Protein 4CCA (pdb70)

Structure (mmCIF, N/CA/C/O backbone):
data_4CCA
#
_entry.id   4CCA
#
_cell.length_a   67.550
_cell.length_b   67.550
_cell.length_c   284.651
_cell.angle_alpha   90.00
_cell.angle_beta   90.00
_cell.angle_gamma   90.00
#
_symmetry.space_group_name_H-M   'P 41 21 2'
#
loop_
_entity.id
_entity.type
_entity.pdbx_description
1 polymer 'SYNTAXIN-BINDING PROTEIN 2'
2 non-polymer 'CHLORIDE ION'
3 water water
#
loop_
_atom_site.group_PDB
_atom_site.id
_atom_site.type_symbol
_atom_site.label_atom_id
_atom_site.label_alt_id
_atom_site.label_comp_id
_atom_site.label_asym_id
_atom_site.label_entity_id
_atom_site.label_seq_id
_atom_site.pdbx_PDB_ins_code
_atom_site.Cartn_x
_atom_site.Cartn_y
_atom_site.Cartn_z
_atom_site.occupancy
_atom_site.B_iso_or_equiv
_atom_site.auth_seq_id
_atom_site.auth_comp_id
_atom_site.auth_asym_id
_atom_site.auth_atom_id
_atom_site.pdbx_PDB_model_num
ATOM 1 N N . GLY A 1 10 ? -1.995 20.693 -4.874 1.00 103.03 5 GLY A N 1
ATOM 2 C CA . GLY A 1 10 ? -2.707 21.932 -5.130 1.00 99.60 5 GLY A CA 1
ATOM 3 C C . GLY A 1 10 ? -4.037 21.697 -5.818 1.00 96.16 5 GLY A C 1
ATOM 4 O O . GLY A 1 10 ? -4.788 20.799 -5.444 1.00 97.31 5 GLY A O 1
ATOM 7 N N . LEU A 1 11 ? -4.331 22.509 -6.828 1.00 92.47 6 LEU A N 1
ATOM 8 C CA . LEU A 1 11 ? -5.578 22.384 -7.575 1.00 88.17 6 LEU A CA 1
ATOM 9 C C . LEU A 1 11 ? -5.640 21.104 -8.401 1.00 88.28 6 LEU A C 1
ATOM 10 O O . LEU A 1 11 ? -6.724 20.591 -8.671 1.00 87.69 6 LEU A O 1
ATOM 26 N N . LYS A 1 12 ? -4.486 20.590 -8.812 1.00 88.83 7 LYS A N 1
ATOM 27 C CA . LYS A 1 12 ? -4.455 19.346 -9.568 1.00 90.40 7 LYS A CA 1
ATOM 28 C C . LYS A 1 12 ? -4.667 18.149 -8.647 1.00 92.40 7 LYS A C 1
ATOM 29 O O . LYS A 1 12 ? -5.237 17.138 -9.053 1.00 92.94 7 LYS A O 1
ATOM 48 N N . ALA A 1 13 ? -4.221 18.269 -7.402 1.00 92.43 8 ALA A N 1
ATOM 49 C CA . ALA A 1 13 ? -4.452 17.224 -6.415 1.00 93.98 8 ALA A CA 1
ATOM 50 C C . ALA A 1 13 ? -5.933 17.152 -6.060 1.00 92.67 8 ALA A C 1
ATOM 51 O O . ALA A 1 13 ? -6.509 16.068 -5.985 1.00 93.08 8 ALA A O 1
ATOM 58 N N . VAL A 1 14 ? -6.544 18.314 -5.848 1.00 90.59 9 VAL A N 1
ATOM 59 C CA . VAL A 1 14 ? -7.951 18.388 -5.468 1.00 89.79 9 VAL A CA 1
ATOM 60 C C . VAL A 1 14 ? -8.836 17.837 -6.573 1.00 91.43 9 VAL A C 1
ATOM 61 O O . VAL A 1 14 ? -9.652 16.945 -6.350 1.00 92.79 9 VAL A O 1
ATOM 74 N N . VAL A 1 15 ? -8.666 18.389 -7.768 1.00 92.30 10 VAL A N 1
ATOM 75 C CA . VAL A 1 15 ? -9.445 17.993 -8.931 1.00 93.08 10 VAL A CA 1
ATOM 76 C C . VAL A 1 15 ? -9.240 16.511 -9.226 1.00 96.23 10 VAL A C 1
ATOM 77 O O . VAL A 1 15 ? -10.183 15.799 -9.573 1.00 95.82 10 VAL A O 1
ATOM 90 N N . GLY A 1 16 ? -8.002 16.051 -9.080 1.00 98.20 11 GLY A N 1
ATOM 91 C CA . GLY A 1 16 ? -7.670 14.659 -9.316 1.00 101.86 11 GLY A CA 1
ATOM 92 C C . GLY A 1 16 ? -8.377 13.737 -8.342 1.00 104.16 11 GLY A C 1
ATOM 93 O O . GLY A 1 16 ? -8.835 12.662 -8.717 1.00 105.79 11 GLY A O 1
ATOM 97 N N . GLU A 1 17 ? -8.470 14.161 -7.086 1.00 105.44 12 GLU A N 1
ATOM 98 C CA . GLU A 1 17 ? -9.119 13.360 -6.057 1.00 106.70 12 GLU A CA 1
ATOM 99 C C . GLU A 1 17 ? -10.623 13.284 -6.298 1.00 103.90 12 GLU A C 1
ATOM 100 O O . GLU A 1 17 ? -11.232 12.228 -6.136 1.00 106.18 12 GLU A O 1
ATOM 104 N N . LYS A 1 18 ? -11.217 14.408 -6.686 1.00 98.23 13 LYS A N 1
ATOM 105 C CA . LYS A 1 18 ? -12.653 14.470 -6.936 1.00 94.71 13 LYS A CA 1
ATOM 106 C C . LYS A 1 18 ? -13.046 13.521 -8.065 1.00 95.66 13 LYS A C 1
ATOM 107 O O . LYS A 1 18 ? -14.168 13.013 -8.099 1.00 95.39 13 LYS A O 1
ATOM 111 N N . ILE A 1 19 ? -12.116 13.286 -8.984 1.00 96.36 14 ILE A N 1
ATOM 112 C CA . ILE A 1 19 ? -12.365 12.409 -10.122 1.00 98.71 14 ILE A CA 1
ATOM 113 C C . ILE A 1 19 ? -12.089 10.950 -9.776 1.00 104.75 14 ILE A C 1
ATOM 114 O O . ILE A 1 19 ? -12.994 10.119 -9.803 1.00 105.94 14 ILE A O 1
ATOM 130 N N . LEU A 1 20 ? -10.836 10.648 -9.453 1.00 109.56 15 LEU A N 1
ATOM 131 C CA . LEU A 1 20 ? -10.415 9.281 -9.158 1.00 115.60 15 LEU A CA 1
ATOM 132 C C . LEU A 1 20 ? -11.297 8.619 -8.104 1.00 119.15 15 LEU A C 1
ATOM 133 O O . LEU A 1 20 ? -11.742 7.484 -8.284 1.00 120.14 15 LEU A O 1
ATOM 149 N N . SER A 1 21 ? -11.547 9.324 -7.005 1.00 122.11 16 SER A N 1
ATOM 150 C CA . SER A 1 21 ? -12.284 8.747 -5.885 1.00 126.52 16 SER A CA 1
ATOM 151 C C . SER A 1 21 ? -13.803 8.883 -6.017 1.00 126.59 16 SER A C 1
ATOM 152 O O . SER A 1 21 ? -14.550 8.071 -5.472 1.00 128.78 16 SER A O 1
ATOM 160 N N . GLY A 1 22 ? -14.256 9.902 -6.740 1.00 123.83 17 GLY A N 1
ATOM 161 C CA . GLY A 1 22 ? -15.675 10.205 -6.821 1.00 121.11 17 GLY A CA 1
ATOM 162 C C . GLY A 1 22 ? -16.354 9.645 -8.055 1.00 119.33 17 GLY A C 1
ATOM 163 O O . GLY A 1 22 ? -17.581 9.574 -8.117 1.00 120.58 17 GLY A O 1
ATOM 167 N N . VAL A 1 23 ? -15.556 9.252 -9.041 1.00 115.76 18 VAL A N 1
ATOM 168 C CA . VAL A 1 23 ? -16.095 8.751 -10.301 1.00 112.59 18 VAL A CA 1
ATOM 169 C C . VAL A 1 23 ? -15.615 7.346 -10.644 1.00 116.08 18 VAL A C 1
ATOM 170 O O . VAL A 1 23 ? -16.415 6.498 -11.031 1.00 116.61 18 VAL A O 1
ATOM 183 N N . ILE A 1 24 ? -14.317 7.095 -10.501 1.00 118.49 19 ILE A N 1
ATOM 184 C CA . ILE A 1 24 ? -13.734 5.848 -10.978 1.00 124.14 19 ILE A CA 1
ATOM 185 C C . ILE A 1 24 ? -13.727 4.799 -9.867 1.00 124.45 19 ILE A C 1
ATOM 186 O O . ILE A 1 24 ? -13.963 3.614 -10.115 1.00 126.18 19 ILE A O 1
ATOM 202 N N . ARG A 1 25 ? -13.454 5.239 -8.643 1.00 123.92 20 ARG A N 1
ATOM 203 C CA . ARG A 1 25 ? -13.343 4.331 -7.512 1.00 125.77 20 ARG A CA 1
ATOM 204 C C . ARG A 1 25 ? -14.726 3.964 -6.986 1.00 122.07 20 ARG A C 1
ATOM 205 O O . ARG A 1 25 ? -14.924 2.881 -6.437 1.00 123.02 20 ARG A O 1
ATOM 226 N N . SER A 1 26 ? -15.683 4.870 -7.165 1.00 117.84 21 SER A N 1
ATOM 227 C CA . SER A 1 26 ? -17.041 4.664 -6.670 1.00 116.76 21 SER A CA 1
ATOM 228 C C . SER A 1 26 ? -17.810 3.620 -7.477 1.00 121.17 21 SER A C 1
ATOM 229 O O . SER A 1 26 ? -18.885 3.185 -7.067 1.00 121.67 21 SER A O 1
ATOM 237 N N . VAL A 1 27 ? -17.261 3.221 -8.620 1.00 126.04 22 VAL A N 1
ATOM 238 C CA . VAL A 1 27 ? -17.926 2.256 -9.492 1.00 132.66 22 VAL A CA 1
ATOM 239 C C . VAL A 1 27 ? -17.109 0.980 -9.692 1.00 136.54 22 VAL A C 1
ATOM 240 O O . VAL A 1 27 ? -17.610 -0.009 -10.231 1.00 138.28 22 VAL A O 1
ATOM 253 N N . LYS A 1 28 ? -15.855 1.001 -9.254 1.00 135.86 23 LYS A N 1
ATOM 254 C CA . LYS A 1 28 ? -14.938 -0.113 -9.462 1.00 139.10 23 LYS A CA 1
ATOM 255 C C . LYS A 1 28 ? -15.490 -1.444 -8.953 1.00 137.30 23 LYS A C 1
ATOM 256 O O . LYS A 1 28 ? -16.072 -1.517 -7.869 1.00 137.97 23 LYS A O 1
ATOM 275 N N . LYS A 1 29 ? -15.302 -2.491 -9.752 1.00 136.00 24 LYS A N 1
ATOM 276 C CA . LYS A 1 29 ? -15.612 -3.855 -9.341 1.00 134.96 24 LYS A CA 1
ATOM 277 C C . LYS A 1 29 ? -14.382 -4.725 -9.574 1.00 136.56 24 LYS A C 1
ATOM 278 O O . LYS A 1 29 ? -14.042 -5.034 -10.714 1.00 135.99 24 LYS A O 1
ATOM 282 N N . ASP A 1 30 ? -13.718 -5.115 -8.489 1.00 138.58 25 ASP A N 1
ATOM 283 C CA . ASP A 1 30 ? -12.453 -5.847 -8.570 1.00 143.71 25 ASP A CA 1
ATOM 284 C C . ASP A 1 30 ? -12.417 -6.892 -9.686 1.00 145.82 25 ASP A C 1
ATOM 285 O O . ASP A 1 30 ? -11.411 -7.024 -10.385 1.00 145.49 25 ASP A O 1
ATOM 294 N N . GLY A 1 31 ? -13.508 -7.633 -9.852 1.00 148.11 26 GLY A N 1
ATOM 295 C CA . GLY A 1 31 ? -13.569 -8.676 -10.861 1.00 151.36 26 GLY A CA 1
ATOM 296 C C . GLY A 1 31 ? -13.770 -8.132 -12.263 1.00 151.45 26 GLY A C 1
ATOM 297 O O . GLY A 1 31 ? -13.243 -8.678 -13.232 1.00 153.38 26 GLY A O 1
ATOM 301 N N . GLU A 1 32 ? -14.538 -7.053 -12.372 1.00 150.16 27 GLU A N 1
ATOM 302 C CA . GLU A 1 32 ? -14.866 -6.464 -13.667 1.00 150.40 27 GLU A CA 1
ATOM 303 C C . GLU A 1 32 ? -13.989 -5.265 -14.013 1.00 148.37 27 GLU A C 1
ATOM 304 O O . GLU A 1 32 ? -13.327 -4.689 -13.152 1.00 145.55 27 GLU A O 1
ATOM 316 N N . TRP A 1 33 ? -13.993 -4.904 -15.291 1.00 150.89 28 TRP A N 1
ATOM 317 C CA . TRP A 1 33 ? -13.303 -3.714 -15.767 1.00 150.96 28 TRP A CA 1
ATOM 318 C C . TRP A 1 33 ? -14.231 -2.945 -16.700 1.00 148.05 28 TRP A C 1
ATOM 319 O O . TRP A 1 33 ? -15.209 -3.500 -17.202 1.00 151.26 28 TRP A O 1
ATOM 340 N N . LYS A 1 34 ? -13.920 -1.674 -16.935 1.00 140.99 29 LYS A N 1
ATOM 341 C CA . LYS A 1 34 ? -14.845 -0.781 -17.628 1.00 135.22 29 LYS A CA 1
ATOM 342 C C . LYS A 1 34 ? -14.205 0.137 -18.667 1.00 133.10 29 LYS A C 1
ATOM 343 O O . LYS A 1 34 ? -13.050 0.539 -18.541 1.00 131.04 29 LYS A O 1
ATOM 362 N N . VAL A 1 35 ? -14.983 0.457 -19.697 1.00 132.98 30 VAL A N 1
ATOM 363 C CA . VAL A 1 35 ? -14.604 1.458 -20.682 1.00 131.93 30 VAL A CA 1
ATOM 364 C C . VAL A 1 35 ? -15.006 2.833 -20.177 1.00 125.97 30 VAL A C 1
ATOM 365 O O . VAL A 1 35 ? -16.091 3.001 -19.629 1.00 125.54 30 VAL A O 1
ATOM 378 N N . LEU A 1 36 ? -14.133 3.816 -20.358 1.00 120.91 31 LEU A N 1
ATOM 379 C CA . LEU A 1 36 ? -14.468 5.189 -20.007 1.00 115.13 31 LEU A CA 1
ATOM 380 C C . LEU A 1 36 ? -14.576 6.040 -21.262 1.00 114.10 31 LEU A C 1
ATOM 381 O O . LEU A 1 36 ? -13.621 6.179 -22.018 1.00 114.40 31 LEU A O 1
ATOM 397 N N . ILE A 1 37 ? -15.761 6.596 -21.479 1.00 113.15 32 ILE A N 1
ATOM 398 C CA . ILE A 1 37 ? -16.055 7.354 -22.680 1.00 111.39 32 ILE A CA 1
ATOM 399 C C . ILE A 1 37 ? -16.265 8.812 -22.285 1.00 110.70 32 ILE A C 1
ATOM 400 O O . ILE A 1 37 ? -16.734 9.096 -21.184 1.00 110.65 32 ILE A O 1
ATOM 416 N N . MET A 1 38 ? -15.909 9.733 -23.176 1.00 110.99 33 MET A N 1
ATOM 417 C CA . MET A 1 38 ? -15.910 11.151 -22.833 1.00 108.48 33 MET A CA 1
ATOM 418 C C . MET A 1 38 ? -16.117 12.087 -24.012 1.00 107.04 33 MET A C 1
ATOM 419 O O . MET A 1 38 ? -15.857 11.731 -25.158 1.00 108.74 33 MET A O 1
ATOM 433 N N . ASP A 1 39 ? -16.565 13.300 -23.710 1.00 102.83 34 ASP A N 1
ATOM 434 C CA . ASP A 1 39 ? -16.592 14.367 -24.696 1.00 99.88 34 ASP A CA 1
ATOM 435 C C . ASP A 1 39 ? -15.387 15.266 -24.446 1.00 97.02 34 ASP A C 1
ATOM 436 O O . ASP A 1 39 ? -14.687 15.114 -23.444 1.00 94.37 34 ASP A O 1
ATOM 445 N N . HIS A 1 40 ? -15.142 16.193 -25.363 1.00 99.33 35 HIS A N 1
ATOM 446 C CA . HIS A 1 40 ? -13.910 16.970 -25.346 1.00 102.59 35 HIS A CA 1
ATOM 447 C C . HIS A 1 40 ? -13.697 17.778 -24.063 1.00 92.15 35 HIS A C 1
ATOM 448 O O . HIS A 1 40 ? -12.630 17.694 -23.458 1.00 89.64 35 HIS A O 1
ATOM 463 N N . PRO A 1 41 ? -14.701 18.563 -23.638 1.00 85.99 36 PRO A N 1
ATOM 464 C CA . PRO A 1 41 ? -14.452 19.332 -22.412 1.00 83.15 36 PRO A CA 1
ATOM 465 C C . PRO A 1 41 ? -14.108 18.440 -21.222 1.00 83.54 36 PRO A C 1
ATOM 466 O O . PRO A 1 41 ? -13.230 18.779 -20.431 1.00 82.23 36 PRO A O 1
ATOM 477 N N . SER A 1 42 ? -14.786 17.304 -21.111 1.00 85.17 37 SER A N 1
ATOM 478 C CA . SER A 1 42 ? -14.618 16.420 -19.965 1.00 85.61 37 SER A CA 1
ATOM 479 C C . SER A 1 42 ? -13.221 15.807 -19.889 1.00 85.93 37 SER A C 1
ATOM 480 O O . SER A 1 42 ? -12.666 15.655 -18.800 1.00 85.31 37 SER A O 1
ATOM 488 N N . MET A 1 43 ? -12.651 15.450 -21.035 1.00 87.15 38 MET A N 1
ATOM 489 C CA . MET A 1 43 ? -11.359 14.772 -21.032 1.00 88.75 38 MET A CA 1
ATOM 490 C C . MET A 1 43 ? -10.186 15.747 -20.994 1.00 85.95 38 MET A C 1
ATOM 491 O O . MET A 1 43 ? -9.049 15.348 -20.752 1.00 83.40 38 MET A O 1
ATOM 505 N N . ARG A 1 44 ? -10.456 17.023 -21.240 1.00 85.59 39 ARG A N 1
ATOM 506 C CA . ARG A 1 44 ? -9.433 18.044 -21.065 1.00 88.78 39 ARG A CA 1
ATOM 507 C C . ARG A 1 44 ? -9.210 18.280 -19.573 1.00 87.27 39 ARG A C 1
ATOM 508 O O . ARG A 1 44 ? -8.096 18.578 -19.142 1.00 87.75 39 ARG A O 1
ATOM 529 N N . ILE A 1 45 ? -10.279 18.141 -18.791 1.00 85.71 40 ILE A N 1
ATOM 530 C CA . ILE A 1 45 ? -10.196 18.322 -17.346 1.00 83.59 40 ILE A CA 1
ATOM 531 C C . ILE A 1 45 ? -9.334 17.244 -16.697 1.00 85.93 40 ILE A C 1
ATOM 532 O O . ILE A 1 45 ? -8.318 17.557 -16.082 1.00 83.94 40 ILE A O 1
ATOM 548 N N . LEU A 1 46 ? -9.721 15.980 -16.838 1.00 89.82 41 LEU A N 1
ATOM 549 C CA . LEU A 1 46 ? -9.000 14.908 -16.157 1.00 94.39 41 LEU A CA 1
ATOM 550 C C . LEU A 1 46 ? -7.578 14.765 -16.689 1.00 94.61 41 LEU A C 1
ATOM 551 O O . LEU A 1 46 ? -6.663 14.436 -15.937 1.00 95.70 41 LEU A O 1
ATOM 567 N N . SER A 1 47 ? -7.392 15.024 -17.980 1.00 97.74 42 SER A N 1
ATOM 568 C CA . SER A 1 47 ? -6.072 14.928 -18.598 1.00 99.78 42 SER A CA 1
ATOM 569 C C . SER A 1 47 ? -5.105 15.935 -17.986 1.00 101.13 42 SER A C 1
ATOM 570 O O . SER A 1 47 ? -3.894 15.718 -17.968 1.00 100.13 42 SER A O 1
ATOM 578 N N . SER A 1 48 ? -5.650 17.037 -17.483 1.00 102.38 43 SER A N 1
ATOM 579 C CA . SER A 1 48 ? -4.840 18.124 -16.947 1.00 106.85 43 SER A CA 1
ATOM 580 C C . SER A 1 48 ? -4.344 17.880 -15.518 1.00 109.88 43 SER A C 1
ATOM 581 O O . SER A 1 48 ? -3.500 18.624 -15.029 1.00 109.36 43 SER A O 1
ATOM 589 N N . CYS A 1 49 ? -4.854 16.847 -14.850 1.00 113.14 44 CYS A N 1
ATOM 590 C CA . CYS A 1 49 ? -4.439 16.566 -13.473 1.00 115.86 44 CYS A CA 1
ATOM 591 C C . CYS A 1 49 ? -3.940 15.136 -13.247 1.00 120.16 44 CYS A C 1
ATOM 592 O O . CYS A 1 49 ? -2.811 14.938 -12.798 1.00 122.41 44 CYS A O 1
ATOM 600 N N . CYS A 1 50 ? -4.770 14.145 -13.562 1.00 120.62 45 CYS A N 1
ATOM 601 C CA . CYS A 1 50 ? -4.443 12.754 -13.253 1.00 120.76 45 CYS A CA 1
ATOM 602 C C . CYS A 1 50 ? -3.833 12.017 -14.447 1.00 116.89 45 CYS A C 1
ATOM 603 O O . CYS A 1 50 ? -4.294 12.158 -15.581 1.00 117.27 45 CYS A O 1
ATOM 611 N N . LYS A 1 51 ? -2.795 11.229 -14.175 1.00 113.70 46 LYS A N 1
ATOM 612 C CA . LYS A 1 51 ? -2.045 10.535 -15.219 1.00 110.52 46 LYS A CA 1
ATOM 613 C C . LYS A 1 51 ? -2.616 9.150 -15.506 1.00 112.54 46 LYS A C 1
ATOM 614 O O . LYS A 1 51 ? -3.333 8.579 -14.687 1.00 110.69 46 LYS A O 1
ATOM 618 N N . MET A 1 52 ? -2.270 8.608 -16.670 1.00 116.92 47 MET A N 1
ATOM 619 C CA . MET A 1 52 ? -2.836 7.347 -17.137 1.00 124.39 47 MET A CA 1
ATOM 620 C C . MET A 1 52 ? -2.591 6.200 -16.164 1.00 131.06 47 MET A C 1
ATOM 621 O O . MET A 1 52 ? -3.424 5.305 -16.032 1.00 131.88 47 MET A O 1
ATOM 635 N N . SER A 1 53 ? -1.447 6.224 -15.489 1.00 136.15 48 SER A N 1
ATOM 636 C CA . SER A 1 53 ? -1.096 5.165 -14.549 1.00 142.32 48 SER A CA 1
ATOM 637 C C . SER A 1 53 ? -2.092 5.090 -13.393 1.00 143.79 48 SER A C 1
ATOM 638 O O . SER A 1 53 ? -2.436 4.003 -12.930 1.00 147.73 48 SER A O 1
ATOM 646 N N . ASP A 1 54 ? -2.552 6.247 -12.928 1.00 141.37 49 ASP A N 1
ATOM 647 C CA . ASP A 1 54 ? -3.539 6.300 -11.854 1.00 138.58 49 ASP A CA 1
ATOM 648 C C . ASP A 1 54 ? -4.924 5.903 -12.355 1.00 135.81 49 ASP A C 1
ATOM 649 O O . ASP A 1 54 ? -5.731 5.359 -11.602 1.00 135.62 49 ASP A O 1
ATOM 658 N N . ILE A 1 55 ? -5.194 6.178 -13.627 1.00 132.61 50 ILE A N 1
ATOM 659 C CA . ILE A 1 55 ? -6.479 5.842 -14.228 1.00 131.62 50 ILE A CA 1
ATOM 660 C C . ILE A 1 55 ? -6.623 4.330 -14.376 1.00 133.76 50 ILE A C 1
ATOM 661 O O . ILE A 1 55 ? -7.702 3.775 -14.165 1.00 135.10 50 ILE A O 1
ATOM 677 N N . LEU A 1 56 ? -5.528 3.669 -14.732 1.00 134.15 51 LEU A N 1
ATOM 678 C CA . LEU A 1 56 ? -5.529 2.223 -14.917 1.00 135.82 51 LEU A CA 1
ATOM 679 C C . LEU A 1 56 ? -5.708 1.517 -13.578 1.00 133.87 51 LEU A C 1
ATOM 680 O O . LEU A 1 56 ? -6.379 0.489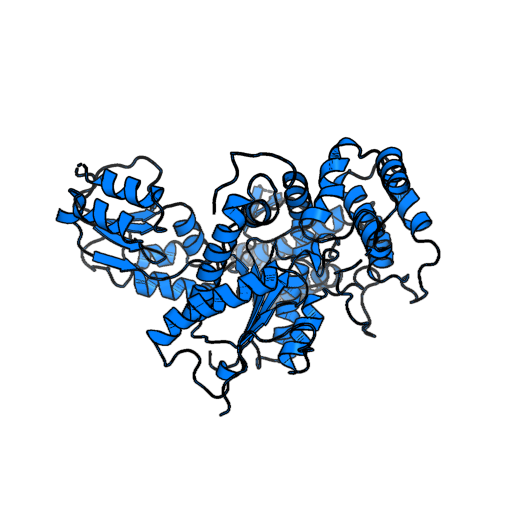 -13.492 1.00 133.57 51 LEU A O 1
ATOM 696 N N . ALA A 1 57 ? -5.116 2.087 -12.533 1.00 132.91 52 ALA A N 1
ATOM 697 C CA . ALA A 1 57 ? -5.125 1.480 -11.206 1.00 135.58 52 ALA A CA 1
ATOM 698 C C . ALA A 1 57 ? -6.520 1.419 -10.585 1.00 137.69 52 ALA A C 1
ATOM 699 O O . ALA A 1 57 ? -6.726 0.728 -9.587 1.00 139.77 52 ALA A O 1
ATOM 706 N N . GLU A 1 58 ? -7.474 2.140 -11.166 1.00 137.69 53 GLU A N 1
ATOM 707 C CA . GLU A 1 58 ? -8.823 2.199 -10.613 1.00 138.29 53 GLU A CA 1
ATOM 708 C C . GLU A 1 58 ? -9.805 1.278 -11.339 1.00 136.09 53 GLU A C 1
ATOM 709 O O . GLU A 1 58 ? -10.990 1.248 -11.011 1.00 135.54 53 GLU A O 1
ATOM 721 N N . GLY A 1 59 ? -9.315 0.535 -12.327 1.00 134.09 54 GLY A N 1
ATOM 722 C CA . GLY A 1 59 ? -10.119 -0.475 -12.992 1.00 133.26 54 GLY A CA 1
ATOM 723 C C . GLY A 1 59 ? -10.681 -0.059 -14.340 1.00 129.97 54 GLY A C 1
ATOM 724 O O . GLY A 1 59 ? -11.848 -0.322 -14.636 1.00 130.42 54 GLY A O 1
ATOM 728 N N . ILE A 1 60 ? -9.857 0.587 -15.160 1.00 126.60 55 ILE A N 1
ATOM 729 C CA . ILE A 1 60 ? -10.261 0.972 -16.510 1.00 124.88 55 ILE A CA 1
ATOM 730 C C . ILE A 1 60 ? -9.370 0.308 -17.552 1.00 124.85 55 ILE A C 1
ATOM 731 O O . ILE A 1 60 ? -8.145 0.390 -17.473 1.00 122.95 55 ILE A O 1
ATOM 747 N N . THR A 1 61 ? -9.992 -0.344 -18.531 1.00 128.76 56 THR A N 1
ATOM 748 C CA . THR A 1 61 ? -9.243 -1.067 -19.557 1.00 133.43 56 THR A CA 1
ATOM 749 C C . THR A 1 61 ? -8.849 -0.173 -20.735 1.00 135.23 56 THR A C 1
ATOM 750 O O . THR A 1 61 ? -7.747 -0.305 -21.268 1.00 136.29 56 THR A O 1
ATOM 761 N N . ILE A 1 62 ? -9.739 0.728 -21.143 1.00 133.34 57 ILE A N 1
ATOM 762 C CA . ILE A 1 62 ? -9.423 1.669 -22.217 1.00 130.02 57 ILE A CA 1
ATOM 763 C C . ILE A 1 62 ? -10.254 2.947 -22.118 1.00 133.09 57 ILE A C 1
ATOM 764 O O . ILE A 1 62 ? -11.395 2.925 -21.658 1.00 136.74 57 ILE A O 1
ATOM 780 N N . VAL A 1 63 ? -9.665 4.060 -22.550 1.00 131.52 58 VAL A N 1
ATOM 781 C CA . VAL A 1 63 ? -10.364 5.340 -22.603 1.00 127.32 58 VAL A CA 1
ATOM 782 C C . VAL A 1 63 ? -10.727 5.685 -24.047 1.00 128.77 58 VAL A C 1
ATOM 783 O O . VAL A 1 63 ? -9.948 5.435 -24.966 1.00 129.57 58 VAL A O 1
ATOM 796 N N . GLU A 1 64 ? -11.904 6.271 -24.242 1.00 129.92 59 GLU A N 1
ATOM 797 C CA . GLU A 1 64 ? -12.410 6.548 -25.582 1.00 132.62 59 GLU A CA 1
ATOM 798 C C . GLU A 1 64 ? -12.960 7.971 -25.671 1.00 127.43 59 GLU A C 1
ATOM 799 O O . GLU A 1 64 ? -12.924 8.728 -24.699 1.00 122.65 59 GLU A O 1
ATOM 811 N N . ASP A 1 65 ? -13.463 8.329 -26.848 1.00 128.49 60 ASP A N 1
ATOM 812 C CA . ASP A 1 65 ? -14.054 9.642 -27.069 1.00 128.95 60 ASP A CA 1
ATOM 813 C C . ASP A 1 65 ? -15.400 9.480 -27.775 1.00 129.40 60 ASP A C 1
ATOM 814 O O . ASP A 1 65 ? -15.457 8.982 -28.897 1.00 131.13 60 ASP A O 1
ATOM 823 N N . ILE A 1 66 ? -16.479 9.890 -27.112 1.00 128.48 61 ILE A N 1
ATOM 824 C CA . ILE A 1 66 ? -17.834 9.678 -27.618 1.00 130.14 61 ILE A CA 1
ATOM 825 C C . ILE A 1 66 ? -18.034 10.176 -29.050 1.00 131.24 61 ILE A C 1
ATOM 826 O O . ILE A 1 66 ? -18.785 9.573 -29.820 1.00 133.27 61 ILE A O 1
ATOM 842 N N . ASN A 1 67 ? -17.364 11.267 -29.410 1.00 130.70 62 ASN A N 1
ATOM 843 C CA . ASN A 1 67 ? -17.579 11.893 -30.716 1.00 133.01 62 ASN A CA 1
ATOM 844 C C . ASN A 1 67 ? -17.112 11.024 -31.883 1.00 135.87 62 ASN A C 1
ATOM 845 O O . ASN A 1 67 ? -17.572 11.192 -33.011 1.00 136.68 62 ASN A O 1
ATOM 856 N N . LYS A 1 68 ? -16.199 10.098 -31.607 1.00 135.42 63 LYS A N 1
ATOM 857 C CA . LYS A 1 68 ? -15.702 9.180 -32.626 1.00 137.68 63 LYS A CA 1
ATOM 858 C C . LYS A 1 68 ? -16.461 7.858 -32.589 1.00 142.34 63 LYS A C 1
ATOM 859 O O . LYS A 1 68 ? -16.924 7.426 -31.535 1.00 143.61 63 LYS A O 1
ATOM 878 N N . ARG A 1 69 ? -16.584 7.224 -33.750 1.00 144.49 64 ARG A N 1
ATOM 879 C CA . ARG A 1 69 ? -17.252 5.933 -33.858 1.00 145.52 64 ARG A CA 1
ATOM 880 C C . ARG A 1 69 ? -16.476 4.877 -33.078 1.00 143.12 64 ARG A C 1
ATOM 881 O O . ARG A 1 69 ? -15.246 4.909 -33.034 1.00 143.31 64 ARG A O 1
ATOM 902 N N . ARG A 1 70 ? -17.195 3.943 -32.463 1.00 139.85 65 ARG A N 1
ATOM 903 C CA . ARG A 1 70 ? -16.573 2.952 -31.590 1.00 136.00 65 ARG A CA 1
ATOM 904 C C . ARG A 1 70 ? -17.145 1.549 -31.795 1.00 140.18 65 ARG A C 1
ATOM 905 O O . ARG A 1 70 ? -18.188 1.374 -32.426 1.00 139.66 65 ARG A O 1
ATOM 926 N N . GLU A 1 71 ? -16.446 0.555 -31.255 1.00 145.94 66 GLU A N 1
ATOM 927 C CA . GLU A 1 71 ? -16.830 -0.844 -31.414 1.00 155.96 66 GLU A CA 1
ATOM 928 C C . GLU A 1 71 ? -17.691 -1.307 -30.238 1.00 162.22 66 GLU A C 1
ATOM 929 O O . GLU A 1 71 ? -17.450 -0.905 -29.101 1.00 159.74 66 GLU A O 1
ATOM 941 N N . PRO A 1 72 ? -18.702 -2.151 -30.506 1.00 171.32 67 PRO A N 1
ATOM 942 C CA . PRO A 1 72 ? -19.512 -2.726 -29.424 1.00 172.43 67 PRO A CA 1
ATOM 943 C C . PRO A 1 72 ? -18.733 -3.653 -28.495 1.00 168.35 67 PRO A C 1
ATOM 944 O O . PRO A 1 72 ? -18.065 -4.564 -28.981 1.00 172.64 67 PRO A O 1
ATOM 955 N N . ILE A 1 73 ? -18.831 -3.438 -27.185 1.00 160.15 68 ILE A N 1
ATOM 956 C CA . ILE A 1 73 ? -18.227 -4.353 -26.219 1.00 153.63 68 ILE A CA 1
ATOM 957 C C . ILE A 1 73 ? -19.178 -4.611 -25.048 1.00 148.15 68 ILE A C 1
ATOM 958 O O . ILE A 1 73 ? -19.034 -4.016 -23.980 1.00 142.65 68 ILE A O 1
ATOM 974 N N . PRO A 1 74 ? -20.163 -5.500 -25.251 1.00 150.44 69 PRO A N 1
ATOM 975 C CA . PRO A 1 74 ? -21.115 -5.863 -24.193 1.00 151.18 69 PRO A CA 1
ATOM 976 C C . PRO A 1 74 ? -20.440 -6.359 -22.914 1.00 150.93 69 PRO A C 1
ATOM 977 O O . PRO A 1 74 ? -20.898 -6.036 -21.818 1.00 150.57 69 PRO A O 1
ATOM 988 N N . SER A 1 75 ? -19.369 -7.134 -23.057 1.00 151.23 70 SER A N 1
ATOM 989 C CA . SER A 1 75 ? -18.672 -7.702 -21.906 1.00 149.87 70 SER A CA 1
ATOM 990 C C . SER A 1 75 ? -18.280 -6.623 -20.902 1.00 147.26 70 SER A C 1
ATOM 991 O O . SER A 1 75 ? -18.374 -6.827 -19.691 1.00 145.50 70 SER A O 1
ATOM 999 N N . LEU A 1 76 ? -17.839 -5.477 -21.410 1.00 147.02 71 LEU A N 1
ATOM 1000 C CA . LEU A 1 76 ? -17.419 -4.374 -20.554 1.00 147.24 71 LEU A CA 1
ATOM 1001 C C . LEU A 1 76 ? -18.569 -3.415 -20.271 1.00 145.08 71 LEU A C 1
ATOM 1002 O O . LEU A 1 76 ? -19.278 -2.990 -21.185 1.00 144.66 71 LEU A O 1
ATOM 1018 N N . GLU A 1 77 ? -18.753 -3.080 -18.999 1.00 142.73 72 GLU A N 1
ATOM 1019 C CA . GLU A 1 77 ? -19.627 -1.981 -18.629 1.00 140.18 72 GLU A CA 1
ATOM 1020 C C . GLU A 1 77 ? -18.962 -0.700 -19.117 1.00 137.72 72 GLU A C 1
ATOM 1021 O O . GLU A 1 77 ? -17.757 -0.682 -19.354 1.00 137.88 72 GLU A O 1
ATOM 1033 N N . ALA A 1 78 ? -19.739 0.365 -19.278 1.00 136.86 73 ALA A N 1
ATOM 1034 C CA . ALA A 1 78 ? -19.204 1.608 -19.834 1.00 134.48 73 ALA A CA 1
ATOM 1035 C C . ALA A 1 78 ? -19.540 2.854 -19.018 1.00 129.50 73 ALA A C 1
ATOM 1036 O O . ALA A 1 78 ? -20.698 3.254 -18.932 1.00 130.21 73 ALA A O 1
ATOM 1043 N N . ILE A 1 79 ? -18.518 3.472 -18.433 1.00 123.38 74 ILE A N 1
ATOM 1044 C CA . ILE A 1 79 ? -18.685 4.761 -17.772 1.00 116.45 74 ILE A CA 1
ATOM 1045 C C . ILE A 1 79 ? -18.745 5.880 -18.812 1.00 113.92 74 ILE A C 1
ATOM 1046 O O . ILE A 1 79 ? -18.090 5.802 -19.849 1.00 115.17 74 ILE A O 1
ATOM 1062 N N . TYR A 1 80 ? -19.544 6.907 -18.536 1.00 111.29 75 TYR A N 1
ATOM 1063 C CA . TYR A 1 80 ? -19.547 8.125 -19.338 1.00 107.39 75 TYR A CA 1
ATOM 1064 C C . TYR A 1 80 ? -19.288 9.314 -18.417 1.00 103.71 75 TYR A C 1
ATOM 1065 O O . TYR A 1 80 ? -19.900 9.421 -17.356 1.00 102.86 75 TYR A O 1
ATOM 1083 N N . LEU A 1 81 ? -18.381 10.201 -18.815 1.00 101.39 76 LEU A N 1
ATOM 1084 C CA . LEU A 1 81 ? -18.171 11.450 -18.087 1.00 98.58 76 LEU A CA 1
ATOM 1085 C C . LEU A 1 81 ? -18.309 12.625 -19.054 1.00 95.43 76 LEU A C 1
ATOM 1086 O O . LEU A 1 81 ? -17.391 12.930 -19.817 1.00 95.50 76 LEU A O 1
ATOM 1102 N N . LEU A 1 82 ? -19.468 13.278 -19.017 1.00 93.98 77 LEU A N 1
ATOM 1103 C CA . LEU A 1 82 ? -19.844 14.240 -20.044 1.00 91.38 77 LEU A CA 1
ATOM 1104 C C . LEU A 1 82 ? -20.282 15.576 -19.470 1.00 90.96 77 LEU A C 1
ATOM 1105 O O . LEU A 1 82 ? -20.766 15.650 -18.347 1.00 89.80 77 LEU A O 1
ATOM 1121 N N . SER A 1 83 ? -20.110 16.635 -20.252 1.00 92.32 78 SER A N 1
ATOM 1122 C CA . SER A 1 83 ? -20.799 17.884 -19.989 1.00 92.93 78 SER A CA 1
ATOM 1123 C C . SER A 1 83 ? -22.229 17.717 -20.479 1.00 92.47 78 SER A C 1
ATOM 1124 O O . SER A 1 83 ? -22.452 17.164 -21.553 1.00 93.87 78 SER A O 1
ATOM 1132 N N . PRO A 1 84 ? -23.206 18.181 -19.687 1.00 91.10 79 PRO A N 1
ATOM 1133 C CA . PRO A 1 84 ? -24.617 17.978 -20.028 1.00 92.32 79 PRO A CA 1
ATOM 1134 C C . PRO A 1 84 ? -25.094 18.903 -21.144 1.00 93.03 79 PRO A C 1
ATOM 1135 O O . PRO A 1 84 ? -25.960 19.748 -20.918 1.00 94.00 79 PRO A O 1
ATOM 1146 N N . THR A 1 85 ? -24.532 18.741 -22.337 1.00 96.08 80 THR A N 1
ATOM 1147 C CA . THR A 1 85 ? -24.934 19.532 -23.490 1.00 96.92 80 THR A CA 1
ATOM 1148 C C . THR A 1 85 ? -25.726 18.646 -24.438 1.00 102.78 80 THR A C 1
ATOM 1149 O O . THR A 1 85 ? -25.522 17.434 -24.479 1.00 102.15 80 THR A O 1
ATOM 1160 N N . GLU A 1 86 ? -26.630 19.251 -25.199 1.00 106.18 81 GLU A N 1
ATOM 1161 C CA . GLU A 1 86 ? -27.506 18.495 -26.086 1.00 115.87 81 GLU A CA 1
ATOM 1162 C C . GLU A 1 86 ? -26.723 17.620 -27.064 1.00 115.00 81 GLU A C 1
ATOM 1163 O O . GLU A 1 86 ? -27.261 16.657 -27.604 1.00 115.96 81 GLU A O 1
ATOM 1175 N N . LYS A 1 87 ? -25.456 17.949 -27.292 1.00 112.07 82 LYS A N 1
ATOM 1176 C CA . LYS A 1 87 ? -24.617 17.139 -28.167 1.00 112.92 82 LYS A CA 1
ATOM 1177 C C . LYS A 1 87 ? -24.202 15.835 -27.498 1.00 111.50 82 LYS A C 1
ATOM 1178 O O . LYS A 1 87 ? -24.339 14.758 -28.078 1.00 113.53 82 LYS A O 1
ATOM 1197 N N . SER A 1 88 ? -23.693 15.939 -26.276 1.00 108.25 83 SER A N 1
ATOM 1198 C CA . SER A 1 88 ? -23.194 14.776 -25.555 1.00 107.00 83 SER A CA 1
ATOM 1199 C C . SER A 1 88 ? -24.320 13.810 -25.208 1.00 105.19 83 SER A C 1
ATOM 1200 O O . SER A 1 88 ? -24.158 12.593 -25.307 1.00 107.10 83 SER A O 1
ATOM 1208 N N . VAL A 1 89 ? -25.460 14.356 -24.799 1.00 103.10 84 VAL A N 1
ATOM 1209 C CA . VAL A 1 89 ? -26.603 13.537 -24.415 1.00 103.12 84 VAL A CA 1
ATOM 1210 C C . VAL A 1 89 ? -27.207 12.850 -25.630 1.00 109.80 84 VAL A C 1
ATOM 1211 O O . VAL A 1 89 ? -27.451 11.648 -25.611 1.00 110.16 84 VAL A O 1
ATOM 1224 N N . GLN A 1 90 ? -27.453 13.618 -26.685 1.00 113.39 85 GLN A N 1
ATOM 1225 C CA . GLN A 1 90 ? -28.028 13.065 -27.903 1.00 122.44 85 GLN A CA 1
ATOM 1226 C C . GLN A 1 90 ? -27.103 12.001 -28.486 1.00 122.38 85 GLN A C 1
ATOM 1227 O O . GLN A 1 90 ? -27.557 11.062 -29.135 1.00 126.55 85 GLN A O 1
ATOM 1241 N N . ALA A 1 91 ? -25.804 12.152 -28.243 1.00 116.60 86 ALA A N 1
ATOM 1242 C CA . ALA A 1 91 ? -24.810 11.190 -28.713 1.00 112.81 86 ALA A CA 1
ATOM 1243 C C . ALA A 1 91 ? -24.791 9.947 -27.829 1.00 111.52 86 ALA A C 1
ATOM 1244 O O . ALA A 1 91 ? -24.519 8.841 -28.297 1.00 112.87 86 ALA A O 1
ATOM 1251 N N . LEU A 1 92 ? -25.074 10.140 -26.546 1.00 110.48 87 LEU A N 1
ATOM 1252 C CA . LEU A 1 92 ? -25.153 9.040 -25.593 1.00 112.93 87 LEU A CA 1
ATOM 1253 C C . LEU A 1 92 ? -26.405 8.194 -25.825 1.00 118.97 87 LEU A C 1
ATOM 1254 O O . LEU A 1 92 ? -26.322 6.974 -25.941 1.00 120.12 87 LEU A O 1
ATOM 1270 N N . ILE A 1 93 ? -27.563 8.841 -25.890 1.00 122.71 88 ILE A N 1
ATOM 1271 C CA . ILE A 1 93 ? -28.804 8.161 -26.241 1.00 130.73 88 ILE A CA 1
ATOM 1272 C C . ILE A 1 93 ? -28.610 7.277 -27.469 1.00 135.15 88 ILE A C 1
ATOM 1273 O O . ILE A 1 93 ? -29.179 6.189 -27.564 1.00 138.23 88 ILE A O 1
ATOM 1289 N N . LYS A 1 94 ? -27.795 7.754 -28.404 1.00 134.12 89 LYS A N 1
ATOM 1290 C CA . LYS A 1 94 ? -27.592 7.081 -29.682 1.00 136.36 89 LYS A CA 1
ATOM 1291 C C . LYS A 1 94 ? -26.873 5.739 -29.538 1.00 137.49 89 LYS A C 1
ATOM 1292 O O . LYS A 1 94 ? -27.097 4.823 -30.330 1.00 141.64 89 LYS A O 1
ATOM 1311 N N . ASP A 1 95 ? -26.010 5.623 -28.533 1.00 135.32 90 ASP A N 1
ATOM 1312 C CA . ASP A 1 95 ? -25.253 4.392 -28.311 1.00 134.30 90 ASP A CA 1
ATOM 1313 C C . ASP A 1 95 ? -26.135 3.164 -28.087 1.00 137.60 90 ASP A C 1
ATOM 1314 O O . ASP A 1 95 ? -25.678 2.035 -28.259 1.00 140.93 90 ASP A O 1
ATOM 1323 N N . PHE A 1 96 ? -27.391 3.375 -27.702 1.00 137.98 91 PHE A N 1
ATOM 1324 C CA . PHE A 1 96 ? -28.281 2.263 -27.385 1.00 140.45 91 PHE A CA 1
ATOM 1325 C C . PHE A 1 96 ? -29.616 2.379 -28.111 1.00 144.75 91 PHE A C 1
ATOM 1326 O O . PHE A 1 96 ? -30.593 1.728 -27.738 1.00 146.30 91 PHE A O 1
ATOM 1343 N N . GLN A 1 97 ? -29.656 3.201 -29.153 1.00 145.24 92 GLN A N 1
ATOM 1344 C CA . GLN A 1 97 ? -30.898 3.464 -29.863 1.00 149.03 92 GLN A CA 1
ATOM 1345 C C . GLN A 1 97 ? -30.616 4.145 -31.196 1.00 147.53 92 GLN A C 1
ATOM 1346 O O . GLN A 1 97 ? -31.304 3.897 -32.186 1.00 149.03 92 GLN A O 1
ATOM 1360 N N . PHE A 1 102 ? -27.081 -2.573 -29.428 1.00 193.55 97 PHE A N 1
ATOM 1361 C CA . PHE A 1 102 ? -26.479 -2.192 -28.157 1.00 191.12 97 PHE A CA 1
ATOM 1362 C C . PHE A 1 102 ? -24.958 -2.200 -28.254 1.00 191.65 97 PHE A C 1
ATOM 1363 O O . PHE A 1 102 ? -24.334 -3.262 -28.286 1.00 193.09 97 PHE A O 1
ATOM 1366 N N . THR A 1 103 ? -24.367 -1.009 -28.300 1.00 190.45 98 THR A N 1
ATOM 1367 C CA . THR A 1 103 ? -22.913 -0.888 -28.373 1.00 190.59 98 THR A CA 1
ATOM 1368 C C . THR A 1 103 ? -22.272 -1.206 -27.020 1.00 177.60 98 THR A C 1
ATOM 1369 O O . THR A 1 103 ? -21.051 -1.303 -26.912 1.00 176.26 98 THR A O 1
ATOM 1380 N N . TYR A 1 104 ? -23.095 -1.362 -25.987 1.00 166.49 99 TYR A N 1
ATOM 1381 C CA . TYR A 1 104 ? -22.609 -1.786 -24.677 1.00 155.79 99 TYR A CA 1
ATOM 1382 C C . TYR A 1 104 ? -23.706 -2.533 -23.929 1.00 149.32 99 TYR A C 1
ATOM 1383 O O . TYR A 1 104 ? -24.859 -2.549 -24.360 1.00 147.26 99 TYR A O 1
ATOM 1401 N N . LYS A 1 105 ? -23.344 -3.151 -22.810 1.00 147.36 100 LYS A N 1
ATOM 1402 C CA . LYS A 1 105 ? -24.292 -3.941 -22.030 1.00 149.57 100 LYS A CA 1
ATOM 1403 C C . LYS A 1 105 ? -25.003 -3.090 -20.981 1.00 147.92 100 LYS A C 1
ATOM 1404 O O . LYS A 1 105 ? -26.174 -3.316 -20.678 1.00 148.95 100 LYS A O 1
ATOM 1408 N N . ALA A 1 106 ? -24.287 -2.115 -20.429 1.00 146.29 101 ALA A N 1
ATOM 1409 C CA . ALA A 1 106 ? -24.848 -1.210 -19.431 1.00 145.86 101 ALA A CA 1
ATOM 1410 C C . ALA A 1 106 ? -23.884 -0.050 -19.224 1.00 147.84 101 ALA A C 1
ATOM 1411 O O . ALA A 1 106 ? -22.752 -0.094 -19.705 1.00 147.24 101 ALA A O 1
ATOM 1418 N N . ALA A 1 107 ? -24.321 0.988 -18.515 1.00 149.47 102 ALA A N 1
ATOM 1419 C CA . ALA A 1 107 ? -23.508 2.196 -18.412 1.00 150.50 102 ALA A CA 1
ATOM 1420 C C . ALA A 1 107 ? -23.773 3.072 -17.190 1.00 144.47 102 ALA A C 1
ATOM 1421 O O . ALA A 1 107 ? -24.904 3.213 -16.727 1.00 146.71 102 ALA A O 1
ATOM 1428 N N . HIS A 1 108 ? -22.691 3.660 -16.689 1.00 137.19 103 HIS A N 1
ATOM 1429 C CA . HIS A 1 108 ? -22.721 4.529 -15.524 1.00 126.94 103 HIS A CA 1
ATOM 1430 C C . HIS A 1 108 ? -22.435 5.967 -15.949 1.00 119.23 103 HIS A C 1
ATOM 1431 O O . HIS A 1 108 ? -21.328 6.280 -16.375 1.00 117.21 103 HIS A O 1
ATOM 1446 N N . ILE A 1 109 ? -23.422 6.847 -15.816 1.00 114.78 104 ILE A N 1
ATOM 1447 C CA . ILE A 1 109 ? -23.294 8.206 -16.331 1.00 110.43 104 ILE A CA 1
ATOM 1448 C C . ILE A 1 109 ? -22.937 9.216 -15.244 1.00 105.72 104 ILE A C 1
ATOM 1449 O O . ILE A 1 109 ? -23.418 9.134 -14.115 1.00 106.59 104 ILE A O 1
ATOM 1465 N N . PHE A 1 110 ? -22.086 10.169 -15.607 1.00 100.65 105 PHE A N 1
ATOM 1466 C CA . PHE A 1 110 ? -21.678 11.235 -14.703 1.00 94.04 105 PHE A CA 1
ATOM 1467 C C . PHE A 1 110 ? -21.641 12.562 -15.451 1.00 89.12 105 PHE A C 1
ATOM 1468 O O . PHE A 1 110 ? -20.793 12.767 -16.313 1.00 87.24 105 PHE A O 1
ATOM 1485 N N . PHE A 1 111 ? -22.564 13.462 -15.132 1.00 88.23 106 PHE A N 1
ATOM 1486 C CA . PHE A 1 111 ? -22.554 14.782 -15.748 1.00 86.67 106 PHE A CA 1
ATOM 1487 C C . PHE A 1 111 ? -21.686 15.745 -14.937 1.00 85.15 106 PHE A C 1
ATOM 1488 O O . PHE A 1 111 ? -21.711 15.725 -13.710 1.00 84.73 106 PHE A O 1
ATOM 1505 N N . THR A 1 112 ? -20.916 16.585 -15.621 1.00 85.86 107 THR A N 1
ATOM 1506 C CA . THR A 1 112 ? -20.013 17.509 -14.940 1.00 85.47 107 THR A CA 1
ATOM 1507 C C . THR A 1 112 ? -20.761 18.723 -14.391 1.00 85.44 107 THR A C 1
ATOM 1508 O O . THR A 1 112 ? -20.167 19.589 -13.750 1.00 82.76 107 THR A O 1
ATOM 1519 N N . ASP A 1 113 ? -22.063 18.783 -14.651 1.00 89.20 108 ASP A N 1
ATOM 1520 C CA . ASP A 1 113 ? -22.904 19.864 -14.160 1.00 92.13 108 ASP A CA 1
ATOM 1521 C C . ASP A 1 113 ? -24.349 19.374 -14.140 1.00 93.09 108 ASP A C 1
ATOM 1522 O O . ASP A 1 113 ? -24.623 18.234 -14.517 1.00 94.44 108 ASP A O 1
ATOM 1531 N N . THR A 1 114 ? -25.273 20.222 -13.699 1.00 91.71 109 THR A N 1
ATOM 1532 C CA . THR A 1 114 ? -26.673 19.827 -13.601 1.00 92.69 109 THR A CA 1
ATOM 1533 C C . THR A 1 114 ? -27.268 19.560 -14.978 1.00 94.89 109 THR A C 1
ATOM 1534 O O . THR A 1 114 ? -27.076 20.340 -15.913 1.00 94.22 109 THR A O 1
ATOM 1545 N N . CYS A 1 115 ? -27.991 18.452 -15.099 1.00 97.41 110 CYS A N 1
ATOM 1546 C CA . CYS A 1 115 ? -28.677 18.130 -16.341 1.00 99.36 110 CYS A CA 1
ATOM 1547 C C . CYS A 1 115 ? -30.052 18.797 -16.362 1.00 99.36 110 CYS A C 1
ATOM 1548 O O . CYS A 1 115 ? -30.877 18.543 -15.485 1.00 100.52 110 CYS A O 1
ATOM 1556 N N . PRO A 1 116 ? -30.303 19.654 -17.362 1.00 99.15 111 PRO A N 1
ATOM 1557 C CA . PRO A 1 116 ? -31.572 20.383 -17.462 1.00 100.42 111 PRO A CA 1
ATOM 1558 C C . PRO A 1 116 ? -32.757 19.471 -17.780 1.00 105.58 111 PRO A C 1
ATOM 1559 O O . PRO A 1 116 ? -32.621 18.525 -18.555 1.00 108.22 111 PRO A O 1
ATOM 1570 N N . GLU A 1 117 ? -33.905 19.770 -17.178 1.00 107.59 112 GLU A N 1
ATOM 1571 C CA . GLU A 1 117 ? -35.121 18.980 -17.353 1.00 111.42 112 GLU A CA 1
ATOM 1572 C C . GLU A 1 117 ? -35.279 18.414 -18.763 1.00 111.05 112 GLU A C 1
ATOM 1573 O O . GLU A 1 117 ? -35.382 17.199 -18.931 1.00 115.57 112 GLU A O 1
ATOM 1577 N N . PRO A 1 118 ? -35.308 19.290 -19.781 1.00 104.19 113 PRO A N 1
ATOM 1578 C CA . PRO A 1 118 ? -35.536 18.814 -21.151 1.00 102.10 113 PRO A CA 1
ATOM 1579 C C . PRO A 1 118 ? -34.637 17.653 -21.566 1.00 99.22 113 PRO A C 1
ATOM 1580 O O . PRO A 1 118 ? -35.125 16.700 -22.171 1.00 100.01 113 PRO A O 1
ATOM 1591 N N . LEU A 1 119 ? -33.350 17.727 -21.244 1.00 94.69 114 LEU A N 1
ATOM 1592 C CA . LEU A 1 119 ? -32.409 16.688 -21.652 1.00 94.62 114 LEU A CA 1
ATOM 1593 C C . LEU A 1 119 ? -32.632 15.388 -20.883 1.00 97.50 114 LEU A C 1
ATOM 1594 O O . LEU A 1 119 ? -32.444 14.298 -21.424 1.00 98.67 114 LEU A O 1
ATOM 1610 N N . PHE A 1 120 ? -33.042 15.503 -19.626 1.00 99.46 115 PHE A N 1
ATOM 1611 C CA . PHE A 1 120 ? -33.317 14.328 -18.808 1.00 104.97 115 PHE A CA 1
ATOM 1612 C C . PHE A 1 120 ? -34.634 13.660 -19.203 1.00 114.61 115 PHE A C 1
ATOM 1613 O O . PHE A 1 120 ? -34.826 12.466 -18.976 1.00 116.31 115 PHE A O 1
ATOM 1630 N N . SER A 1 121 ? -35.541 14.432 -19.794 1.00 120.63 116 SER A N 1
ATOM 1631 C CA . SER A 1 121 ? -36.850 13.916 -20.184 1.00 129.96 116 SER A CA 1
ATOM 1632 C C . SER A 1 121 ? -36.763 13.008 -21.408 1.00 135.30 116 SER A C 1
ATOM 1633 O O . SER A 1 121 ? -37.259 11.881 -21.391 1.00 137.95 116 SER A O 1
ATOM 1641 N N . GLU A 1 122 ? -36.136 13.503 -22.471 1.00 135.17 117 GLU A N 1
ATOM 1642 C CA . GLU A 1 122 ? -35.950 12.715 -23.686 1.00 137.72 117 GLU A CA 1
ATOM 1643 C C . GLU A 1 122 ? -35.110 11.472 -23.411 1.00 133.16 117 GLU A C 1
ATOM 1644 O O . GLU A 1 122 ? -35.186 10.484 -24.142 1.00 137.46 117 GLU A O 1
ATOM 1656 N N . LEU A 1 123 ? -34.306 11.529 -22.354 1.00 125.05 118 LEU A N 1
ATOM 1657 C CA . LEU A 1 123 ? -33.458 10.410 -21.966 1.00 119.12 118 LEU A CA 1
ATOM 1658 C C . LEU A 1 123 ? -34.273 9.302 -21.299 1.00 122.65 118 LEU A C 1
ATOM 1659 O O . LEU A 1 123 ? -33.931 8.125 -21.395 1.00 121.75 118 LEU A O 1
ATOM 1675 N N . GLY A 1 124 ? -35.357 9.683 -20.630 1.00 124.76 119 GLY A N 1
ATOM 1676 C CA . GLY A 1 124 ? -36.255 8.723 -20.014 1.00 131.47 119 GLY A CA 1
ATOM 1677 C C . GLY A 1 124 ? -37.155 8.019 -21.012 1.00 136.51 119 GLY A C 1
ATOM 1678 O O . GLY A 1 124 ? -37.687 6.948 -20.725 1.00 142.66 119 GLY A O 1
ATOM 1682 N N . ARG A 1 125 ? -37.325 8.621 -22.186 1.00 132.55 120 ARG A N 1
ATOM 1683 C CA . ARG A 1 125 ? -38.137 8.028 -23.244 1.00 130.08 120 ARG A CA 1
ATOM 1684 C C . ARG A 1 125 ? -37.281 7.203 -24.201 1.00 127.70 120 ARG A C 1
ATOM 1685 O O . ARG A 1 125 ? -37.762 6.735 -25.232 1.00 128.73 120 ARG A O 1
ATOM 1689 N N . SER A 1 126 ? -36.011 7.027 -23.853 1.00 124.05 121 SER A N 1
ATOM 1690 C CA . SER A 1 126 ? -35.067 6.305 -24.700 1.00 124.55 121 SER A CA 1
ATOM 1691 C C . SER A 1 126 ? -34.955 4.829 -24.323 1.00 126.51 121 SER A C 1
ATOM 1692 O O . SER A 1 126 ? -35.459 4.402 -23.283 1.00 126.59 121 SER A O 1
ATOM 1700 N N . ARG A 1 127 ? -34.287 4.057 -25.176 1.00 128.59 122 ARG A N 1
ATOM 1701 C CA . ARG A 1 127 ? -34.030 2.646 -24.908 1.00 130.70 122 ARG A CA 1
ATOM 1702 C C . ARG A 1 127 ? -32.839 2.494 -23.967 1.00 126.83 122 ARG A C 1
ATOM 1703 O O . ARG A 1 127 ? -32.751 1.527 -23.211 1.00 129.64 122 ARG A O 1
ATOM 1707 N N . LEU A 1 128 ? -31.920 3.453 -24.029 1.00 122.64 123 LEU A N 1
ATOM 1708 C CA . LEU A 1 128 ? -30.801 3.514 -23.098 1.00 116.91 123 LEU A CA 1
ATOM 1709 C C . LEU A 1 128 ? -31.295 3.331 -21.671 1.00 112.86 123 LEU A C 1
ATOM 1710 O O . LEU A 1 128 ? -30.802 2.479 -20.939 1.00 112.25 123 LEU A O 1
ATOM 1726 N N . ALA A 1 129 ? -32.280 4.136 -21.289 1.00 109.38 124 ALA A N 1
ATOM 1727 C CA . ALA A 1 129 ? -32.836 4.107 -19.937 1.00 108.80 124 ALA A CA 1
ATOM 1728 C C . ALA A 1 129 ? -32.923 2.692 -19.368 1.00 115.14 124 ALA A C 1
ATOM 1729 O O . ALA A 1 129 ? -32.643 2.472 -18.189 1.00 112.79 124 ALA A O 1
ATOM 1736 N N . LYS A 1 130 ? -33.314 1.737 -20.205 1.00 124.90 125 LYS A N 1
ATOM 1737 C CA . LYS A 1 130 ? -33.486 0.355 -19.768 1.00 134.70 125 LYS A CA 1
ATOM 1738 C C . LYS A 1 130 ? -32.233 -0.205 -19.099 1.00 138.62 125 LYS A C 1
ATOM 1739 O O . LYS A 1 130 ? -32.321 -0.889 -18.080 1.00 141.10 125 LYS A O 1
ATOM 1743 N N . VAL A 1 131 ? -31.070 0.086 -19.677 1.00 139.47 126 VAL A N 1
ATOM 1744 C CA . VAL A 1 131 ? -29.805 -0.464 -19.187 1.00 139.81 126 VAL A CA 1
ATOM 1745 C C . VAL A 1 131 ? -28.924 0.551 -18.450 1.00 136.14 126 VAL A C 1
ATOM 1746 O O . VAL A 1 131 ? -27.717 0.349 -18.324 1.00 135.97 126 VAL A O 1
ATOM 1759 N N . VAL A 1 132 ? -29.528 1.628 -17.956 1.00 131.79 127 VAL A N 1
ATOM 1760 C CA . VAL A 1 132 ? -28.803 2.606 -17.148 1.00 126.83 127 VAL A CA 1
ATOM 1761 C C . VAL A 1 132 ? -28.626 2.086 -15.724 1.00 125.55 127 VAL A C 1
ATOM 1762 O O . VAL A 1 132 ? -29.606 1.847 -15.018 1.00 126.79 127 VAL A O 1
ATOM 1775 N N . LYS A 1 133 ? -27.374 1.919 -15.307 1.00 124.78 128 LYS A N 1
ATOM 1776 C CA . LYS A 1 133 ? -27.068 1.359 -13.992 1.00 124.45 128 LYS A CA 1
ATOM 1777 C C . LYS A 1 133 ? -26.802 2.437 -12.940 1.00 120.59 128 LYS A C 1
ATOM 1778 O O . LYS A 1 133 ? -27.113 2.253 -11.765 1.00 120.44 128 LYS A O 1
ATOM 1782 N N . THR A 1 134 ? -26.228 3.557 -13.366 1.00 116.74 129 THR A N 1
ATOM 1783 C CA . THR A 1 134 ? -25.883 4.643 -12.452 1.00 113.56 129 THR A CA 1
ATOM 1784 C C . THR A 1 134 ? -26.125 5.979 -13.138 1.00 113.21 129 THR A C 1
ATOM 1785 O O . THR A 1 134 ? -26.130 6.057 -14.365 1.00 113.87 129 THR A O 1
ATOM 1796 N N . LEU A 1 135 ? -26.324 7.028 -12.348 1.00 113.40 130 LEU A N 1
ATOM 1797 C CA . LEU A 1 135 ? -26.610 8.346 -12.900 1.00 113.07 130 LEU A CA 1
ATOM 1798 C C . LEU A 1 135 ? -26.438 9.432 -11.840 1.00 110.96 130 LEU A C 1
ATOM 1799 O O . LEU A 1 135 ? -27.333 9.664 -11.036 1.00 111.20 130 LEU A O 1
ATOM 1815 N N . LYS A 1 136 ? -25.282 10.090 -11.844 1.00 111.01 131 LYS A N 1
ATOM 1816 C CA . LYS A 1 136 ? -24.974 11.126 -10.859 1.00 109.93 131 LYS A CA 1
ATOM 1817 C C . LYS A 1 136 ? -24.504 12.401 -11.555 1.00 107.46 131 LYS A C 1
ATOM 1818 O O . LYS A 1 136 ? -24.483 12.473 -12.784 1.00 106.76 131 LYS A O 1
ATOM 1837 N N . GLU A 1 137 ? -24.137 13.410 -10.768 1.00 105.90 132 GLU A N 1
ATOM 1838 C CA . GLU A 1 137 ? -23.552 14.633 -11.309 1.00 106.59 132 GLU A CA 1
ATOM 1839 C C . GLU A 1 137 ? -22.553 15.229 -10.318 1.00 108.59 132 GLU A C 1
ATOM 1840 O O . GLU A 1 137 ? -22.911 15.566 -9.190 1.00 106.21 132 GLU A O 1
ATOM 1852 N N . ILE A 1 138 ? -21.300 15.360 -10.746 1.00 114.21 133 ILE A N 1
ATOM 1853 C CA . ILE A 1 138 ? -20.204 15.706 -9.842 1.00 120.43 133 ILE A CA 1
ATOM 1854 C C . ILE A 1 138 ? -20.024 17.208 -9.624 1.00 117.71 133 ILE A C 1
ATOM 1855 O O . ILE A 1 138 ? -19.421 17.621 -8.633 1.00 116.80 133 ILE A O 1
ATOM 1871 N N . HIS A 1 139 ? -20.541 18.026 -10.534 1.00 115.39 134 HIS A N 1
ATOM 1872 C CA . HIS A 1 139 ? -20.357 19.470 -10.426 1.00 112.66 134 HIS A CA 1
ATOM 1873 C C . HIS A 1 139 ? -18.875 19.816 -10.412 1.00 109.83 134 HIS A C 1
ATOM 1874 O O . HIS A 1 139 ? -18.313 20.145 -9.369 1.00 109.03 134 HIS A O 1
ATOM 1889 N N . LEU A 1 140 ? -18.246 19.744 -11.579 1.00 110.01 135 LEU A N 1
ATOM 1890 C CA . LEU A 1 140 ? -16.826 20.020 -11.694 1.00 109.39 135 LEU A CA 1
ATOM 1891 C C . LEU A 1 140 ? -16.509 20.549 -13.085 1.00 106.28 135 LEU A C 1
ATOM 1892 O O . LEU A 1 140 ? -16.273 19.777 -14.013 1.00 105.18 135 LEU A O 1
ATOM 1908 N N . ALA A 1 141 ? -16.501 21.870 -13.221 1.00 102.88 136 ALA A N 1
ATOM 1909 C CA . ALA A 1 141 ? -16.346 22.501 -14.526 1.00 101.36 136 ALA A CA 1
ATOM 1910 C C . ALA A 1 141 ? -15.225 23.536 -14.538 1.00 94.76 136 ALA A C 1
ATOM 1911 O O . ALA A 1 141 ? -15.482 24.729 -14.677 1.00 95.96 136 ALA A O 1
ATOM 1918 N N . PHE A 1 142 ? -13.985 23.078 -14.392 1.00 86.83 137 PHE A N 1
ATOM 1919 C CA . PHE A 1 142 ? -12.827 23.950 -14.580 1.00 77.54 137 PHE A CA 1
ATOM 1920 C C . PHE A 1 142 ? -11.530 23.150 -14.688 1.00 75.47 137 PHE A C 1
ATOM 1921 O O . PHE A 1 142 ? -11.365 22.123 -14.033 1.00 74.70 137 PHE A O 1
ATOM 1938 N N . LEU A 1 143 ? -10.622 23.623 -15.536 1.00 74.85 138 LEU A N 1
ATOM 1939 C CA . LEU A 1 143 ? -9.299 23.019 -15.668 1.00 76.42 138 LEU A CA 1
ATOM 1940 C C . LEU A 1 143 ? -8.338 23.533 -14.604 1.00 74.45 138 LEU A C 1
ATOM 1941 O O . LEU A 1 143 ? -8.193 24.740 -14.434 1.00 72.87 138 LEU A O 1
ATOM 1957 N N . PRO A 1 144 ? -7.664 22.621 -13.892 1.00 74.88 139 PRO A N 1
ATOM 1958 C CA . PRO A 1 144 ? -6.559 23.017 -13.016 1.00 75.13 139 PRO A CA 1
ATOM 1959 C C . PRO A 1 144 ? -5.253 23.136 -13.802 1.00 77.55 139 PRO A C 1
ATOM 1960 O O . PRO A 1 144 ? -4.514 22.158 -13.911 1.00 77.40 139 PRO A O 1
ATOM 1971 N N . TYR A 1 145 ? -4.978 24.319 -14.346 1.00 79.97 140 TYR A N 1
ATOM 1972 C CA . TYR A 1 145 ? -3.815 24.526 -15.202 1.00 84.37 140 TYR A CA 1
ATOM 1973 C C . TYR A 1 145 ? -2.502 24.444 -14.416 1.00 85.06 140 TYR A C 1
ATOM 1974 O O . TYR A 1 145 ? -1.554 23.782 -14.844 1.00 87.21 140 TYR A O 1
ATOM 1992 N N . GLU A 1 146 ? -2.452 25.129 -13.276 1.00 83.92 141 GLU A N 1
ATOM 1993 C CA . GLU A 1 146 ? -1.321 25.035 -12.355 1.00 82.48 141 GLU A CA 1
ATOM 1994 C C . GLU A 1 146 ? -1.837 24.772 -10.945 1.00 86.15 141 GLU A C 1
ATOM 1995 O O . GLU A 1 146 ? -3.041 24.632 -10.735 1.00 86.69 141 GLU A O 1
ATOM 2007 N N . ALA A 1 147 ? -0.922 24.712 -9.982 1.00 71.08 142 ALA A N 1
ATOM 2008 C CA . ALA A 1 147 ? -1.282 24.476 -8.594 1.00 75.13 142 ALA A CA 1
ATOM 2009 C C . ALA A 1 147 ? -2.211 25.568 -8.079 1.00 76.17 142 ALA A C 1
ATOM 2010 O O . ALA A 1 147 ? -2.959 25.352 -7.128 1.00 77.96 142 ALA A O 1
ATOM 2017 N N . GLN A 1 148 ? -2.178 26.734 -8.714 1.00 77.35 143 GLN A N 1
ATOM 2018 C CA . GLN A 1 148 ? -2.897 27.892 -8.197 1.00 77.28 143 GLN A CA 1
ATOM 2019 C C . GLN A 1 148 ? -3.539 28.711 -9.308 1.00 72.84 143 GLN A C 1
ATOM 2020 O O . GLN A 1 148 ? -3.949 29.850 -9.081 1.00 73.45 143 GLN A O 1
ATOM 2034 N N . VAL A 1 149 ? -3.622 28.146 -10.508 1.00 68.09 144 VAL A N 1
ATOM 2035 C CA . VAL A 1 149 ? -4.275 28.835 -11.612 1.00 61.78 144 VAL A CA 1
ATOM 2036 C C . VAL A 1 149 ? -5.326 27.921 -12.218 1.00 61.20 144 VAL A C 1
ATOM 2037 O O . VAL A 1 149 ? -5.054 26.755 -12.504 1.00 60.75 144 VAL A O 1
ATOM 2050 N N . PHE A 1 150 ? -6.530 28.449 -12.400 1.00 61.08 145 PHE A N 1
ATOM 2051 C CA . PHE A 1 150 ? -7.605 27.681 -13.010 1.00 62.83 145 PHE A CA 1
ATOM 2052 C C . PHE A 1 150 ? -7.994 28.286 -14.355 1.00 62.73 145 PHE A C 1
ATOM 2053 O O . PHE A 1 150 ? -7.655 29.430 -14.656 1.00 61.40 145 PHE A O 1
ATOM 2070 N N . SER A 1 151 ? -8.689 27.499 -15.167 1.00 64.37 146 SER A N 1
ATOM 2071 C CA . SER A 1 151 ? -9.220 27.969 -16.436 1.00 64.92 146 SER A CA 1
ATOM 2072 C C . SER A 1 151 ? -10.606 27.372 -16.603 1.00 66.84 146 SER A C 1
ATOM 2073 O O . SER A 1 151 ? -10.873 26.278 -16.113 1.00 67.11 146 SER A O 1
ATOM 2081 N N . LEU A 1 152 ? -11.498 28.091 -17.273 1.00 68.50 147 LEU A N 1
ATOM 2082 C CA . LEU A 1 152 ? -12.857 27.600 -17.468 1.00 70.91 147 LEU A CA 1
ATOM 2083 C C . LEU A 1 152 ? -13.014 26.980 -18.852 1.00 73.14 147 LEU A C 1
ATOM 2084 O O . LEU A 1 152 ? -14.099 26.535 -19.220 1.00 73.47 147 LEU A O 1
ATOM 2100 N N . ASP A 1 153 ? -11.929 26.958 -19.620 1.00 76.93 148 ASP A N 1
ATOM 2101 C CA . ASP A 1 153 ? -11.916 26.276 -20.909 1.00 79.48 148 ASP A CA 1
ATOM 2102 C C . ASP A 1 153 ? -12.922 26.873 -21.885 1.00 75.80 148 ASP A C 1
ATOM 2103 O O . ASP A 1 153 ? -13.546 26.151 -22.661 1.00 77.01 148 ASP A O 1
ATOM 2112 N N . ALA A 1 154 ? -13.076 28.191 -21.844 1.00 70.61 149 ALA A N 1
ATOM 2113 C CA . ALA A 1 154 ? -14.029 28.871 -22.710 1.00 66.47 149 ALA A CA 1
ATOM 2114 C C . ALA A 1 154 ? -13.362 30.002 -23.487 1.00 63.28 149 ALA A C 1
ATOM 2115 O O . ALA A 1 154 ? -13.727 31.163 -23.325 1.00 62.07 149 ALA A O 1
ATOM 2122 N N . PRO A 1 155 ? -12.388 29.666 -24.350 1.00 62.63 150 PRO A N 1
ATOM 2123 C CA . PRO A 1 155 ? -11.670 30.693 -25.120 1.00 62.36 150 PRO A CA 1
ATOM 2124 C C . PRO A 1 155 ? -12.599 31.509 -26.018 1.00 62.14 150 PRO A C 1
ATOM 2125 O O . PRO A 1 155 ? -12.256 32.606 -26.453 1.00 61.98 150 PRO A O 1
ATOM 2136 N N . HIS A 1 156 ? -13.778 30.958 -26.271 1.00 62.89 151 HIS A N 1
ATOM 2137 C CA . HIS A 1 156 ? -14.825 31.635 -27.030 1.00 63.78 151 HIS A CA 1
ATOM 2138 C C . HIS A 1 156 ? -15.547 32.704 -26.201 1.00 63.49 151 HIS A C 1
ATOM 2139 O O . HIS A 1 156 ? -16.459 33.368 -26.696 1.00 62.95 151 HIS A O 1
ATOM 2154 N N . SER A 1 157 ? -15.135 32.874 -24.947 1.00 62.70 152 SER A N 1
ATOM 2155 C CA . SER A 1 157 ? -15.851 33.727 -24.006 1.00 62.17 152 SER A CA 1
ATOM 2156 C C . SER A 1 157 ? -15.750 35.209 -24.359 1.00 61.25 152 SER A C 1
ATOM 2157 O O . SER A 1 157 ? -16.754 35.924 -24.343 1.00 58.86 152 SER A O 1
ATOM 2165 N N . THR A 1 158 ? -14.542 35.672 -24.664 1.00 62.22 153 THR A N 1
ATOM 2166 C CA . THR A 1 158 ? -14.337 37.072 -25.017 1.00 63.69 153 THR A CA 1
ATOM 2167 C C . THR A 1 158 ? -15.196 37.442 -26.218 1.00 63.51 153 THR A C 1
ATOM 2168 O O . THR A 1 158 ? -15.848 38.486 -26.237 1.00 62.89 153 THR A O 1
ATOM 2179 N N . TYR A 1 159 ? -15.199 36.568 -27.216 1.00 62.62 154 TYR A N 1
ATOM 2180 C CA . TYR A 1 159 ? -15.943 36.803 -28.442 1.00 62.14 154 TYR A CA 1
ATOM 2181 C C . TYR A 1 159 ? -17.443 36.887 -28.179 1.00 61.42 154 TYR A C 1
ATOM 2182 O O . TYR A 1 159 ? -18.138 37.715 -28.767 1.00 60.06 154 TYR A O 1
ATOM 2200 N N . ASN A 1 160 ? -17.943 36.029 -27.296 1.00 61.92 155 ASN A N 1
ATOM 2201 C CA . ASN A 1 160 ? -19.370 36.013 -26.987 1.00 63.92 155 ASN A CA 1
ATOM 2202 C C . ASN A 1 160 ? -19.809 37.183 -26.114 1.00 62.96 155 ASN A C 1
ATOM 2203 O O . ASN A 1 160 ? -20.969 37.592 -26.154 1.00 63.70 155 ASN A O 1
ATOM 2214 N N . LEU A 1 161 ? -18.886 37.730 -25.332 1.00 61.79 156 LEU A N 1
ATOM 2215 C CA . LEU A 1 161 ? -19.219 38.833 -24.438 1.00 59.40 156 LEU A CA 1
ATOM 2216 C C . LEU A 1 161 ? -19.101 40.202 -25.099 1.00 59.41 156 LEU A C 1
ATOM 2217 O O . LEU A 1 161 ? -19.828 41.128 -24.743 1.00 58.97 156 LEU A O 1
ATOM 2233 N N . TYR A 1 162 ? -18.193 40.333 -26.060 1.00 59.99 157 TYR A N 1
ATOM 2234 C CA . TYR A 1 162 ? -17.831 41.655 -26.559 1.00 60.96 157 TYR A CA 1
ATOM 2235 C C . TYR A 1 162 ? -18.027 41.884 -28.058 1.00 61.07 157 TYR A C 1
ATOM 2236 O O . TYR A 1 162 ? -17.944 43.022 -28.517 1.00 60.13 157 TYR A O 1
ATOM 2254 N N . CYS A 1 163 ? -18.299 40.831 -28.821 1.00 62.59 158 CYS A N 1
ATOM 2255 C CA . CYS A 1 163 ? -18.561 40.996 -30.246 1.00 64.12 158 CYS A CA 1
ATOM 2256 C C . CYS A 1 163 ? -20.041 41.311 -30.452 1.00 65.76 158 CYS A C 1
ATOM 2257 O O . CYS A 1 163 ? -20.897 40.676 -29.835 1.00 66.07 158 CYS A O 1
ATOM 2265 N N . PRO A 1 164 ? -20.353 42.300 -31.310 1.00 66.92 159 PRO A N 1
ATOM 2266 C CA . PRO A 1 164 ? -21.750 42.661 -31.594 1.00 66.83 159 PRO A CA 1
ATOM 2267 C C . PRO A 1 164 ? -22.539 41.568 -32.322 1.00 67.10 159 PRO A C 1
ATOM 2268 O O . PRO A 1 164 ? -23.765 41.533 -32.215 1.00 66.73 159 PRO A O 1
ATOM 2279 N N . PHE A 1 165 ? -21.853 40.689 -33.045 1.00 67.77 160 PHE A N 1
ATOM 2280 C CA . PHE A 1 165 ? -22.524 39.573 -33.707 1.00 69.08 160 PHE A CA 1
ATOM 2281 C C . PHE A 1 165 ? -22.997 38.518 -32.707 1.00 69.40 160 PHE A C 1
ATOM 2282 O O . PHE A 1 165 ? -23.682 37.567 -33.078 1.00 70.00 160 PHE A O 1
ATOM 2299 N N . ARG A 1 166 ? -22.632 38.691 -31.440 1.00 69.51 161 ARG A N 1
ATOM 2300 C CA . ARG A 1 166 ? -23.050 37.776 -30.389 1.00 70.65 161 ARG A CA 1
ATOM 2301 C C . ARG A 1 166 ? -23.661 38.530 -29.219 1.00 68.54 161 ARG A C 1
ATOM 2302 O O . ARG A 1 166 ? -23.560 38.100 -28.071 1.00 68.25 161 ARG A O 1
ATOM 2323 N N . ALA A 1 167 ? -24.313 39.646 -29.518 1.00 67.68 162 ALA A N 1
ATOM 2324 C CA . ALA A 1 167 ? -24.968 40.439 -28.490 1.00 67.24 162 ALA A CA 1
ATOM 2325 C C . ALA A 1 167 ? -26.046 39.630 -27.771 1.00 71.35 162 ALA A C 1
ATOM 2326 O O . ALA A 1 167 ? -26.279 39.818 -26.574 1.00 68.77 162 ALA A O 1
ATOM 2333 N N . GLU A 1 168 ? -26.692 38.722 -28.499 1.00 77.61 163 GLU A N 1
ATOM 2334 C CA . GLU A 1 168 ? -27.805 37.946 -27.955 1.00 86.89 163 GLU A CA 1
ATOM 2335 C C . GLU A 1 168 ? -27.336 36.802 -27.057 1.00 84.78 163 GLU A C 1
ATOM 2336 O O . GLU A 1 168 ? -28.128 36.216 -26.318 1.00 82.53 163 GLU A O 1
ATOM 2348 N N . GLU A 1 169 ? -26.047 36.489 -27.123 1.00 83.53 164 GLU A N 1
ATOM 2349 C CA . GLU A 1 169 ? -25.479 35.404 -26.340 1.00 84.77 164 GLU A CA 1
ATOM 2350 C C . GLU A 1 169 ? -24.654 35.936 -25.168 1.00 79.61 164 GLU A C 1
ATOM 2351 O O . GLU A 1 169 ? -24.140 35.162 -24.361 1.00 80.15 164 GLU A O 1
ATOM 2363 N N . ARG A 1 170 ? -24.542 37.258 -25.069 1.00 75.95 165 ARG A N 1
ATOM 2364 C CA . ARG A 1 170 ? -23.759 37.890 -24.011 1.00 72.23 165 ARG A CA 1
ATOM 2365 C C . ARG A 1 170 ? -24.245 37.478 -22.623 1.00 70.88 165 ARG A C 1
ATOM 2366 O O . ARG A 1 170 ? -23.459 37.026 -21.789 1.00 68.36 165 ARG A O 1
ATOM 2387 N N . THR A 1 171 ? -25.541 37.640 -22.379 1.00 70.19 166 THR A N 1
ATOM 2388 C CA . THR A 1 171 ? -26.111 37.317 -21.078 1.00 72.59 166 THR A CA 1
ATOM 2389 C C . THR A 1 171 ? -25.959 35.837 -20.757 1.00 74.27 166 THR A C 1
ATOM 2390 O O . THR A 1 171 ? -25.639 35.477 -19.628 1.00 73.76 166 THR A O 1
ATOM 2401 N N . ARG A 1 172 ? -26.186 34.979 -21.745 1.00 76.05 167 ARG A N 1
ATOM 2402 C CA . ARG A 1 172 ? -26.035 33.547 -21.534 1.00 78.01 167 ARG A CA 1
ATOM 2403 C C . ARG A 1 172 ? -24.596 33.213 -21.158 1.00 70.18 167 ARG A C 1
ATOM 2404 O O . ARG A 1 172 ? -24.352 32.310 -20.360 1.00 68.79 167 ARG A O 1
ATOM 2425 N N . GLN A 1 173 ? -23.644 33.945 -21.726 1.00 66.19 168 GLN A N 1
ATOM 2426 C CA . GLN A 1 173 ? -22.235 33.686 -21.460 1.00 62.67 168 GLN A CA 1
ATOM 2427 C C . GLN A 1 173 ? -21.846 34.110 -20.053 1.00 61.94 168 GLN A C 1
ATOM 2428 O O . GLN A 1 173 ? -20.931 33.542 -19.460 1.00 61.96 168 GLN A O 1
ATOM 2442 N N . LEU A 1 174 ? -22.534 35.113 -19.520 1.00 63.02 169 LEU A N 1
ATOM 2443 C CA . LEU A 1 174 ? -22.314 35.521 -18.141 1.00 63.71 169 LEU A CA 1
ATOM 2444 C C . LEU A 1 174 ? -22.910 34.496 -17.184 1.00 67.91 169 LEU A C 1
ATOM 2445 O O . LEU A 1 174 ? -22.319 34.193 -16.150 1.00 66.76 169 LEU A O 1
ATOM 2461 N N . GLU A 1 175 ? -24.067 33.947 -17.539 1.00 72.85 170 GLU A N 1
ATOM 2462 C CA . GLU A 1 175 ? -24.721 32.940 -16.710 1.00 78.09 170 GLU A CA 1
ATOM 2463 C C . GLU A 1 175 ? -23.905 31.651 -16.661 1.00 74.47 170 GLU A C 1
ATOM 2464 O O . GLU A 1 175 ? -23.771 31.033 -15.605 1.00 76.48 170 GLU A O 1
ATOM 2476 N N . VAL A 1 176 ? -23.361 31.247 -17.805 1.00 70.97 171 VAL A N 1
ATOM 2477 C CA . VAL A 1 176 ? -22.551 30.038 -17.875 1.00 68.87 171 VAL A CA 1
ATOM 2478 C C . VAL A 1 176 ? -21.325 30.214 -16.993 1.00 64.94 171 VAL A C 1
ATOM 2479 O O . VAL A 1 176 ? -21.084 29.417 -16.093 1.00 63.65 171 VAL A O 1
ATOM 2492 N N . LEU A 1 177 ? -20.563 31.273 -17.245 1.00 64.99 172 LEU A N 1
ATOM 2493 C CA . LEU A 1 177 ? -19.351 31.536 -16.482 1.00 67.74 172 LEU A CA 1
ATOM 2494 C C . LEU A 1 177 ? -19.672 31.653 -15.000 1.00 70.88 172 LEU A C 1
ATOM 2495 O O . LEU A 1 177 ? -18.897 31.213 -14.152 1.00 71.58 172 LEU A O 1
ATOM 2511 N N . ALA A 1 178 ? -20.819 32.250 -14.692 1.00 70.97 173 ALA A N 1
ATOM 2512 C CA . ALA A 1 178 ? -21.211 32.458 -13.308 1.00 72.78 173 ALA A CA 1
ATOM 2513 C C . ALA A 1 178 ? -21.372 31.112 -12.618 1.00 77.67 173 ALA A C 1
ATOM 2514 O O . ALA A 1 178 ? -20.968 30.944 -11.467 1.00 77.34 173 ALA A O 1
ATOM 2521 N N . GLN A 1 179 ? -21.961 30.152 -13.327 1.00 81.59 174 GLN A N 1
ATOM 2522 C CA . GLN A 1 179 ? -22.139 28.817 -12.776 1.00 86.24 174 GLN A CA 1
ATOM 2523 C C . GLN A 1 179 ? -20.784 28.151 -12.590 1.00 83.53 174 GLN A C 1
ATOM 2524 O O . GLN A 1 179 ? -20.501 27.605 -11.528 1.00 85.19 174 GLN A O 1
ATOM 2538 N N . GLN A 1 180 ? -19.939 28.214 -13.613 1.00 79.20 175 GLN A N 1
ATOM 2539 C CA . GLN A 1 180 ? -18.631 27.576 -13.545 1.00 74.55 175 GLN A CA 1
ATOM 2540 C C . GLN A 1 180 ? -17.832 28.097 -12.347 1.00 72.68 175 GLN A C 1
ATOM 2541 O O . GLN A 1 180 ? -17.103 27.345 -11.702 1.00 73.34 175 GLN A O 1
ATOM 2555 N N . ILE A 1 181 ? -17.981 29.383 -12.046 1.00 70.99 176 ILE A N 1
ATOM 2556 C CA . ILE A 1 181 ? -17.243 30.007 -10.952 1.00 70.71 176 ILE A CA 1
ATOM 2557 C C . ILE A 1 181 ? -17.866 29.664 -9.596 1.00 74.04 176 ILE A C 1
ATOM 2558 O O . ILE A 1 181 ? -17.185 29.668 -8.573 1.00 74.01 176 ILE A O 1
ATOM 2574 N N . ALA A 1 182 ? -19.159 29.360 -9.591 1.00 75.11 177 ALA A N 1
ATOM 2575 C CA . ALA A 1 182 ? -19.831 28.917 -8.376 1.00 77.44 177 ALA A CA 1
ATOM 2576 C C . ALA A 1 182 ? -19.464 27.476 -8.024 1.00 82.68 177 ALA A C 1
ATOM 2577 O O . ALA A 1 182 ? -19.409 27.122 -6.845 1.00 84.37 177 ALA A O 1
ATOM 2584 N N . THR A 1 183 ? -19.220 26.643 -9.034 1.00 85.91 178 THR A N 1
ATOM 2585 C CA . THR A 1 183 ? -18.813 25.260 -8.776 1.00 87.56 178 THR A CA 1
ATOM 2586 C C . THR A 1 183 ? -17.335 25.179 -8.409 1.00 87.98 178 THR A C 1
ATOM 2587 O O . THR A 1 183 ? -16.875 24.156 -7.905 1.00 90.96 178 THR A O 1
ATOM 2598 N N . LEU A 1 184 ? -16.587 26.245 -8.672 1.00 84.36 179 LEU A N 1
ATOM 2599 C CA . LEU A 1 184 ? -15.197 26.300 -8.244 1.00 81.53 179 LEU A CA 1
ATOM 2600 C C . LEU A 1 184 ? -15.139 26.496 -6.736 1.00 80.29 179 LEU A C 1
ATOM 2601 O O . LEU A 1 184 ? -14.401 25.805 -6.037 1.00 79.48 179 LEU A O 1
ATOM 2617 N N . CYS A 1 185 ? -15.924 27.444 -6.240 1.00 79.20 180 CYS A N 1
ATOM 2618 C CA . CYS A 1 185 ? -15.988 27.706 -4.812 1.00 80.47 180 CYS A CA 1
ATOM 2619 C C . CYS A 1 185 ? -16.462 26.460 -4.069 1.00 83.45 180 CYS A C 1
ATOM 2620 O O . CYS A 1 185 ? -15.832 26.023 -3.106 1.00 83.44 180 CYS A O 1
ATOM 2628 N N . ALA A 1 186 ? -17.568 25.885 -4.533 1.00 84.98 181 ALA A N 1
ATOM 2629 C CA . ALA A 1 186 ? -18.140 24.699 -3.906 1.00 87.89 181 ALA A CA 1
ATOM 2630 C C . ALA A 1 186 ? -17.125 23.562 -3.837 1.00 87.98 181 ALA A C 1
ATOM 2631 O O . ALA A 1 186 ? -17.091 22.812 -2.861 1.00 91.06 181 ALA A O 1
ATOM 2638 N N . THR A 1 187 ? -16.298 23.435 -4.870 1.00 84.24 182 THR A N 1
ATOM 2639 C CA . THR A 1 187 ? -15.278 22.393 -4.898 1.00 80.47 182 THR A CA 1
ATOM 2640 C C . THR A 1 187 ? -14.233 22.641 -3.810 1.00 78.62 182 THR A C 1
ATOM 2641 O O . THR A 1 187 ? -13.752 21.702 -3.174 1.00 79.05 182 THR A O 1
ATOM 2652 N N . LEU A 1 188 ? -13.894 23.908 -3.594 1.00 76.47 183 LEU A N 1
ATOM 2653 C CA . LEU A 1 188 ? -12.880 24.280 -2.613 1.00 76.85 183 LEU A CA 1
ATOM 2654 C C . LEU A 1 188 ? -13.465 24.469 -1.213 1.00 81.84 183 LEU A C 1
ATOM 2655 O O . LEU A 1 188 ? -12.771 24.916 -0.301 1.00 80.37 183 LEU A O 1
ATOM 2671 N N . GLN A 1 189 ? -14.737 24.123 -1.043 1.00 85.56 184 GLN A N 1
ATOM 2672 C CA . GLN A 1 189 ? -15.403 24.274 0.244 1.00 91.57 184 GLN A CA 1
ATOM 2673 C C . GLN A 1 189 ? -15.351 25.728 0.704 1.00 91.67 184 GLN A C 1
ATOM 2674 O O . GLN A 1 189 ? -14.910 26.021 1.814 1.00 94.75 184 GLN A O 1
ATOM 2678 N N . GLU A 1 190 ? -15.801 26.633 -0.160 1.00 88.76 185 GLU A N 1
ATOM 2679 C CA . GLU A 1 190 ? -15.760 28.065 0.126 1.00 84.19 185 GLU A CA 1
ATOM 2680 C C . GLU A 1 190 ? -17.123 28.720 -0.042 1.00 80.03 185 GLU A C 1
ATOM 2681 O O . GLU A 1 190 ? -17.919 28.315 -0.889 1.00 78.68 185 GLU A O 1
ATOM 2693 N N . TYR A 1 191 ? -17.380 29.736 0.775 1.00 77.53 186 TYR A N 1
ATOM 2694 C CA . TYR A 1 191 ? -18.508 30.631 0.559 1.00 75.47 186 TYR A CA 1
ATOM 2695 C C . TYR A 1 191 ? -17.999 32.050 0.753 1.00 72.99 186 TYR A C 1
ATOM 2696 O O . TYR A 1 191 ? -18.313 32.692 1.755 1.00 72.36 186 TYR A O 1
ATOM 2714 N N . PRO A 1 192 ? -17.203 32.546 -0.207 1.00 71.74 187 PRO A N 1
ATOM 2715 C CA . PRO A 1 192 ? -16.456 33.782 0.018 1.00 70.25 187 PRO A CA 1
ATOM 2716 C C . PRO A 1 192 ? -17.262 35.037 -0.285 1.00 67.32 187 PRO A C 1
ATOM 2717 O O . PRO A 1 192 ? -18.248 34.992 -1.019 1.00 66.85 187 PRO A O 1
ATOM 2728 N N . ALA A 1 193 ? -16.838 36.148 0.305 1.00 64.93 188 ALA A N 1
ATOM 2729 C CA . ALA A 1 193 ? -17.388 37.454 -0.011 1.00 62.81 188 ALA A CA 1
ATOM 2730 C C . ALA A 1 193 ? -17.081 37.778 -1.466 1.00 63.45 188 ALA A C 1
ATOM 2731 O O . ALA A 1 193 ? -15.932 37.709 -1.886 1.00 63.26 188 ALA A O 1
ATOM 2738 N N . ILE A 1 194 ? -18.096 38.158 -2.231 1.00 62.29 189 ILE A N 1
ATOM 2739 C CA . ILE A 1 194 ? -17.897 38.433 -3.647 1.00 62.64 189 ILE A CA 1
ATOM 2740 C C . ILE A 1 194 ? -17.737 39.926 -3.905 1.00 61.25 189 ILE A C 1
ATOM 2741 O O . ILE A 1 194 ? -18.524 40.736 -3.424 1.00 62.31 189 ILE A O 1
ATOM 2757 N N . ARG A 1 195 ? -16.709 40.280 -4.670 1.00 60.08 190 ARG A N 1
ATOM 2758 C CA . ARG A 1 195 ? -16.411 41.672 -4.966 1.00 57.79 190 ARG A CA 1
ATOM 2759 C C . ARG A 1 195 ? -16.123 41.832 -6.459 1.00 56.76 190 ARG A C 1
ATOM 2760 O O . ARG A 1 195 ? -15.887 40.847 -7.167 1.00 54.70 190 ARG A O 1
ATOM 2781 N N . TYR A 1 196 ? -16.143 43.071 -6.938 1.00 55.12 191 TYR A N 1
ATOM 2782 C CA . TYR A 1 196 ? -16.012 43.324 -8.366 1.00 56.68 191 TYR A CA 1
ATOM 2783 C C . TYR A 1 196 ? -15.630 44.778 -8.620 1.00 57.68 191 TYR A C 1
ATOM 2784 O O . TYR A 1 196 ? -15.941 45.646 -7.810 1.00 57.89 191 TYR A O 1
ATOM 2802 N N . ARG A 1 197 ? -14.942 45.049 -9.728 1.00 59.08 192 ARG A N 1
ATOM 2803 C CA . ARG A 1 197 ? -14.557 46.426 -10.041 1.00 61.26 192 ARG A CA 1
ATOM 2804 C C . ARG A 1 197 ? -15.783 47.231 -10.474 1.00 59.35 192 ARG A C 1
ATOM 2805 O O . ARG A 1 197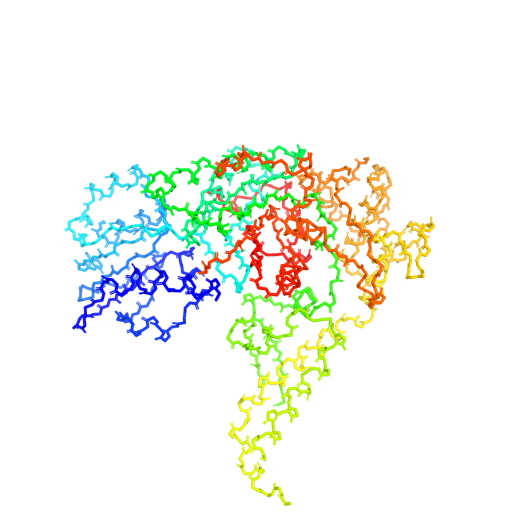 ? -16.490 46.847 -11.400 1.00 59.10 192 ARG A O 1
ATOM 2826 N N . LYS A 1 198 ? -16.003 48.363 -9.810 1.00 59.68 193 LYS A N 1
ATOM 2827 C CA A LYS A 1 198 ? -17.293 49.056 -9.900 0.44 59.82 193 LYS A CA 1
ATOM 2828 C CA B LYS A 1 198 ? -17.108 49.262 -10.096 0.56 59.79 193 LYS A CA 1
ATOM 2829 C C A LYS A 1 198 ? -17.812 49.417 -11.329 0.44 58.45 193 LYS A C 1
ATOM 2830 C C B LYS A 1 198 ? -16.789 49.995 -11.366 0.56 58.47 193 LYS A C 1
ATOM 2831 O O A LYS A 1 198 ? -18.794 48.831 -11.795 0.44 57.03 193 LYS A O 1
ATOM 2832 O O B LYS A 1 198 ? -15.629 50.182 -11.720 0.56 56.60 193 LYS A O 1
ATOM 2855 N N A GLY A 1 199 ? -17.159 50.359 -12.014 0.90 57.83 194 GLY A N 1
ATOM 2856 N N B GLY A 1 199 ? -17.836 50.447 -12.030 0.10 58.28 194 GLY A N 1
ATOM 2857 C CA A GLY A 1 199 ? -17.677 50.982 -13.240 0.90 58.91 194 GLY A CA 1
ATOM 2858 C CA B GLY A 1 199 ? -17.693 51.055 -13.325 0.10 59.54 194 GLY A CA 1
ATOM 2859 C C . GLY A 1 199 ? -18.340 50.132 -14.328 0.56 61.25 194 GLY A C 1
ATOM 2860 O O . GLY A 1 199 ? -19.526 50.287 -14.618 1.00 63.02 194 GLY A O 1
ATOM 2865 N N . PRO A 1 200 ? -17.574 49.192 -14.906 1.00 62.29 195 PRO A N 1
ATOM 2866 C CA . PRO A 1 200 ? -18.113 48.334 -15.973 1.00 62.50 195 PRO A CA 1
ATOM 2867 C C . PRO A 1 200 ? -19.397 47.583 -15.609 1.00 65.24 195 PRO A C 1
ATOM 2868 O O . PRO A 1 200 ? -19.547 47.097 -14.489 1.00 64.24 195 PRO A O 1
ATOM 2879 N N . GLU A 1 201 ? -20.304 47.472 -16.575 1.00 70.56 196 GLU A N 1
ATOM 2880 C CA . GLU A 1 201 ? -21.571 46.773 -16.381 1.00 76.11 196 GLU A CA 1
ATOM 2881 C C . GLU A 1 201 ? -21.359 45.269 -16.212 1.00 72.80 196 GLU A C 1
ATOM 2882 O O . GLU A 1 201 ? -22.076 44.611 -15.458 1.00 72.40 196 GLU A O 1
ATOM 2894 N N . ASP A 1 202 ? -20.371 44.736 -16.923 1.00 69.60 197 ASP A N 1
ATOM 2895 C CA . ASP A 1 202 ? -20.119 43.298 -16.959 1.00 67.31 197 ASP A CA 1
ATOM 2896 C C . ASP A 1 202 ? -19.712 42.715 -15.611 1.00 60.61 197 ASP A C 1
ATOM 2897 O O . ASP A 1 202 ? -20.220 41.676 -15.189 1.00 58.87 197 ASP A O 1
ATOM 2906 N N . THR A 1 203 ? -18.788 43.395 -14.946 1.00 54.85 198 THR A N 1
ATOM 2907 C CA . THR A 1 203 ? -18.206 42.899 -13.711 1.00 51.42 198 THR A CA 1
ATOM 2908 C C . THR A 1 203 ? -19.271 42.808 -12.628 1.00 49.59 198 THR A C 1
ATOM 2909 O O . THR A 1 203 ? -19.324 41.835 -11.876 1.00 47.72 198 THR A O 1
ATOM 2920 N N . ALA A 1 204 ? -20.129 43.820 -12.560 1.00 49.64 199 ALA A N 1
ATOM 2921 C CA . ALA A 1 204 ? -21.215 43.828 -11.588 1.00 52.59 199 ALA A CA 1
ATOM 2922 C C . ALA A 1 204 ? -22.211 42.707 -11.882 1.00 57.66 199 ALA A C 1
ATOM 2923 O O . ALA A 1 204 ? -22.642 41.996 -10.977 1.00 57.66 199 ALA A O 1
ATOM 2930 N N . GLN A 1 205 ? -22.574 42.556 -13.152 1.00 62.55 200 GLN A N 1
ATOM 2931 C CA . GLN A 1 205 ? -23.546 41.545 -13.555 1.00 68.05 200 GLN A CA 1
ATOM 2932 C C . GLN A 1 205 ? -23.033 40.138 -13.274 1.00 65.81 200 GLN A C 1
ATOM 2933 O O . GLN A 1 205 ? -23.800 39.259 -12.877 1.00 65.67 200 GLN A O 1
ATOM 2947 N N . LEU A 1 206 ? -21.738 39.928 -13.479 1.00 62.42 201 LEU A N 1
ATOM 2948 C CA . LEU A 1 206 ? -21.144 38.621 -13.259 1.00 60.10 201 LEU A CA 1
ATOM 2949 C C . LEU A 1 206 ? -21.095 38.325 -11.769 1.00 59.73 201 LEU A C 1
ATOM 2950 O O . LEU A 1 206 ? -21.310 37.195 -11.341 1.00 60.12 201 LEU A O 1
ATOM 2966 N N . ALA A 1 207 ? -20.814 39.354 -10.978 1.00 59.00 202 ALA A N 1
ATOM 2967 C CA . ALA A 1 207 ? -20.689 39.199 -9.538 1.00 59.20 202 ALA A CA 1
ATOM 2968 C C . ALA A 1 207 ? -22.020 38.807 -8.901 1.00 58.40 202 ALA A C 1
ATOM 2969 O O . ALA A 1 207 ? -22.064 37.954 -8.014 1.00 58.49 202 ALA A O 1
ATOM 2976 N N . HIS A 1 208 ? -23.105 39.417 -9.362 1.00 57.35 203 HIS A N 1
ATOM 2977 C CA . HIS A 1 208 ? -24.422 39.105 -8.822 1.00 58.16 203 HIS A CA 1
ATOM 2978 C C . HIS A 1 208 ? -24.897 37.743 -9.302 1.00 59.54 203 HIS A C 1
ATOM 2979 O O . HIS A 1 208 ? -25.597 37.036 -8.579 1.00 58.53 203 HIS A O 1
ATOM 2994 N N . ALA A 1 209 ? -24.509 37.374 -10.518 1.00 61.15 204 ALA A N 1
ATOM 2995 C CA . ALA A 1 209 ? -24.852 36.065 -11.056 1.00 64.95 204 ALA A CA 1
ATOM 2996 C C . ALA A 1 209 ? -24.165 34.972 -10.244 1.00 67.40 204 ALA A C 1
ATOM 2997 O O . ALA A 1 209 ? -24.774 33.952 -9.924 1.00 69.31 204 ALA A O 1
ATOM 3004 N N . VAL A 1 210 ? -22.899 35.194 -9.902 1.00 68.47 205 VAL A N 1
ATOM 3005 C CA . VAL A 1 210 ? -22.133 34.212 -9.147 1.00 68.55 205 VAL A CA 1
ATOM 3006 C C . VAL A 1 210 ? -22.730 34.003 -7.760 1.00 68.16 205 VAL A C 1
ATOM 3007 O O . VAL A 1 210 ? -22.763 32.878 -7.257 1.00 67.27 205 VAL A O 1
ATOM 3020 N N . LEU A 1 211 ? -23.198 35.082 -7.140 1.00 66.23 206 LEU A N 1
ATOM 3021 C CA . LEU A 1 211 ? -23.787 34.980 -5.812 1.00 66.84 206 LEU A CA 1
ATOM 3022 C C . LEU A 1 211 ? -25.059 34.146 -5.852 1.00 68.91 206 LEU A C 1
ATOM 3023 O O . LEU A 1 211 ? -25.289 33.312 -4.979 1.00 70.46 206 LEU A O 1
ATOM 3039 N N . ALA A 1 212 ? -25.885 34.384 -6.867 1.00 68.90 207 ALA A N 1
ATOM 3040 C CA . ALA A 1 212 ? -27.168 33.699 -6.990 1.00 69.68 207 ALA A CA 1
ATOM 3041 C C . ALA A 1 212 ? -26.977 32.201 -7.193 1.00 72.02 207 ALA A C 1
ATOM 3042 O O . ALA A 1 212 ? -27.775 31.393 -6.716 1.00 72.61 207 ALA A O 1
ATOM 3049 N N . LYS A 1 213 ? -25.916 31.835 -7.902 1.00 72.55 208 LYS A N 1
ATOM 3050 C CA . LYS A 1 213 ? -25.647 30.435 -8.202 1.00 74.96 208 LYS A CA 1
ATOM 3051 C C . LYS A 1 213 ? -24.796 29.792 -7.121 1.00 76.50 208 LYS A C 1
ATOM 3052 O O . LYS A 1 213 ? -24.712 28.569 -7.033 1.00 77.77 208 LYS A O 1
ATOM 3071 N N . LEU A 1 214 ? -24.168 30.621 -6.299 1.00 75.58 209 LEU A N 1
ATOM 3072 C CA . LEU A 1 214 ? -23.429 30.133 -5.149 1.00 75.85 209 LEU A CA 1
ATOM 3073 C C . LEU A 1 214 ? -24.375 29.908 -3.978 1.00 78.07 209 LEU A C 1
ATOM 3074 O O . LEU A 1 214 ? -24.175 28.998 -3.175 1.00 78.72 209 LEU A O 1
ATOM 3090 N N . ASN A 1 215 ? -25.410 30.739 -3.890 1.00 77.81 210 ASN A N 1
ATOM 3091 C CA . ASN A 1 215 ? -26.390 30.617 -2.821 1.00 78.33 210 ASN A CA 1
ATOM 3092 C C . ASN A 1 215 ? -27.184 29.328 -2.976 1.00 80.19 210 ASN A C 1
ATOM 3093 O O . ASN A 1 215 ? -27.832 28.869 -2.036 1.00 82.39 210 ASN A O 1
ATOM 3104 N N . ALA A 1 216 ? -27.136 28.750 -4.173 1.00 79.47 211 ALA A N 1
ATOM 3105 C CA . ALA A 1 216 ? -27.767 27.464 -4.423 1.00 80.64 211 ALA A CA 1
ATOM 3106 C C . ALA A 1 216 ? -27.028 26.366 -3.665 1.00 85.29 211 ALA A C 1
ATOM 3107 O O . ALA A 1 216 ? -27.646 25.532 -3.004 1.00 84.55 211 ALA A O 1
ATOM 3114 N N . PHE A 1 217 ? -25.702 26.377 -3.759 1.00 89.17 212 PHE A N 1
ATOM 3115 C CA . PHE A 1 217 ? -24.881 25.364 -3.102 1.00 95.86 212 PHE A CA 1
ATOM 3116 C C . PHE A 1 217 ? -24.841 25.576 -1.594 1.00 96.80 212 PHE A C 1
ATOM 3117 O O . PHE A 1 217 ? -24.691 24.623 -0.832 1.00 100.63 212 PHE A O 1
ATOM 3134 N N . LYS A 1 218 ? -24.973 26.827 -1.168 1.00 96.28 213 LYS A N 1
ATOM 3135 C CA . LYS A 1 218 ? -25.002 27.152 0.252 1.00 93.67 213 LYS A CA 1
ATOM 3136 C C . LYS A 1 218 ? -26.287 26.628 0.883 1.00 94.64 213 LYS A C 1
ATOM 3137 O O . LYS A 1 218 ? -26.282 26.134 2.011 1.00 95.02 213 LYS A O 1
ATOM 3156 N N . ALA A 1 219 ? -27.388 26.739 0.145 1.00 95.49 214 ALA A N 1
ATOM 3157 C CA . ALA A 1 219 ? -28.690 26.304 0.636 1.00 99.31 214 ALA A CA 1
ATOM 3158 C C . ALA A 1 219 ? -28.740 24.788 0.818 1.00 107.97 214 ALA A C 1
ATOM 3159 O O . ALA A 1 219 ? -29.351 24.292 1.765 1.00 107.76 214 ALA A O 1
ATOM 3166 N N . ASP A 1 220 ? -28.096 24.058 -0.088 1.00 117.24 215 ASP A N 1
ATOM 3167 C CA . ASP A 1 220 ? -28.059 22.600 -0.011 1.00 128.54 215 ASP A CA 1
ATOM 3168 C C . ASP A 1 220 ? -27.088 22.125 1.067 1.00 127.07 215 ASP A C 1
ATOM 3169 O O . ASP A 1 220 ? -27.283 21.067 1.665 1.00 129.45 215 ASP A O 1
ATOM 3178 N N . THR A 1 221 ? -26.044 22.911 1.308 1.00 121.18 216 THR A N 1
ATOM 3179 C CA . THR A 1 221 ? -25.062 22.592 2.338 1.00 116.22 216 THR A CA 1
ATOM 3180 C C . THR A 1 221 ? -24.695 23.843 3.135 1.00 109.90 216 THR A C 1
ATOM 3181 O O . THR A 1 221 ? -23.669 24.472 2.873 1.00 108.87 216 THR A O 1
ATOM 3192 N N . PRO A 1 222 ? -25.535 24.203 4.119 1.00 105.41 217 PRO A N 1
ATOM 3193 C CA . PRO A 1 222 ? -25.368 25.419 4.928 1.00 103.20 217 PRO A CA 1
ATOM 3194 C C . PRO A 1 222 ? -24.042 25.486 5.687 1.00 104.63 217 PRO A C 1
ATOM 3195 O O . PRO A 1 222 ? -23.700 26.545 6.214 1.00 102.17 217 PRO A O 1
ATOM 3206 N N . SER A 1 223 ? -23.307 24.380 5.739 1.00 105.76 218 SER A N 1
ATOM 3207 C CA . SER A 1 223 ? -22.030 24.353 6.439 1.00 108.93 218 SER A CA 1
ATOM 3208 C C . SER A 1 223 ? 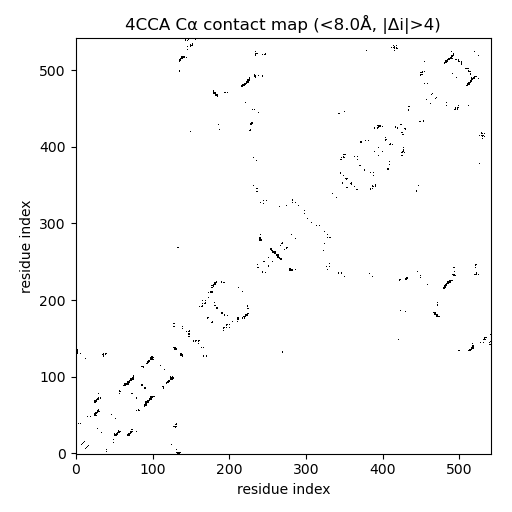-20.870 24.803 5.550 1.00 106.90 218 SER A C 1
ATOM 3209 O O . SER A 1 223 ? -19.707 24.674 5.931 1.00 109.84 218 SER A O 1
ATOM 3217 N N . LEU A 1 224 ? -21.183 25.335 4.372 1.00 102.21 219 LEU A N 1
ATOM 3218 C CA . LEU A 1 224 ? -20.153 25.744 3.424 1.00 96.05 219 LEU A CA 1
ATOM 3219 C C . LEU A 1 224 ? -19.531 27.083 3.811 1.00 96.73 219 LEU A C 1
ATOM 3220 O O . LEU A 1 224 ? -20.234 28.075 4.006 1.00 94.58 219 LEU A O 1
ATOM 3236 N N . GLY A 1 225 ? -18.206 27.095 3.931 1.00 99.91 220 GLY A N 1
ATOM 3237 C CA . GLY A 1 225 ? -17.466 28.309 4.221 1.00 103.19 220 GLY A CA 1
ATOM 3238 C C . GLY A 1 225 ? -17.498 28.739 5.678 1.00 108.01 220 GLY A C 1
ATOM 3239 O O . GLY A 1 225 ? -17.025 29.824 6.014 1.00 108.10 220 GLY A O 1
ATOM 3243 N N . GLU A 1 226 ? -18.050 27.896 6.547 1.00 114.05 221 GLU A N 1
ATOM 3244 C CA . GLU A 1 226 ? -18.083 28.194 7.975 1.00 119.46 221 GLU A CA 1
ATOM 3245 C C . GLU A 1 226 ? -16.693 28.059 8.586 1.00 119.83 221 GLU A C 1
ATOM 3246 O O . GLU A 1 226 ? -15.903 27.207 8.179 1.00 117.56 221 GLU A O 1
ATOM 3258 N N . GLY A 1 227 ? -16.404 28.901 9.572 1.00 123.90 222 GLY A N 1
ATOM 3259 C CA . GLY A 1 227 ? -15.112 28.892 10.230 1.00 129.78 222 GLY A CA 1
ATOM 3260 C C . GLY A 1 227 ? -14.569 30.298 10.387 1.00 133.96 222 GLY A C 1
ATOM 3261 O O . GLY A 1 227 ? -14.874 31.177 9.584 1.00 134.19 222 GLY A O 1
ATOM 3265 N N . PRO A 1 228 ? -13.748 30.518 11.423 1.00 137.08 223 PRO A N 1
ATOM 3266 C CA . PRO A 1 228 ? -13.191 31.848 11.686 1.00 136.82 223 PRO A CA 1
ATOM 3267 C C . PRO A 1 228 ? -12.233 32.305 10.589 1.00 135.01 223 PRO A C 1
ATOM 3268 O O . PRO A 1 228 ? -11.957 33.499 10.474 1.00 133.94 223 PRO A O 1
ATOM 3279 N N . GLU A 1 229 ? -11.740 31.361 9.793 1.00 134.18 224 GLU A N 1
ATOM 3280 C CA . GLU A 1 229 ? -10.766 31.668 8.752 1.00 133.11 224 GLU A CA 1
ATOM 3281 C C . GLU A 1 229 ? -11.379 31.705 7.354 1.00 127.31 224 GLU A C 1
ATOM 3282 O O . GLU A 1 229 ? -11.116 32.624 6.582 1.00 125.68 224 GLU A O 1
ATOM 3294 N N . LYS A 1 230 ? -12.195 30.709 7.029 1.00 122.63 225 LYS A N 1
ATOM 3295 C CA . LYS A 1 230 ? -12.808 30.636 5.705 1.00 117.51 225 LYS A CA 1
ATOM 3296 C C . LYS A 1 230 ? -13.878 31.704 5.502 1.00 112.83 225 LYS A C 1
ATOM 3297 O O . LYS A 1 230 ? -14.230 32.030 4.367 1.00 111.43 225 LYS A O 1
ATOM 3316 N N . THR A 1 231 ? -14.392 32.250 6.599 1.00 108.64 226 THR A N 1
ATOM 3317 C CA . THR A 1 231 ? -15.386 33.316 6.524 1.00 103.63 226 THR A CA 1
ATOM 3318 C C . THR A 1 231 ? -14.775 34.615 5.989 1.00 98.13 226 THR A C 1
ATOM 3319 O O . THR A 1 231 ? -15.497 35.522 5.575 1.00 97.02 226 THR A O 1
ATOM 3330 N N . ARG A 1 232 ? -13.447 34.699 6.000 1.00 96.20 227 ARG A N 1
ATOM 3331 C CA . ARG A 1 232 ? -12.743 35.891 5.528 1.00 93.14 227 ARG A CA 1
ATOM 3332 C C . ARG A 1 232 ? -12.326 35.799 4.059 1.00 87.27 227 ARG A C 1
ATOM 3333 O O . ARG A 1 232 ? -11.695 36.713 3.532 1.00 85.58 227 ARG A O 1
ATOM 3354 N N . SER A 1 233 ? -12.674 34.701 3.399 1.00 83.44 228 SER A N 1
ATOM 3355 C CA . SER A 1 233 ? -12.271 34.490 2.012 1.00 80.34 228 SER A CA 1
ATOM 3356 C C . SER A 1 233 ? -13.037 35.415 1.070 1.00 76.01 228 SER A C 1
ATOM 3357 O O . SER A 1 233 ? -14.230 35.653 1.259 1.00 75.77 228 SER A O 1
ATOM 3365 N N . GLN A 1 234 ? -12.346 35.941 0.061 1.00 73.83 229 GLN A N 1
ATOM 3366 C CA . GLN A 1 234 ? -12.971 36.854 -0.892 1.00 71.30 229 GLN A CA 1
ATOM 3367 C C . GLN A 1 234 ? -12.745 36.406 -2.338 1.00 67.76 229 GLN A C 1
ATOM 3368 O O . GLN A 1 234 ? -11.686 35.882 -2.676 1.00 65.97 229 GLN A O 1
ATOM 3382 N N . LEU A 1 235 ? -13.744 36.618 -3.187 1.00 65.21 230 LEU A N 1
ATOM 3383 C CA . LEU A 1 235 ? -13.603 36.374 -4.612 1.00 65.20 230 LEU A CA 1
ATOM 3384 C C . LEU A 1 235 ? -13.697 37.704 -5.345 1.00 64.03 230 LEU A C 1
ATOM 3385 O O . LEU A 1 235 ? -14.732 38.356 -5.289 1.00 63.23 230 LEU A O 1
ATOM 3401 N N . LEU A 1 236 ? -12.621 38.118 -6.012 1.00 65.08 231 LEU A N 1
ATOM 3402 C CA . LEU A 1 236 ? -12.624 39.372 -6.766 1.00 64.49 231 LEU A CA 1
ATOM 3403 C C . LEU A 1 236 ? -12.862 39.143 -8.259 1.00 63.42 231 LEU A C 1
ATOM 3404 O O . LEU A 1 236 ? -12.322 38.213 -8.852 1.00 63.64 231 LEU A O 1
ATOM 3420 N N . ILE A 1 237 ? -13.666 40.016 -8.856 1.00 61.68 232 ILE A N 1
ATOM 3421 C CA . ILE A 1 237 ? -13.948 39.971 -10.289 1.00 59.95 232 ILE A CA 1
ATOM 3422 C C . ILE A 1 237 ? -13.460 41.243 -10.985 1.00 58.44 232 ILE A C 1
ATOM 3423 O O . ILE A 1 237 ? -13.918 42.339 -10.683 1.00 59.63 232 ILE A O 1
ATOM 3439 N N . MET A 1 238 ? -12.529 41.091 -11.920 1.00 56.72 233 MET A N 1
ATOM 3440 C CA . MET A 1 238 ? -11.956 42.232 -12.628 1.00 53.90 233 MET A CA 1
ATOM 3441 C C . MET A 1 238 ? -12.121 42.064 -14.136 1.00 54.48 233 MET A C 1
ATOM 3442 O O . MET A 1 238 ? -12.083 40.949 -14.645 1.00 54.50 233 MET A O 1
ATOM 3456 N N . ASP A 1 239 ? -12.305 43.166 -14.854 1.00 54.06 234 ASP A N 1
ATOM 3457 C CA . ASP A 1 239 ? -12.399 43.091 -16.312 1.00 56.11 234 ASP A CA 1
ATOM 3458 C C . ASP A 1 239 ? -11.051 43.347 -16.973 1.00 54.35 234 ASP A C 1
ATOM 3459 O O . ASP A 1 239 ? -10.194 44.035 -16.416 1.00 53.71 234 ASP A O 1
ATOM 3468 N N . ARG A 1 240 ? -10.876 42.792 -18.168 1.00 52.78 235 ARG A N 1
ATOM 3469 C CA . ARG A 1 240 ? -9.621 42.915 -18.900 1.00 51.98 235 ARG A CA 1
ATOM 3470 C C . ARG A 1 240 ? -9.216 44.374 -19.099 1.00 53.10 235 ARG A C 1
ATOM 3471 O O . ARG A 1 240 ? -8.034 44.709 -19.016 1.00 53.35 235 ARG A O 1
ATOM 3492 N N . ALA A 1 241 ? -10.197 45.238 -19.356 1.00 53.19 236 ALA A N 1
ATOM 3493 C CA . ALA A 1 241 ? -9.930 46.647 -19.658 1.00 54.28 236 ALA A CA 1
ATOM 3494 C C . ALA A 1 241 ? -9.444 47.450 -18.448 1.00 56.15 236 ALA A C 1
ATOM 3495 O O . ALA A 1 241 ? -9.093 48.623 -18.576 1.00 55.76 236 ALA A O 1
ATOM 3502 N N . ALA A 1 242 ? -9.429 46.831 -17.275 1.00 56.57 237 ALA A N 1
ATOM 3503 C CA . ALA A 1 242 ? -8.931 47.500 -16.083 1.00 58.23 237 ALA A CA 1
ATOM 3504 C C . ALA A 1 242 ? -7.407 47.537 -16.097 1.00 58.92 237 ALA A C 1
ATOM 3505 O O . ALA A 1 242 ? -6.789 48.366 -15.428 1.00 59.49 237 ALA A O 1
ATOM 3512 N N . ASP A 1 243 ? -6.808 46.626 -16.858 1.00 58.12 238 ASP A N 1
ATOM 3513 C CA . ASP A 1 243 ? -5.364 46.602 -17.036 1.00 57.56 238 ASP A CA 1
ATOM 3514 C C . ASP A 1 243 ? -5.033 45.957 -18.375 1.00 57.51 238 ASP A C 1
ATOM 3515 O O . ASP A 1 243 ? -4.648 44.793 -18.432 1.00 57.95 238 ASP A O 1
ATOM 3524 N N . PRO A 1 244 ? -5.199 46.718 -19.465 1.00 58.50 239 PRO A N 1
ATOM 3525 C CA . PRO A 1 244 ? -4.924 46.249 -20.822 1.00 59.25 239 PRO A CA 1
ATOM 3526 C C . PRO A 1 244 ? -3.451 46.407 -21.177 1.00 60.00 239 PRO A C 1
ATOM 3527 O O . PRO A 1 244 ? -3.045 46.085 -22.295 1.00 61.05 239 PRO A O 1
ATOM 3538 N N . VAL A 1 245 ? -2.665 46.905 -20.227 1.00 59.73 240 VAL A N 1
ATOM 3539 C CA . VAL A 1 245 ? -1.230 47.051 -20.412 1.00 58.82 240 VAL A CA 1
ATOM 3540 C C . VAL A 1 245 ? -0.502 45.730 -20.183 1.00 60.87 240 VAL A C 1
ATOM 3541 O O . VAL A 1 245 ? 0.396 45.371 -20.945 1.00 63.12 240 VAL A O 1
ATOM 3554 N N . SER A 1 246 ? -0.892 45.008 -19.134 1.00 60.04 241 SER A N 1
ATOM 3555 C CA . SER A 1 246 ? -0.164 43.811 -18.719 1.00 59.02 241 SER A CA 1
ATOM 3556 C C . SER A 1 246 ? -0.097 42.716 -19.784 1.00 59.97 241 SER A C 1
ATOM 3557 O O . SER A 1 246 ? 0.961 42.128 -19.997 1.00 59.27 241 SER A O 1
ATOM 3565 N N . PRO A 1 247 ? -1.222 42.433 -20.457 1.00 60.65 242 PRO A N 1
ATOM 3566 C CA . PRO A 1 247 ? -1.205 41.359 -21.453 1.00 61.32 242 PRO A CA 1
ATOM 3567 C C . PRO A 1 247 ? -0.338 41.675 -22.673 1.00 61.08 242 PRO A C 1
ATOM 3568 O O . PRO A 1 247 ? 0.003 40.766 -23.424 1.00 61.06 242 PRO A O 1
ATOM 3579 N N . LEU A 1 248 ? 0.018 42.939 -22.863 1.00 60.26 243 LEU A N 1
ATOM 3580 C CA . LEU A 1 248 ? 0.806 43.336 -24.023 1.00 60.39 243 LEU A CA 1
ATOM 3581 C C . LEU A 1 248 ? 2.312 43.276 -23.771 1.00 63.76 243 LEU A C 1
ATOM 3582 O O . LEU A 1 248 ? 3.094 43.095 -24.704 1.00 63.83 243 LEU A O 1
ATOM 3598 N N . LEU A 1 249 ? 2.720 43.418 -22.516 1.00 65.86 244 LEU A N 1
ATOM 3599 C CA . LEU A 1 249 ? 4.135 43.582 -22.201 1.00 69.81 244 LEU A CA 1
ATOM 3600 C C . LEU A 1 249 ? 4.988 42.343 -22.448 1.00 74.45 244 LEU A C 1
ATOM 3601 O O . LEU A 1 249 ? 4.542 41.209 -22.267 1.00 75.36 244 LEU A O 1
ATOM 3617 N N . HIS A 1 250 ? 6.226 42.588 -22.870 1.00 75.27 245 HIS A N 1
ATOM 3618 C CA . HIS A 1 250 ? 7.249 41.554 -22.923 1.00 76.74 245 HIS A CA 1
ATOM 3619 C C . HIS A 1 250 ? 7.795 41.321 -21.520 1.00 77.07 245 HIS A C 1
ATOM 3620 O O . HIS A 1 250 ? 8.538 42.146 -20.989 1.00 77.89 245 HIS A O 1
ATOM 3635 N N . GLU A 1 251 ? 7.422 40.196 -20.922 1.00 75.91 246 GLU A N 1
ATOM 3636 C CA . GLU A 1 251 ? 7.889 39.852 -19.588 1.00 75.96 246 GLU A CA 1
ATOM 3637 C C . GLU A 1 251 ? 9.191 39.076 -19.702 1.00 77.68 246 GLU A C 1
ATOM 3638 O O . GLU A 1 251 ? 9.409 38.367 -20.685 1.00 78.06 246 GLU A O 1
ATOM 3650 N N . LEU A 1 252 ? 10.055 39.212 -18.699 1.00 78.19 247 LEU A N 1
ATOM 3651 C CA . LEU A 1 252 ? 11.357 38.553 -18.720 1.00 80.51 247 LEU A CA 1
ATOM 3652 C C . LEU A 1 252 ? 11.461 37.467 -17.656 1.00 82.52 247 LEU A C 1
ATOM 3653 O O . LEU A 1 252 ? 12.549 36.978 -17.358 1.00 83.65 247 LEU A O 1
ATOM 3669 N N . THR A 1 253 ? 10.324 37.087 -17.086 1.00 82.13 248 THR A N 1
ATOM 3670 C CA . THR A 1 253 ? 10.276 35.942 -16.192 1.00 83.58 248 THR A CA 1
ATOM 3671 C C . THR A 1 253 ? 10.185 34.690 -17.040 1.00 84.75 248 THR A C 1
ATOM 3672 O O . THR A 1 253 ? 9.681 34.728 -18.158 1.00 83.37 248 THR A O 1
ATOM 3683 N N . PHE A 1 254 ? 10.661 33.580 -16.498 1.00 87.70 249 PHE A N 1
ATOM 3684 C CA . PHE A 1 254 ? 10.925 32.396 -17.302 1.00 90.10 249 PHE A CA 1
ATOM 3685 C C . PHE A 1 254 ? 9.708 31.944 -18.107 1.00 85.61 249 PHE A C 1
ATOM 3686 O O . PHE A 1 254 ? 9.821 31.681 -19.302 1.00 87.27 249 PHE A O 1
ATOM 3703 N N . GLN A 1 255 ? 8.547 31.865 -17.470 1.00 82.87 250 GLN A N 1
ATOM 3704 C CA . GLN A 1 255 ? 7.363 31.351 -18.150 1.00 78.49 250 GLN A CA 1
ATOM 3705 C C . GLN A 1 255 ? 6.753 32.366 -19.108 1.00 75.56 250 GLN A C 1
ATOM 3706 O O . GLN A 1 255 ? 6.605 32.094 -20.300 1.00 74.62 250 GLN A O 1
ATOM 3720 N N . ALA A 1 256 ? 6.396 33.532 -18.589 1.00 74.20 251 ALA A N 1
ATOM 3721 C CA . ALA A 1 256 ? 5.793 34.567 -19.412 1.00 72.92 251 ALA A CA 1
ATOM 3722 C C . ALA A 1 256 ? 6.659 34.849 -20.638 1.00 73.40 251 ALA A C 1
ATOM 3723 O O . ALA A 1 256 ? 6.151 35.166 -21.712 1.00 73.74 251 ALA A O 1
ATOM 3730 N N . MET A 1 257 ? 7.970 34.711 -20.472 1.00 73.22 252 MET A N 1
ATOM 3731 C CA . MET A 1 257 ? 8.926 35.024 -21.527 1.00 71.73 252 MET A CA 1
ATOM 3732 C C . MET A 1 257 ? 9.039 33.891 -22.538 1.00 71.38 252 MET A C 1
ATOM 3733 O O . MET A 1 257 ? 9.183 34.130 -23.733 1.00 71.54 252 MET A O 1
ATOM 3747 N N . ALA A 1 258 ? 8.981 32.658 -22.051 1.00 71.27 253 ALA A N 1
ATOM 3748 C CA . ALA A 1 258 ? 9.138 31.489 -22.908 1.00 70.40 253 ALA A CA 1
ATOM 3749 C C . ALA A 1 258 ? 7.961 31.323 -23.862 1.00 69.76 253 ALA A C 1
ATOM 3750 O O . ALA A 1 258 ? 8.149 31.091 -25.053 1.00 71.33 253 ALA A O 1
ATOM 3757 N N . TYR A 1 259 ? 6.749 31.442 -23.334 1.00 72.16 254 TYR A N 1
ATOM 3758 C CA . TYR A 1 259 ? 5.544 31.227 -24.128 1.00 72.45 254 TYR A CA 1
ATOM 3759 C C . TYR A 1 259 ? 5.331 32.354 -25.133 1.00 75.38 254 TYR A C 1
ATOM 3760 O O . TYR A 1 259 ? 4.693 32.161 -26.170 1.00 75.90 254 TYR A O 1
ATOM 3778 N N . ASP A 1 260 ? 5.868 33.528 -24.823 1.00 77.50 255 ASP A N 1
ATOM 3779 C CA . ASP A 1 260 ? 5.691 34.695 -25.676 1.00 78.98 255 ASP A CA 1
ATOM 3780 C C . ASP A 1 260 ? 6.667 34.687 -26.851 1.00 79.87 255 ASP A C 1
ATOM 3781 O O . ASP A 1 260 ? 6.264 34.814 -28.009 1.00 80.57 255 ASP A O 1
ATOM 3790 N N . LEU A 1 261 ? 7.951 34.533 -26.546 1.00 77.28 256 LEU A N 1
ATOM 3791 C CA . LEU A 1 261 ? 8.997 34.579 -27.562 1.00 74.96 256 LEU A CA 1
ATOM 3792 C C . LEU A 1 261 ? 9.069 33.296 -28.385 1.00 75.30 256 LEU A C 1
ATOM 3793 O O . LEU A 1 261 ? 9.242 33.340 -29.603 1.00 75.21 256 LEU A O 1
ATOM 3809 N N . LEU A 1 262 ? 8.942 32.156 -27.715 1.00 75.20 257 LEU A N 1
ATOM 3810 C CA . LEU A 1 262 ? 9.077 30.863 -28.375 1.00 76.11 257 LEU A CA 1
ATOM 3811 C C . LEU A 1 262 ? 7.723 30.298 -28.791 1.00 79.60 257 LEU A C 1
ATOM 3812 O O . LEU A 1 262 ? 6.676 30.757 -28.334 1.00 77.39 257 LEU A O 1
ATOM 3828 N N . ASP A 1 263 ? 7.758 29.296 -29.665 1.00 84.23 258 ASP A N 1
ATOM 3829 C CA . ASP A 1 263 ? 6.545 28.636 -30.132 1.00 89.11 258 ASP A CA 1
ATOM 3830 C C . ASP A 1 263 ? 6.241 27.433 -29.247 1.00 89.85 258 ASP A C 1
ATOM 3831 O O . ASP A 1 263 ? 6.877 26.385 -29.370 1.00 93.15 258 ASP A O 1
ATOM 3835 N N . ILE A 1 264 ? 5.269 27.594 -28.355 1.00 88.20 259 ILE A N 1
ATOM 3836 C CA . ILE A 1 264 ? 4.918 26.550 -27.400 1.00 85.62 259 ILE A CA 1
ATOM 3837 C C . ILE A 1 264 ? 3.419 26.263 -27.444 1.00 85.36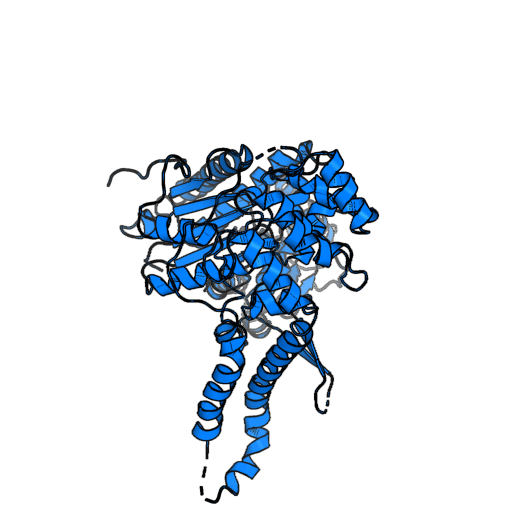 259 ILE A C 1
ATOM 3838 O O . ILE A 1 264 ? 2.608 27.050 -26.956 1.00 83.72 259 ILE A O 1
ATOM 3854 N N . GLU A 1 265 ? 3.066 25.126 -28.036 1.00 88.20 260 GLU A N 1
ATOM 3855 C CA . GLU A 1 265 ? 1.671 24.744 -28.233 1.00 91.08 260 GLU A CA 1
ATOM 3856 C C . GLU A 1 265 ? 1.365 23.468 -27.453 1.00 91.28 260 GLU A C 1
ATOM 3857 O O . GLU A 1 265 ? 2.212 22.582 -27.355 1.00 91.33 260 GLU A O 1
ATOM 3869 N N . GLN A 1 266 ? 0.154 23.374 -26.909 1.00 94.79 261 GLN A N 1
ATOM 3870 C CA . GLN A 1 266 ? -0.195 22.298 -25.981 1.00 100.20 261 GLN A CA 1
ATOM 3871 C C . GLN A 1 266 ? 0.847 22.209 -24.871 1.00 94.31 261 GLN A C 1
ATOM 3872 O O . GLN A 1 266 ? 1.133 21.130 -24.351 1.00 93.61 261 GLN A O 1
ATOM 3886 N N . ASP A 1 267 ? 1.412 23.363 -24.528 1.00 89.27 262 ASP A N 1
ATOM 3887 C CA . ASP A 1 267 ? 2.386 23.486 -23.448 1.00 87.43 262 ASP A CA 1
ATOM 3888 C C . ASP A 1 267 ? 3.662 22.677 -23.677 1.00 88.60 262 ASP A C 1
ATOM 3889 O O . ASP A 1 267 ? 4.389 22.387 -22.730 1.00 88.10 262 ASP A O 1
ATOM 3898 N N . THR A 1 268 ? 3.944 22.332 -24.931 1.00 88.34 263 THR A N 1
ATOM 3899 C CA . THR A 1 268 ? 5.073 21.464 -25.254 1.00 90.98 263 THR A CA 1
ATOM 3900 C C . THR A 1 268 ? 6.202 22.234 -25.932 1.00 91.98 263 THR A C 1
ATOM 3901 O O . THR A 1 268 ? 5.999 22.880 -26.959 1.00 92.39 263 THR A O 1
ATOM 3912 N N . TYR A 1 269 ? 7.391 22.167 -25.341 1.00 93.44 264 TYR A N 1
ATOM 3913 C CA . TYR A 1 269 ? 8.576 22.802 -25.907 1.00 92.72 264 TYR A CA 1
ATOM 3914 C C . TYR A 1 269 ? 9.396 21.802 -26.721 1.00 96.81 264 TYR A C 1
ATOM 3915 O O . TYR A 1 269 ? 9.655 20.689 -26.268 1.00 96.70 264 TYR A O 1
ATOM 3933 N N . ARG A 1 270 ? 9.800 22.206 -27.924 1.00 100.03 265 ARG A N 1
ATOM 3934 C CA . ARG A 1 270 ? 10.535 21.323 -28.827 1.00 106.97 265 ARG A CA 1
ATOM 3935 C C . ARG A 1 270 ? 11.860 21.927 -29.290 1.00 105.55 265 ARG A C 1
ATOM 3936 O O . ARG A 1 270 ? 11.899 23.046 -29.800 1.00 104.00 265 ARG A O 1
ATOM 3957 N N . TYR A 1 271 ? 12.940 21.173 -29.114 1.00 107.15 266 TYR A N 1
ATOM 3958 C CA . TYR A 1 271 ? 14.251 21.582 -29.604 1.00 107.58 266 TYR A CA 1
ATOM 3959 C C . TYR A 1 271 ? 15.097 20.341 -29.885 1.00 111.90 266 TYR A C 1
ATOM 3960 O O . TYR A 1 271 ? 14.636 19.216 -29.687 1.00 112.43 266 TYR A O 1
ATOM 3978 N N . GLU A 1 272 ? 16.327 20.544 -30.351 1.00 117.16 267 GLU A N 1
ATOM 3979 C CA . GLU A 1 272 ? 17.180 19.430 -30.758 1.00 122.83 267 GLU A CA 1
ATOM 3980 C C . GLU A 1 272 ? 18.440 19.315 -29.901 1.00 123.87 267 GLU A C 1
ATOM 3981 O O . GLU A 1 272 ? 18.968 20.314 -29.415 1.00 122.83 267 GLU A O 1
ATOM 3993 N N . THR A 1 273 ? 18.915 18.083 -29.733 1.00 125.17 268 THR A N 1
ATOM 3994 C CA . THR A 1 273 ? 20.082 17.799 -28.904 1.00 127.25 268 THR A CA 1
ATOM 3995 C C . THR A 1 273 ? 21.217 17.194 -29.723 1.00 128.30 268 THR A C 1
ATOM 3996 O O . THR A 1 273 ? 21.059 16.915 -30.912 1.00 129.82 268 THR A O 1
ATOM 4007 N N . THR A 1 274 ? 22.360 16.994 -29.074 1.00 127.64 269 THR A N 1
ATOM 4008 C CA . THR A 1 274 ? 23.507 16.359 -29.708 1.00 126.81 269 THR A CA 1
ATOM 4009 C C . THR A 1 274 ? 23.245 14.874 -29.933 1.00 125.67 269 THR A C 1
ATOM 4010 O O . THR A 1 274 ? 22.869 14.152 -29.009 1.00 124.73 269 THR A O 1
ATOM 4014 N N . ARG A 1 280 ? 17.785 13.465 -29.936 1.00 127.82 275 ARG A N 1
ATOM 4015 C CA . ARG A 1 280 ? 17.993 14.277 -31.129 1.00 128.30 275 ARG A CA 1
ATOM 4016 C C . ARG A 1 280 ? 16.786 15.172 -31.392 1.00 128.42 275 ARG A C 1
ATOM 4017 O O . ARG A 1 280 ? 16.933 16.322 -31.802 1.00 127.71 275 ARG A O 1
ATOM 4020 N N . GLU A 1 281 ? 15.595 14.634 -31.155 1.00 129.72 276 GLU A N 1
ATOM 4021 C CA . GLU A 1 281 ? 14.360 15.390 -31.324 1.00 129.68 276 GLU A CA 1
ATOM 4022 C C . GLU A 1 281 ? 13.567 15.375 -30.024 1.00 122.17 276 GLU A C 1
ATOM 4023 O O . GLU A 1 281 ? 12.655 14.567 -29.846 1.00 120.75 276 GLU A O 1
ATOM 4035 N N . LYS A 1 282 ? 13.922 16.278 -29.116 1.00 116.92 277 LYS A N 1
ATOM 4036 C CA . LYS A 1 282 ? 13.323 16.300 -27.790 1.00 113.11 277 LYS A CA 1
ATOM 4037 C C . LYS A 1 282 ? 11.993 17.043 -27.786 1.00 108.30 277 LYS A C 1
ATOM 4038 O O . LYS A 1 282 ? 11.854 18.093 -28.412 1.00 105.89 277 LYS A O 1
ATOM 4057 N N . ALA A 1 283 ? 11.020 16.482 -27.076 1.00 106.67 278 ALA A N 1
ATOM 4058 C CA . ALA A 1 283 ? 9.705 17.094 -26.939 1.00 105.36 278 ALA A CA 1
ATOM 4059 C C . ALA A 1 283 ? 9.275 17.067 -25.476 1.00 108.05 278 ALA A C 1
ATOM 4060 O O . ALA A 1 283 ? 8.672 16.100 -25.011 1.00 107.82 278 ALA A O 1
ATOM 4067 N N . VAL A 1 284 ? 9.592 18.141 -24.759 1.00 111.87 279 VAL A N 1
ATOM 4068 C CA . VAL A 1 284 ? 9.336 18.225 -23.326 1.00 115.70 279 VAL A CA 1
ATOM 4069 C C . VAL A 1 284 ? 8.004 18.895 -23.014 1.00 113.08 279 VAL A C 1
ATOM 4070 O O . VAL A 1 284 ? 7.601 19.839 -23.690 1.00 114.17 279 VAL A O 1
ATOM 4083 N N . LEU A 1 285 ? 7.337 18.407 -21.972 1.00 110.34 280 LEU A N 1
ATOM 4084 C CA . LEU A 1 285 ? 6.069 18.976 -21.527 1.00 104.79 280 LEU A CA 1
ATOM 4085 C C . LEU A 1 285 ? 6.269 19.808 -20.263 1.00 101.12 280 LEU A C 1
ATOM 4086 O O . LEU A 1 285 ? 6.618 19.280 -19.208 1.00 99.94 280 LEU A O 1
ATOM 4102 N N . LEU A 1 286 ? 6.054 21.115 -20.384 1.00 97.41 281 LEU A N 1
ATOM 4103 C CA . LEU A 1 286 ? 6.260 22.039 -19.275 1.00 96.79 281 LEU A CA 1
ATOM 4104 C C . LEU A 1 286 ? 5.054 22.086 -18.339 1.00 100.87 281 LEU A C 1
ATOM 4105 O O . LEU A 1 286 ? 4.354 23.096 -18.268 1.00 99.89 281 LEU A O 1
ATOM 4121 N N . ASP A 1 287 ? 4.821 20.994 -17.617 1.00 106.17 282 ASP A N 1
ATOM 4122 C CA . ASP A 1 287 ? 3.729 20.931 -16.651 1.00 109.30 282 ASP A CA 1
ATOM 4123 C C . ASP A 1 287 ? 4.302 20.755 -15.243 1.00 106.23 282 ASP A C 1
ATOM 4124 O O . ASP A 1 287 ? 5.475 21.052 -15.013 1.00 106.76 282 ASP A O 1
ATOM 4133 N N . GLU A 1 288 ? 3.492 20.268 -14.306 1.00 103.00 283 GLU A N 1
ATOM 4134 C CA . GLU A 1 288 ? 3.874 20.279 -12.897 1.00 100.70 283 GLU A CA 1
ATOM 4135 C C . GLU A 1 288 ? 4.374 18.934 -12.371 1.00 99.93 283 GLU A C 1
ATOM 4136 O O . GLU A 1 288 ? 4.382 18.696 -11.162 1.00 100.08 283 GLU A O 1
ATOM 4148 N N . ASP A 1 289 ? 4.789 18.057 -13.275 1.00 99.96 284 ASP A N 1
ATOM 4149 C CA . ASP A 1 289 ? 5.530 16.867 -12.890 1.00 100.80 284 ASP A CA 1
ATOM 4150 C C . ASP A 1 289 ? 7.004 17.233 -12.926 1.00 102.25 284 ASP A C 1
ATOM 4151 O O . ASP A 1 289 ? 7.811 16.741 -12.136 1.00 104.68 284 ASP A O 1
ATOM 4160 N N . ASP A 1 290 ? 7.336 18.119 -13.857 1.00 99.96 285 ASP A N 1
ATOM 4161 C CA . ASP A 1 290 ? 8.674 18.661 -13.991 1.00 99.30 285 ASP A CA 1
ATOM 4162 C C . ASP A 1 290 ? 8.928 19.658 -12.865 1.00 99.93 285 ASP A C 1
ATOM 4163 O O . ASP A 1 290 ? 8.641 20.843 -13.004 1.00 97.68 285 ASP A O 1
ATOM 4172 N N . ASP A 1 291 ? 9.467 19.181 -11.749 1.00 103.49 286 ASP A N 1
ATOM 4173 C CA . ASP A 1 291 ? 9.602 20.017 -10.561 1.00 105.42 286 ASP A CA 1
ATOM 4174 C C . ASP A 1 291 ? 10.618 21.144 -10.743 1.00 100.58 286 ASP A C 1
ATOM 4175 O O . ASP A 1 291 ? 10.635 22.099 -9.968 1.00 99.41 286 ASP A O 1
ATOM 4184 N N . LEU A 1 292 ? 11.468 21.033 -11.758 1.00 98.74 287 LEU A N 1
ATOM 4185 C CA . LEU A 1 292 ? 12.423 22.095 -12.051 1.00 96.23 287 LEU A CA 1
ATOM 4186 C C . LEU A 1 292 ? 11.688 23.262 -12.695 1.00 95.05 287 LEU A C 1
ATOM 4187 O O . LEU A 1 292 ? 12.019 24.423 -12.465 1.00 93.58 287 LEU A O 1
ATOM 4203 N N . TRP A 1 293 ? 10.683 22.945 -13.502 1.00 94.30 288 TRP A N 1
ATOM 4204 C CA . TRP A 1 293 ? 9.838 23.962 -14.111 1.00 94.24 288 TRP A CA 1
ATOM 4205 C C . TRP A 1 293 ? 9.045 24.695 -13.038 1.00 91.60 288 TRP A C 1
ATOM 4206 O O . TRP A 1 293 ? 8.877 25.912 -13.098 1.00 91.63 288 TRP A O 1
ATOM 4227 N N . VAL A 1 294 ? 8.569 23.948 -12.049 1.00 89.53 289 VAL A N 1
ATOM 4228 C CA . VAL A 1 294 ? 7.799 24.527 -10.958 1.00 85.61 289 VAL A CA 1
ATOM 4229 C C . VAL A 1 294 ? 8.651 25.524 -10.184 1.00 88.57 289 VAL A C 1
ATOM 4230 O O . VAL A 1 294 ? 8.142 26.504 -9.643 1.00 86.94 289 VAL A O 1
ATOM 4243 N N . GLU A 1 295 ? 9.953 25.265 -10.144 1.00 93.72 290 GLU A N 1
ATOM 4244 C CA . GLU A 1 295 ? 10.893 26.102 -9.408 1.00 99.86 290 GLU A CA 1
ATOM 4245 C C . GLU A 1 295 ? 11.313 27.356 -10.179 1.00 97.53 290 GLU A C 1
ATOM 4246 O O . GLU A 1 295 ? 11.542 28.408 -9.581 1.00 95.59 290 GLU A O 1
ATOM 4258 N N . LEU A 1 296 ? 11.415 27.247 -11.500 1.00 96.10 291 LEU A N 1
ATOM 4259 C CA . LEU A 1 296 ? 11.991 28.319 -12.313 1.00 95.67 291 LEU A CA 1
ATOM 4260 C C . LEU A 1 296 ? 10.958 29.218 -12.998 1.00 92.21 291 LEU A C 1
ATOM 4261 O O . LEU A 1 296 ? 11.253 30.366 -13.324 1.00 91.87 291 LEU A O 1
ATOM 4277 N N . ARG A 1 297 ? 9.754 28.694 -13.206 1.00 90.36 292 ARG A N 1
ATOM 4278 C CA . ARG A 1 297 ? 8.729 29.370 -14.011 1.00 86.87 292 ARG A CA 1
ATOM 4279 C C . ARG A 1 297 ? 8.482 30.846 -13.664 1.00 84.25 292 ARG A C 1
ATOM 4280 O O . ARG A 1 297 ? 8.034 31.606 -14.520 1.00 84.17 292 ARG A O 1
ATOM 4301 N N . HIS A 1 298 ? 8.777 31.255 -12.431 1.00 83.65 293 HIS A N 1
ATOM 4302 C CA . HIS A 1 298 ? 8.465 32.618 -11.982 1.00 79.92 293 HIS A CA 1
ATOM 4303 C C . HIS A 1 298 ? 9.694 33.502 -11.746 1.00 79.47 293 HIS A C 1
ATOM 4304 O O . HIS A 1 298 ? 9.594 34.537 -11.086 1.00 78.03 293 HIS A O 1
ATOM 4319 N N . MET A 1 299 ? 10.842 33.111 -12.288 1.00 80.32 294 MET A N 1
ATOM 4320 C CA . MET A 1 299 ? 12.086 33.833 -12.033 1.00 82.09 294 MET A CA 1
ATOM 4321 C C . MET A 1 299 ? 12.525 34.663 -13.232 1.00 80.04 294 MET A C 1
ATOM 4322 O O . MET A 1 299 ? 12.388 34.223 -14.373 1.00 78.32 294 MET A O 1
ATOM 4336 N N . HIS A 1 300 ? 13.069 35.852 -12.971 1.00 80.62 295 HIS A N 1
ATOM 4337 C CA . HIS A 1 300 ? 13.623 36.690 -14.035 1.00 81.94 295 HIS A CA 1
ATOM 4338 C C . HIS A 1 300 ? 14.570 35.826 -14.845 1.00 84.55 295 HIS A C 1
ATOM 4339 O O . HIS A 1 300 ? 15.153 34.884 -14.313 1.00 85.62 295 HIS A O 1
ATOM 4354 N N . ILE A 1 301 ? 14.728 36.144 -16.125 1.00 84.91 296 ILE A N 1
ATOM 4355 C CA . ILE A 1 301 ? 15.580 35.352 -17.008 1.00 87.55 296 ILE A CA 1
ATOM 4356 C C . ILE A 1 301 ? 17.043 35.375 -16.564 1.00 92.91 296 ILE A C 1
ATOM 4357 O O . ILE A 1 301 ? 17.838 34.536 -16.982 1.00 95.22 296 ILE A O 1
ATOM 4373 N N . ALA A 1 302 ? 17.383 36.313 -15.688 1.00 95.96 297 ALA A N 1
ATOM 4374 C CA . ALA A 1 302 ? 18.774 36.613 -15.384 1.00 99.30 297 ALA A CA 1
ATOM 4375 C C . ALA A 1 302 ? 19.244 35.797 -14.183 1.00 102.79 297 ALA A C 1
ATOM 4376 O O . ALA A 1 302 ? 20.441 35.720 -13.901 1.00 105.22 297 ALA A O 1
ATOM 4383 N N . ASP A 1 303 ? 18.295 35.188 -13.481 1.00 101.71 298 ASP A N 1
ATOM 4384 C CA . ASP A 1 303 ? 18.607 34.375 -12.320 1.00 102.90 298 ASP A CA 1
ATOM 4385 C C . ASP A 1 303 ? 18.392 32.896 -12.626 1.00 99.69 298 ASP A C 1
ATOM 4386 O O . ASP A 1 303 ? 18.576 32.048 -11.754 1.00 100.41 298 ASP A O 1
ATOM 4395 N N . VAL A 1 304 ? 18.008 32.586 -13.861 1.00 98.48 299 VAL A N 1
ATOM 4396 C CA . VAL A 1 304 ? 17.726 31.205 -14.237 1.00 98.79 299 VAL A CA 1
ATOM 4397 C C . VAL A 1 304 ? 19.032 30.437 -14.406 1.00 103.82 299 VAL A C 1
ATOM 4398 O O . VAL A 1 304 ? 19.252 29.423 -13.750 1.00 102.55 299 VAL A O 1
ATOM 4411 N N . SER A 1 305 ? 19.898 30.935 -15.283 1.00 106.84 300 SER A N 1
ATOM 4412 C CA . SER A 1 305 ? 21.169 30.279 -15.569 1.00 114.65 300 SER A CA 1
ATOM 4413 C C . SER A 1 305 ? 21.853 29.781 -14.298 1.00 116.62 300 SER A C 1
ATOM 4414 O O . SER A 1 305 ? 22.156 28.594 -14.174 1.00 119.36 300 SER A O 1
ATOM 4422 N N . LYS A 1 306 ? 22.093 30.690 -13.359 1.00 115.16 301 LYS A N 1
ATOM 4423 C CA . LYS A 1 306 ? 22.792 30.342 -12.128 1.00 113.13 301 LYS A CA 1
ATOM 4424 C C . LYS A 1 306 ? 22.040 29.275 -11.343 1.00 112.16 301 LYS A C 1
ATOM 4425 O O . LYS A 1 306 ? 22.620 28.268 -10.940 1.00 114.28 301 LYS A O 1
ATOM 4444 N N . LYS A 1 307 ? 20.748 29.502 -11.126 1.00 109.44 302 LYS A N 1
ATOM 4445 C CA . LYS A 1 307 ? 19.941 28.621 -10.285 1.00 109.05 302 LYS A CA 1
ATOM 4446 C C . LYS A 1 307 ? 19.905 27.189 -10.813 1.00 114.68 302 LYS A C 1
ATOM 4447 O O . LYS A 1 307 ? 19.817 26.237 -10.038 1.00 115.28 302 LYS A O 1
ATOM 4466 N N . VAL A 1 308 ? 19.972 27.037 -12.131 1.00 119.85 303 VAL A N 1
ATOM 4467 C CA . VAL A 1 308 ? 19.995 25.713 -12.738 1.00 126.29 303 VAL A CA 1
ATOM 4468 C C . VAL A 1 308 ? 21.303 25.018 -12.382 1.00 129.69 303 VAL A C 1
ATOM 4469 O O . VAL A 1 308 ? 21.315 23.837 -12.033 1.00 133.07 303 VAL A O 1
ATOM 4482 N N . THR A 1 309 ? 22.400 25.764 -12.465 1.00 128.11 304 THR A N 1
ATOM 4483 C CA . THR A 1 309 ? 23.721 25.234 -12.149 1.00 127.36 304 THR A CA 1
ATOM 4484 C C . THR A 1 309 ? 23.891 25.028 -10.646 1.00 130.16 304 THR A C 1
ATOM 4485 O O . THR A 1 309 ? 24.677 24.189 -10.213 1.00 132.19 304 THR A O 1
ATOM 4496 N N . GLU A 1 310 ? 23.156 25.799 -9.852 1.00 131.12 305 GLU A N 1
ATOM 4497 C CA . GLU A 1 310 ? 23.222 25.683 -8.401 1.00 133.73 305 GLU A CA 1
ATOM 4498 C C . GLU A 1 310 ? 22.568 24.382 -7.948 1.00 129.86 305 GLU A C 1
ATOM 4499 O O . GLU A 1 310 ? 23.032 23.738 -7.006 1.00 132.57 305 GLU A O 1
ATOM 4511 N N . LEU A 1 311 ? 21.488 23.998 -8.622 1.00 125.03 306 LEU A N 1
ATOM 4512 C CA . LEU A 1 311 ? 20.790 22.758 -8.301 1.00 121.80 306 LEU A CA 1
ATOM 4513 C C . LEU A 1 311 ? 21.513 21.558 -8.899 1.00 122.37 306 LEU A C 1
ATOM 4514 O O . LEU A 1 311 ? 21.382 20.439 -8.405 1.00 121.25 306 LEU A O 1
ATOM 4530 N N . LEU A 1 312 ? 22.261 21.790 -9.973 1.00 123.15 307 LEU A N 1
ATOM 4531 C CA . LEU A 1 312 ? 23.099 20.746 -10.542 1.00 127.82 307 LEU A CA 1
ATOM 4532 C C . LEU A 1 312 ? 24.186 20.379 -9.540 1.00 128.43 307 LEU A C 1
ATOM 4533 O O . LEU A 1 312 ? 24.276 19.234 -9.103 1.00 130.26 307 LEU A O 1
ATOM 4549 N N . ARG A 1 313 ? 24.996 21.367 -9.168 1.00 127.33 308 ARG A N 1
ATOM 4550 C CA . ARG A 1 313 ? 26.110 21.155 -8.250 1.00 128.67 308 ARG A CA 1
ATOM 4551 C C . ARG A 1 313 ? 25.686 20.383 -7.006 1.00 129.61 308 ARG A C 1
ATOM 4552 O O . ARG A 1 313 ? 26.491 19.670 -6.408 1.00 130.21 308 ARG A O 1
ATOM 4573 N N . THR A 1 314 ? 24.423 20.529 -6.618 1.00 131.22 309 THR A N 1
ATOM 4574 C CA . THR A 1 314 ? 23.883 19.768 -5.499 1.00 137.08 309 THR A CA 1
ATOM 4575 C C . THR A 1 314 ? 23.686 18.307 -5.891 1.00 146.86 309 THR A C 1
ATOM 4576 O O . THR A 1 314 ? 24.308 17.415 -5.322 1.00 149.22 309 THR A O 1
ATOM 4587 N N . PHE A 1 315 ? 22.833 18.074 -6.882 1.00 154.36 310 PHE A N 1
ATOM 4588 C CA . PHE A 1 315 ? 22.442 16.721 -7.273 1.00 164.61 310 PHE A CA 1
ATOM 4589 C C . PHE A 1 315 ? 23.608 15.862 -7.766 1.00 176.65 310 PHE A C 1
ATOM 4590 O O . PHE A 1 315 ? 23.808 14.749 -7.281 1.00 178.68 310 PHE A O 1
ATOM 4607 N N . CYS A 1 316 ? 24.372 16.368 -8.728 1.00 184.93 311 CYS A N 1
ATOM 4608 C CA . CYS A 1 316 ? 25.484 15.605 -9.288 1.00 194.21 311 CYS A CA 1
ATOM 4609 C C . CYS A 1 316 ? 26.529 15.248 -8.228 1.00 197.66 311 CYS A C 1
ATOM 4610 O O . CYS A 1 316 ? 26.889 14.080 -8.075 1.00 204.01 311 CYS A O 1
ATOM 4618 N N . GLU A 1 317 ? 27.009 16.248 -7.495 1.00 190.54 312 GLU A N 1
ATOM 4619 C CA . GLU A 1 317 ? 28.063 16.029 -6.509 1.00 182.89 312 GLU A CA 1
ATOM 4620 C C . GLU A 1 317 ? 27.520 15.359 -5.247 1.00 172.00 312 GLU A C 1
ATOM 4621 O O . GLU A 1 317 ? 28.276 14.756 -4.485 1.00 176.39 312 GLU A O 1
ATOM 4633 N N . SER A 1 318 ? 26.212 15.466 -5.028 1.00 155.83 313 SER A N 1
ATOM 4634 C CA . SER A 1 318 ? 25.578 14.840 -3.870 1.00 142.50 313 SER A CA 1
ATOM 4635 C C . SER A 1 318 ? 25.600 13.322 -4.000 1.00 140.97 313 SER A C 1
ATOM 4636 O O . SER A 1 318 ? 25.823 12.609 -3.021 1.00 140.19 313 SER A O 1
ATOM 4644 N N . LYS A 1 319 ? 25.360 12.832 -5.213 1.00 140.68 314 LYS A N 1
ATOM 4645 C CA . LYS A 1 319 ? 25.398 11.401 -5.483 1.00 144.65 314 LYS A CA 1
ATOM 4646 C C . LYS A 1 319 ? 26.847 10.925 -5.492 1.00 144.60 314 LYS A C 1
ATOM 4647 O O . LYS A 1 319 ? 27.154 9.820 -5.042 1.00 148.39 314 LYS A O 1
ATOM 4666 N N . ARG A 1 320 ? 27.732 11.772 -6.009 1.00 139.55 315 ARG A N 1
ATOM 4667 C CA . ARG A 1 320 ? 29.155 11.466 -6.075 1.00 137.38 315 ARG A CA 1
ATOM 4668 C C . ARG A 1 320 ? 29.792 11.510 -4.689 1.00 137.35 315 ARG A C 1
ATOM 4669 O O . ARG A 1 320 ? 29.151 11.194 -3.687 1.00 136.38 315 ARG A O 1
ATOM 4673 N N . ASP A 1 330 ? 40.020 10.590 -6.601 1.00 120.63 325 ASP A N 1
ATOM 4674 C CA . ASP A 1 330 ? 39.729 9.485 -7.505 1.00 120.94 325 ASP A CA 1
ATOM 4675 C C . ASP A 1 330 ? 38.249 9.468 -7.857 1.00 118.37 325 ASP A C 1
ATOM 4676 O O . ASP A 1 330 ? 37.396 9.366 -6.978 1.00 118.36 325 ASP A O 1
ATOM 4684 N N . LEU A 1 331 ? 37.952 9.556 -9.150 1.00 122.26 326 LEU A N 1
ATOM 4685 C CA . LEU A 1 331 ? 36.575 9.662 -9.619 1.00 121.37 326 LEU A CA 1
ATOM 4686 C C . LEU A 1 331 ? 36.301 8.659 -10.737 1.00 119.99 326 LEU A C 1
ATOM 4687 O O . LEU A 1 331 ? 35.478 8.898 -11.620 1.00 117.07 326 LEU A O 1
ATOM 4703 N N . SER A 1 332 ? 36.986 7.523 -10.673 1.00 123.82 327 SER A N 1
ATOM 4704 C CA . SER A 1 332 ? 36.860 6.476 -11.680 1.00 125.81 327 SER A CA 1
ATOM 4705 C C . SER A 1 332 ? 35.474 5.844 -11.680 1.00 126.77 327 SER A C 1
ATOM 4706 O O . SER A 1 332 ? 34.925 5.536 -12.737 1.00 124.32 327 SER A O 1
ATOM 4714 N N . GLN A 1 333 ? 34.913 5.646 -10.494 1.00 128.70 328 GLN A N 1
ATOM 4715 C CA . GLN A 1 333 ? 33.639 4.954 -10.370 1.00 130.26 328 GLN A CA 1
ATOM 4716 C C . GLN A 1 333 ? 32.481 5.849 -10.798 1.00 128.09 328 GLN A C 1
ATOM 4717 O O . GLN A 1 333 ? 31.466 5.366 -11.300 1.00 128.72 328 GLN A O 1
ATOM 4731 N N . ILE A 1 334 ? 32.637 7.155 -10.608 1.00 125.42 329 ILE A N 1
ATOM 4732 C CA . ILE A 1 334 ? 31.588 8.099 -10.968 1.00 118.42 329 ILE A CA 1
ATOM 4733 C C . ILE A 1 334 ? 31.325 8.012 -12.466 1.00 115.50 329 ILE A C 1
ATOM 4734 O O . ILE A 1 334 ? 30.180 8.092 -12.912 1.00 112.45 329 ILE A O 1
ATOM 4750 N N . LEU A 1 335 ? 32.392 7.834 -13.238 1.00 117.51 330 LEU A N 1
ATOM 4751 C CA . LEU A 1 335 ? 32.278 7.697 -14.683 1.00 116.96 330 LEU A CA 1
ATOM 4752 C C . LEU A 1 335 ? 31.377 6.519 -15.043 1.00 119.74 330 LEU A C 1
ATOM 4753 O O . LEU A 1 335 ? 30.542 6.614 -15.942 1.00 117.96 330 LEU A O 1
ATOM 4769 N N . LYS A 1 336 ? 31.554 5.408 -14.335 1.00 124.53 331 LYS A N 1
ATOM 4770 C CA . LYS A 1 336 ? 30.801 4.188 -14.609 1.00 126.66 331 LYS A CA 1
ATOM 4771 C C . LYS A 1 336 ? 29.305 4.359 -14.351 1.00 122.51 331 LYS A C 1
ATOM 4772 O O . LYS A 1 336 ? 28.480 3.740 -15.021 1.00 122.29 331 LYS A O 1
ATOM 4776 N N . LYS A 1 337 ? 28.958 5.202 -13.384 1.00 119.64 332 LYS A N 1
ATOM 4777 C CA . LYS A 1 337 ? 27.561 5.406 -13.017 1.00 116.05 332 LYS A CA 1
ATOM 4778 C C . LYS A 1 337 ? 26.926 6.588 -13.748 1.00 118.93 332 LYS A C 1
ATOM 4779 O O . LYS A 1 337 ? 25.959 7.171 -13.260 1.00 114.03 332 LYS A O 1
ATOM 4783 N N . MET A 1 338 ? 27.459 6.940 -14.915 1.00 130.42 333 MET A N 1
ATOM 4784 C CA . MET A 1 338 ? 26.935 8.076 -15.666 1.00 140.26 333 MET A CA 1
ATOM 4785 C C . MET A 1 338 ? 25.611 7.768 -16.367 1.00 143.56 333 MET A C 1
ATOM 4786 O O . MET A 1 338 ? 24.706 8.600 -16.359 1.00 142.91 333 MET A O 1
ATOM 4800 N N . PRO A 1 339 ? 25.488 6.574 -16.969 1.00 146.63 334 PRO A N 1
ATOM 4801 C CA . PRO A 1 339 ? 24.213 6.220 -17.604 1.00 145.08 334 PRO A CA 1
ATOM 4802 C C . PRO A 1 339 ? 23.032 6.309 -16.639 1.00 142.83 334 PRO A C 1
ATOM 4803 O O . PRO A 1 339 ? 21.913 6.612 -17.055 1.00 141.20 334 PRO A O 1
ATOM 4814 N N . GLN A 1 340 ? 23.288 6.048 -15.361 1.00 142.29 335 GLN A N 1
ATOM 4815 C CA . GLN A 1 340 ? 22.235 6.040 -14.352 1.00 138.88 335 GLN A CA 1
ATOM 4816 C C . GLN A 1 340 ? 21.744 7.451 -14.044 1.00 134.48 335 GLN A C 1
ATOM 4817 O O . GLN A 1 340 ? 20.551 7.669 -13.833 1.00 132.58 335 GLN A O 1
ATOM 4831 N N . TYR A 1 341 ? 22.667 8.407 -14.015 1.00 134.44 336 TYR A N 1
ATOM 4832 C CA . TYR A 1 341 ? 22.316 9.801 -13.770 1.00 132.92 336 TYR A CA 1
ATOM 4833 C C . TYR A 1 341 ? 21.769 10.460 -15.033 1.00 123.27 336 TYR A C 1
ATOM 4834 O O . TYR A 1 341 ? 20.991 11.410 -14.959 1.00 116.17 336 TYR A O 1
ATOM 4852 N N . GLN A 1 342 ? 22.180 9.942 -16.187 1.00 123.14 337 GLN A N 1
ATOM 4853 C CA . GLN A 1 342 ? 21.893 10.569 -17.476 1.00 124.16 337 GLN A CA 1
ATOM 4854 C C . GLN A 1 342 ? 20.437 11.007 -17.637 1.00 126.67 337 GLN A C 1
ATOM 4855 O O . GLN A 1 342 ? 20.157 12.008 -18.295 1.00 124.30 337 GLN A O 1
ATOM 4869 N N . LYS A 1 343 ? 19.513 10.262 -17.038 1.00 133.13 338 LYS A N 1
ATOM 4870 C CA . LYS A 1 343 ? 18.090 10.558 -17.179 1.00 137.49 338 LYS A CA 1
ATOM 4871 C C . LYS A 1 343 ? 17.679 11.712 -16.273 1.00 137.68 338 LYS A C 1
ATOM 4872 O O . LYS A 1 343 ? 17.086 12.688 -16.732 1.00 135.43 338 LYS A O 1
ATOM 4891 N N . GLU A 1 344 ? 18.003 11.606 -14.990 1.00 141.52 339 GLU A N 1
ATOM 4892 C CA . GLU A 1 344 ? 17.735 12.687 -14.053 1.00 142.74 339 GLU A CA 1
ATOM 4893 C C . GLU A 1 344 ? 18.613 13.894 -14.369 1.00 143.50 339 GLU A C 1
ATOM 4894 O O . GLU A 1 344 ? 18.363 14.997 -13.887 1.00 143.04 339 GLU A O 1
ATOM 4898 N N . LEU A 1 345 ? 19.641 13.676 -15.185 1.00 144.26 340 LEU A N 1
ATOM 4899 C CA . LEU A 1 345 ? 20.593 14.722 -15.536 1.00 143.05 340 LEU A CA 1
ATOM 4900 C C . LEU A 1 345 ? 20.200 15.442 -16.826 1.00 132.40 340 LEU A C 1
ATOM 4901 O O . LEU A 1 345 ? 20.593 16.587 -17.048 1.00 130.77 340 LEU A O 1
ATOM 4917 N N . ASN A 1 346 ? 19.434 14.771 -17.681 1.00 124.03 341 ASN A N 1
ATOM 4918 C CA . ASN A 1 346 ? 18.929 15.399 -18.899 1.00 115.72 341 ASN A CA 1
ATOM 4919 C C . ASN A 1 346 ? 17.897 16.470 -18.578 1.00 115.05 341 ASN A C 1
ATOM 4920 O O . ASN A 1 346 ? 17.797 17.478 -19.275 1.00 111.98 341 ASN A O 1
ATOM 4931 N N . LYS A 1 347 ? 17.131 16.241 -17.516 1.00 119.62 342 LYS A N 1
ATOM 4932 C CA . LYS A 1 347 ? 16.101 17.180 -17.092 1.00 123.41 342 LYS A CA 1
ATOM 4933 C C . LYS A 1 347 ? 16.715 18.519 -16.698 1.00 119.40 342 LYS A C 1
ATOM 4934 O O . LYS A 1 347 ? 16.049 19.549 -16.732 1.00 117.26 342 LYS A O 1
ATOM 4953 N N . TYR A 1 348 ? 17.986 18.499 -16.313 1.00 119.83 343 TYR A N 1
ATOM 4954 C CA . TYR A 1 348 ? 18.708 19.731 -16.018 1.00 117.75 343 TYR A CA 1
ATOM 4955 C C . TYR A 1 348 ? 19.102 20.451 -17.301 1.00 113.98 343 TYR A C 1
ATOM 4956 O O . TYR A 1 348 ? 18.941 21.664 -17.415 1.00 111.90 343 TYR A O 1
ATOM 4974 N N . SER A 1 349 ? 19.614 19.696 -18.266 1.00 112.78 344 SER A N 1
ATOM 4975 C CA . SER A 1 349 ? 20.017 20.265 -19.545 1.00 111.29 344 SER A CA 1
ATOM 4976 C C . SER A 1 349 ? 18.806 20.830 -20.280 1.00 107.49 344 SER A C 1
ATOM 4977 O O . SER A 1 349 ? 18.929 21.759 -21.082 1.00 105.61 344 SER A O 1
ATOM 4985 N N . THR A 1 350 ? 17.637 20.265 -19.997 1.00 106.73 345 THR A N 1
ATOM 4986 C CA . THR A 1 350 ? 16.403 20.682 -20.647 1.00 105.62 345 THR A CA 1
ATOM 4987 C C . THR A 1 350 ? 16.138 22.167 -20.458 1.00 106.03 345 THR A C 1
ATOM 4988 O O . THR A 1 350 ? 15.899 22.890 -21.426 1.00 103.53 345 THR A O 1
ATOM 4999 N N . HIS A 1 351 ? 16.181 22.620 -19.210 1.00 108.09 346 HIS A N 1
ATOM 5000 C CA . HIS A 1 351 ? 15.844 24.004 -18.904 1.00 110.51 346 HIS A CA 1
ATOM 5001 C C . HIS A 1 351 ? 17.050 24.911 -19.056 1.00 112.31 346 HIS A C 1
ATOM 5002 O O . HIS A 1 351 ? 16.905 26.118 -19.239 1.00 112.89 346 HIS A O 1
ATOM 5017 N N . LEU A 1 352 ? 18.242 24.330 -18.968 1.00 113.73 347 LEU A N 1
ATOM 5018 C CA . LEU A 1 352 ? 19.457 25.085 -19.214 1.00 112.57 347 LEU A CA 1
ATOM 5019 C C . LEU A 1 352 ? 19.423 25.575 -20.654 1.00 109.36 347 LEU A C 1
ATOM 5020 O O . LEU A 1 352 ? 19.878 26.677 -20.958 1.00 107.09 347 LEU A O 1
ATOM 5036 N N . HIS A 1 353 ? 18.866 24.746 -21.533 1.00 109.62 348 HIS A N 1
ATOM 5037 C CA . HIS A 1 353 ? 18.775 25.063 -22.953 1.00 111.12 348 HIS A CA 1
ATOM 5038 C C . HIS A 1 353 ? 17.618 26.012 -23.243 1.00 108.36 348 HIS A C 1
ATOM 5039 O O . HIS A 1 353 ? 17.763 26.956 -24.016 1.00 107.46 348 HIS A O 1
ATOM 5054 N N . LEU A 1 354 ? 16.469 25.755 -22.627 1.00 105.83 349 LEU A N 1
ATOM 5055 C CA . LEU A 1 354 ? 15.293 26.595 -22.824 1.00 102.64 349 LEU A CA 1
ATOM 5056 C C . LEU A 1 354 ? 15.585 28.037 -22.424 1.00 100.84 349 LEU A C 1
ATOM 5057 O O . LEU A 1 354 ? 15.061 28.975 -23.022 1.00 100.35 349 LEU A O 1
ATOM 5073 N N . ALA A 1 355 ? 16.423 28.208 -21.408 1.00 102.34 350 ALA A N 1
ATOM 5074 C CA . ALA A 1 355 ? 16.824 29.536 -20.958 1.00 102.16 350 ALA A CA 1
ATOM 5075 C C . ALA A 1 355 ? 17.707 30.202 -22.004 1.00 107.01 350 ALA A C 1
ATOM 5076 O O . ALA A 1 355 ? 17.536 31.381 -22.311 1.00 104.68 350 ALA A O 1
ATOM 5083 N N . ASP A 1 356 ? 18.651 29.446 -22.554 1.00 111.08 351 ASP A N 1
ATOM 5084 C CA . ASP A 1 356 ? 19.511 29.974 -23.601 1.00 116.38 351 ASP A CA 1
ATOM 5085 C C . ASP A 1 356 ? 18.661 30.407 -24.788 1.00 112.10 351 ASP A C 1
ATOM 5086 O O . ASP A 1 356 ? 18.925 31.430 -25.413 1.00 113.49 351 ASP A O 1
ATOM 5095 N N . ASP A 1 357 ? 17.629 29.625 -25.084 1.00 107.80 352 ASP A N 1
ATOM 5096 C CA . ASP A 1 357 ? 16.756 29.904 -26.212 1.00 100.30 352 ASP A CA 1
ATOM 5097 C C . ASP A 1 357 ? 15.985 31.201 -25.977 1.00 94.74 352 ASP A C 1
ATOM 5098 O O . ASP A 1 357 ? 15.813 32.005 -26.892 1.00 92.92 352 ASP A O 1
ATOM 5107 N N . CYS A 1 358 ? 15.523 31.403 -24.746 1.00 91.92 353 CYS A N 1
ATOM 5108 C CA . CYS A 1 358 ? 14.852 32.644 -24.385 1.00 88.74 353 CYS A CA 1
ATOM 5109 C C . CYS A 1 358 ? 15.794 33.817 -24.630 1.00 88.81 353 CYS A C 1
ATOM 5110 O O . CYS A 1 358 ? 15.379 34.868 -25.117 1.00 87.28 353 CYS A O 1
ATOM 5118 N N . MET A 1 359 ? 17.068 33.624 -24.300 1.00 91.76 354 MET A N 1
ATOM 5119 C CA . MET A 1 359 ? 18.073 34.663 -24.489 1.00 94.32 354 MET A CA 1
ATOM 5120 C C . MET A 1 359 ? 18.425 34.888 -25.968 1.00 97.36 354 MET A C 1
ATOM 5121 O O . MET A 1 359 ? 18.790 35.998 -26.355 1.00 97.62 354 MET A O 1
ATOM 5135 N N . LYS A 1 360 ? 18.325 33.844 -26.790 1.00 99.44 355 LYS A N 1
ATOM 5136 C CA . LYS A 1 360 ? 18.553 33.990 -28.227 1.00 101.56 355 LYS A CA 1
ATOM 5137 C C . LYS A 1 360 ? 17.540 34.957 -28.822 1.00 98.91 355 LYS A C 1
ATOM 5138 O O . LYS A 1 360 ? 17.896 35.867 -29.571 1.00 99.06 355 LYS A O 1
ATOM 5157 N N . HIS A 1 361 ? 16.273 34.751 -28.478 1.00 96.35 356 HIS A N 1
ATOM 5158 C CA . HIS A 1 361 ? 15.183 35.532 -29.044 1.00 94.07 356 HIS A CA 1
ATOM 5159 C C . HIS A 1 361 ? 15.151 36.932 -28.444 1.00 91.20 356 HIS A C 1
ATOM 5160 O O . HIS A 1 361 ? 14.624 37.868 -29.047 1.00 90.11 356 HIS A O 1
ATOM 5175 N N . PHE A 1 362 ? 15.718 37.068 -27.252 1.00 90.78 357 PHE A N 1
ATOM 5176 C CA . PHE A 1 362 ? 15.743 38.345 -26.555 1.00 89.43 357 PHE A CA 1
ATOM 5177 C C . PHE A 1 362 ? 16.781 39.304 -27.126 1.00 89.25 357 PHE A C 1
ATOM 5178 O O . PHE A 1 362 ? 16.588 40.518 -27.110 1.00 87.07 357 PHE A O 1
ATOM 5195 N N . LYS A 1 363 ? 17.892 38.759 -27.609 1.00 90.03 358 LYS A N 1
ATOM 5196 C CA . LYS A 1 363 ? 18.947 39.581 -28.187 1.00 92.62 358 LYS A CA 1
ATOM 5197 C C . LYS A 1 363 ? 18.473 40.209 -29.493 1.00 91.99 358 LYS A C 1
ATOM 5198 O O . LYS A 1 363 ? 17.819 39.553 -30.304 1.00 91.57 358 LYS A O 1
ATOM 5202 N N . GLY A 1 364 ? 18.801 41.483 -29.685 1.00 91.47 359 GLY A N 1
ATOM 5203 C CA . GLY A 1 364 ? 18.461 42.185 -30.908 1.00 91.14 359 GLY A CA 1
ATOM 5204 C C . GLY A 1 364 ? 17.288 43.133 -30.757 1.00 89.74 359 GLY A C 1
ATOM 5205 O O . GLY A 1 364 ? 17.337 44.084 -29.977 1.00 88.70 359 GLY A O 1
ATOM 5209 N N . SER A 1 365 ? 16.231 42.873 -31.517 1.00 88.40 360 SER A N 1
ATOM 5210 C CA . SER A 1 365 ? 15.062 43.741 -31.528 1.00 87.98 360 SER A CA 1
ATOM 5211 C C . SER A 1 365 ? 14.385 43.774 -30.164 1.00 87.63 360 SER A C 1
ATOM 5212 O O . SER A 1 365 ? 14.128 44.842 -29.613 1.00 87.58 360 SER A O 1
ATOM 5220 N N . VAL A 1 366 ? 14.115 42.593 -29.620 1.00 86.80 361 VAL A N 1
ATOM 5221 C CA . VAL A 1 366 ? 13.319 42.464 -28.407 1.00 85.07 361 VAL A CA 1
ATOM 5222 C C . VAL A 1 366 ? 13.855 43.317 -27.260 1.00 90.12 361 VAL A C 1
ATOM 5223 O O . VAL A 1 366 ? 13.121 44.125 -26.697 1.00 87.04 361 VAL A O 1
ATOM 5236 N N . GLU A 1 367 ? 15.124 43.145 -26.908 1.00 97.06 362 GLU A N 1
ATOM 5237 C CA . GLU A 1 367 ? 15.709 43.947 -25.838 1.00 104.73 362 GLU A CA 1
ATOM 5238 C C . GLU A 1 367 ? 15.508 45.437 -26.113 1.00 100.07 362 GLU A C 1
ATOM 5239 O O . GLU A 1 367 ? 15.387 46.239 -25.186 1.00 99.54 362 GLU A O 1
ATOM 5251 N N . LYS A 1 368 ? 15.467 45.800 -27.391 1.00 96.21 363 LYS A N 1
ATOM 5252 C CA . LYS A 1 368 ? 15.194 47.177 -27.790 1.00 90.96 363 LYS A CA 1
ATOM 5253 C C . LYS A 1 368 ? 13.729 47.551 -27.568 1.00 85.68 363 LYS A C 1
ATOM 5254 O O . LYS A 1 368 ? 13.424 48.680 -27.189 1.00 85.42 363 LYS A O 1
ATOM 5258 N N . LEU A 1 369 ? 12.823 46.608 -27.812 1.00 80.89 364 LEU A N 1
ATOM 5259 C CA . LEU A 1 369 ? 11.400 46.843 -27.585 1.00 75.44 364 LEU A CA 1
ATOM 5260 C C . LEU A 1 369 ? 11.126 47.037 -26.094 1.00 72.75 364 LEU A C 1
ATOM 5261 O O . LEU A 1 369 ? 10.581 48.061 -25.686 1.00 70.95 364 LEU A O 1
ATOM 5277 N N . CYS A 1 370 ? 11.517 46.055 -25.287 1.00 72.43 365 CYS A N 1
ATOM 5278 C CA . CYS A 1 370 ? 11.336 46.124 -23.843 1.00 72.11 365 CYS A CA 1
ATOM 5279 C C . CYS A 1 370 ? 11.632 47.522 -23.312 1.00 74.23 365 CYS A C 1
ATOM 5280 O O . CYS A 1 370 ? 10.815 48.104 -22.607 1.00 73.90 365 CYS A O 1
ATOM 5288 N N . SER A 1 371 ? 12.795 48.064 -23.655 1.00 77.40 366 SER A N 1
ATOM 5289 C CA . SER A 1 371 ? 13.162 49.407 -23.216 1.00 78.83 366 SER A CA 1
ATOM 5290 C C . SER A 1 371 ? 12.043 50.408 -23.504 1.00 78.89 366 SER A C 1
ATOM 5291 O O . SER A 1 371 ? 11.612 51.144 -22.615 1.00 79.29 366 SER A O 1
ATOM 5299 N N . VAL A 1 372 ? 11.575 50.425 -24.749 1.00 78.29 367 VAL A N 1
ATOM 5300 C CA . VAL A 1 372 ? 10.541 51.365 -25.174 1.00 76.88 367 VAL A CA 1
ATOM 5301 C C . VAL A 1 372 ? 9.222 51.120 -24.446 1.00 75.68 367 VAL A C 1
ATOM 5302 O O . VAL A 1 372 ? 8.506 52.061 -24.113 1.00 75.35 367 VAL A O 1
ATOM 5315 N N . GLU A 1 373 ? 8.908 49.854 -24.197 1.00 75.31 368 GLU A N 1
ATOM 5316 C CA . GLU A 1 373 ? 7.656 49.488 -23.551 1.00 74.34 368 GLU A CA 1
ATOM 5317 C C . GLU A 1 373 ? 7.624 49.923 -22.088 1.00 73.64 368 GLU A C 1
ATOM 5318 O O . GLU A 1 373 ? 6.648 50.512 -21.628 1.00 70.92 368 GLU A O 1
ATOM 5330 N N . GLN A 1 374 ? 8.699 49.631 -21.365 1.00 74.36 369 GLN A N 1
ATOM 5331 C CA . GLN A 1 374 ? 8.772 49.927 -19.944 1.00 76.25 369 GLN A CA 1
ATOM 5332 C C . GLN A 1 374 ? 8.714 51.430 -19.723 1.00 77.46 369 GLN A C 1
ATOM 5333 O O . GLN A 1 374 ? 8.153 51.900 -18.737 1.00 76.11 369 GLN A O 1
ATOM 5347 N N . ASP A 1 375 ? 9.294 52.185 -20.647 1.00 80.01 370 ASP A N 1
ATOM 5348 C CA . ASP A 1 375 ? 9.253 53.635 -20.560 1.00 82.37 370 ASP A CA 1
ATOM 5349 C C . ASP A 1 375 ? 7.831 54.138 -20.762 1.00 78.23 370 ASP A C 1
ATOM 5350 O O . ASP A 1 375 ? 7.422 55.126 -20.151 1.00 76.88 370 ASP A O 1
ATOM 5359 N N . LEU A 1 376 ? 7.078 53.459 -21.620 1.00 76.43 371 LEU A N 1
ATOM 5360 C CA . LEU A 1 376 ? 5.707 53.863 -21.906 1.00 74.60 371 LEU A CA 1
ATOM 5361 C C . LEU A 1 376 ? 4.723 53.389 -20.843 1.00 72.21 371 LEU A C 1
ATOM 5362 O O . LEU A 1 376 ? 3.689 54.013 -20.620 1.00 71.78 371 LEU A O 1
ATOM 5378 N N . ALA A 1 377 ? 5.042 52.276 -20.197 1.00 72.16 372 ALA A N 1
ATOM 5379 C CA . ALA A 1 377 ? 4.151 51.696 -19.204 1.00 71.57 372 ALA A CA 1
ATOM 5380 C C . ALA A 1 377 ? 4.285 52.434 -17.878 1.00 75.10 372 ALA A C 1
ATOM 5381 O O . ALA A 1 377 ? 3.294 52.893 -17.306 1.00 73.57 372 ALA A O 1
ATOM 5388 N N . MET A 1 378 ? 5.519 52.549 -17.401 1.00 79.30 373 MET A N 1
ATOM 5389 C CA . MET A 1 378 ? 5.801 53.236 -16.149 1.00 84.07 373 MET A CA 1
ATOM 5390 C C . MET A 1 378 ? 5.557 54.735 -16.296 1.00 86.86 373 MET A C 1
ATOM 5391 O O . MET A 1 378 ? 5.106 55.391 -15.358 1.00 88.52 373 MET A O 1
ATOM 5405 N N . GLY A 1 379 ? 5.855 55.269 -17.477 1.00 87.79 374 GLY A N 1
ATOM 5406 C CA . GLY A 1 379 ? 5.699 56.688 -17.737 1.00 87.42 374 GLY A CA 1
ATOM 5407 C C . GLY A 1 379 ? 6.957 57.463 -17.389 1.00 89.17 374 GLY A C 1
ATOM 5408 O O . GLY A 1 379 ? 6.936 58.689 -17.293 1.00 87.90 374 GLY A O 1
ATOM 5412 N N . SER A 1 380 ? 8.058 56.739 -17.210 1.00 92.11 375 SER A N 1
ATOM 5413 C CA . SER A 1 380 ? 9.327 57.331 -16.807 1.00 96.02 375 SER A CA 1
ATOM 5414 C C . SER A 1 380 ? 10.467 56.418 -17.237 1.00 99.44 375 SER A C 1
ATOM 5415 O O . SER A 1 380 ? 10.343 55.195 -17.180 1.00 98.99 375 SER A O 1
ATOM 5423 N N . ASP A 1 381 ? 11.573 57.012 -17.676 1.00 103.95 376 ASP A N 1
ATOM 5424 C CA . ASP A 1 381 ? 12.757 56.239 -18.041 1.00 107.77 376 ASP A CA 1
ATOM 5425 C C . ASP A 1 381 ? 13.355 55.582 -16.796 1.00 107.69 376 ASP A C 1
ATOM 5426 O O . ASP A 1 381 ? 12.838 55.755 -15.692 1.00 108.23 376 ASP A O 1
ATOM 5435 N N . ALA A 1 382 ? 14.435 54.827 -16.973 1.00 108.48 377 ALA A N 1
ATOM 5436 C CA . ALA A 1 382 ? 15.031 54.072 -15.874 1.00 109.25 377 ALA A CA 1
ATOM 5437 C C . ALA A 1 382 ? 15.473 54.948 -14.698 1.00 114.55 377 ALA A C 1
ATOM 5438 O O . ALA A 1 382 ? 15.326 54.557 -13.539 1.00 112.77 377 ALA A O 1
ATOM 5445 N N . GLU A 1 383 ? 16.007 56.130 -14.994 1.00 121.50 378 GLU A N 1
ATOM 5446 C CA . GLU A 1 383 ? 16.535 57.007 -13.950 1.00 131.10 378 GLU A CA 1
ATOM 5447 C C . GLU A 1 383 ? 15.441 57.439 -12.980 1.00 129.29 378 GLU A C 1
ATOM 5448 O O . GLU A 1 383 ? 15.721 57.822 -11.845 1.00 130.89 378 GLU A O 1
ATOM 5460 N N . GLY A 1 384 ? 14.195 57.374 -13.436 1.00 123.84 379 GLY A N 1
ATOM 5461 C CA . GLY A 1 384 ? 13.066 57.834 -12.653 1.00 119.29 379 GLY A CA 1
ATOM 5462 C C . GLY A 1 384 ? 12.511 59.111 -13.250 1.00 114.77 379 GLY A C 1
ATOM 5463 O O . GLY A 1 384 ? 11.412 59.545 -12.902 1.00 113.14 379 GLY A O 1
ATOM 5467 N N . GLU A 1 385 ? 13.274 59.713 -14.160 1.00 111.84 380 GLU A N 1
ATOM 5468 C CA . GLU A 1 385 ? 12.859 60.943 -14.820 1.00 109.47 380 GLU A CA 1
ATOM 5469 C C . GLU A 1 385 ? 11.672 60.685 -15.741 1.00 106.62 380 GLU A C 1
ATOM 5470 O O . GLU A 1 385 ? 11.703 59.781 -16.576 1.00 105.08 380 GLU A O 1
ATOM 5474 N N . LYS A 1 386 ? 10.627 61.488 -15.581 1.00 104.44 381 LYS A N 1
ATOM 5475 C CA . LYS A 1 386 ? 9.422 61.361 -16.387 1.00 102.71 381 LYS A CA 1
ATOM 5476 C C . LYS A 1 386 ? 9.756 61.448 -17.873 1.00 102.09 381 LYS A C 1
ATOM 5477 O O . LYS A 1 386 ? 10.648 62.197 -18.271 1.00 103.55 381 LYS A O 1
ATOM 5496 N N . ILE A 1 387 ? 9.042 60.677 -18.689 1.00 100.38 382 ILE A N 1
ATOM 5497 C CA . ILE A 1 387 ? 9.240 60.702 -20.134 1.00 99.54 382 ILE A CA 1
ATOM 5498 C C . ILE A 1 387 ? 8.733 62.020 -20.702 1.00 103.87 382 ILE A C 1
ATOM 5499 O O . ILE A 1 387 ? 7.598 62.428 -20.451 1.00 101.59 382 ILE A O 1
ATOM 5515 N N . LYS A 1 388 ? 9.588 62.680 -21.474 1.00 108.74 383 LYS A N 1
ATOM 5516 C CA . LYS A 1 388 ? 9.283 64.000 -22.003 1.00 113.67 383 LYS A CA 1
ATOM 5517 C C . LYS A 1 388 ? 8.465 63.908 -23.282 1.00 110.95 383 LYS A C 1
ATOM 5518 O O . LYS A 1 388 ? 7.412 64.531 -23.405 1.00 113.19 383 LYS A O 1
ATOM 5537 N N . ASP A 1 389 ? 8.960 63.125 -24.233 1.00 107.84 384 ASP A N 1
ATOM 5538 C CA . ASP A 1 389 ? 8.334 63.012 -25.539 1.00 100.98 384 ASP A CA 1
ATOM 5539 C C . ASP A 1 389 ? 8.064 61.542 -25.851 1.00 96.70 384 ASP A C 1
ATOM 5540 O O . ASP A 1 389 ? 8.957 60.811 -26.281 1.00 95.80 384 ASP A O 1
ATOM 5549 N N . SER A 1 390 ? 6.825 61.115 -25.623 1.00 93.39 385 SER A N 1
ATOM 5550 C CA . SER A 1 390 ? 6.445 59.717 -25.798 1.00 92.05 385 SER A CA 1
ATOM 5551 C C . SER A 1 390 ? 6.341 59.332 -27.273 1.00 90.72 385 SER A C 1
ATOM 5552 O O . SER A 1 390 ? 6.560 58.175 -27.632 1.00 90.82 385 SER A O 1
ATOM 5560 N N . MET A 1 391 ? 6.015 60.301 -28.123 1.00 89.84 386 MET A N 1
ATOM 5561 C CA . MET A 1 391 ? 5.951 60.068 -29.563 1.00 88.52 386 MET A CA 1
ATOM 5562 C C . MET A 1 391 ? 7.335 59.736 -30.104 1.00 87.82 386 MET A C 1
ATOM 5563 O O . MET A 1 391 ? 7.526 58.749 -30.811 1.00 87.40 386 MET A O 1
ATOM 5577 N N . LYS A 1 392 ? 8.302 60.577 -29.763 1.00 87.37 387 LYS A N 1
ATOM 5578 C CA . LYS A 1 392 ? 9.676 60.399 -30.209 1.00 87.95 387 LYS A CA 1
ATOM 5579 C C . LYS A 1 392 ? 10.199 59.010 -29.865 1.00 89.77 387 LYS A C 1
ATOM 5580 O O . LYS A 1 392 ? 11.135 58.511 -30.487 1.00 90.47 387 LYS A O 1
ATOM 5599 N N . LEU A 1 393 ? 9.593 58.396 -28.858 1.00 90.56 388 LEU A N 1
ATOM 5600 C CA . LEU A 1 393 ? 10.078 57.139 -28.308 1.00 93.00 388 LEU A CA 1
ATOM 5601 C C . LEU A 1 393 ? 9.724 55.938 -29.186 1.00 89.04 388 LEU A C 1
ATOM 5602 O O . LEU A 1 393 ? 10.498 54.984 -29.290 1.00 89.49 388 LEU A O 1
ATOM 5618 N N . ILE A 1 394 ? 8.550 55.989 -29.809 1.00 85.64 389 ILE A N 1
ATOM 5619 C CA . ILE A 1 394 ? 8.068 54.882 -30.638 1.00 81.77 389 ILE A CA 1
ATOM 5620 C C . ILE A 1 394 ? 8.390 55.037 -32.117 1.00 81.29 389 ILE A C 1
ATOM 5621 O O . ILE A 1 394 ? 8.588 54.046 -32.817 1.00 81.51 389 ILE A O 1
ATOM 5637 N N . VAL A 1 395 ? 8.439 56.275 -32.593 1.00 79.35 390 VAL A N 1
ATOM 5638 C CA . VAL A 1 395 ? 8.578 56.532 -34.021 1.00 78.61 390 VAL A CA 1
ATOM 5639 C C . VAL A 1 395 ? 9.694 55.703 -34.669 1.00 82.38 390 VAL A C 1
ATOM 5640 O O . VAL A 1 395 ? 9.530 55.204 -35.781 1.00 82.65 390 VAL A O 1
ATOM 5653 N N . PRO A 1 396 ? 10.835 55.544 -33.981 1.00 85.08 391 PRO A N 1
ATOM 5654 C CA . PRO A 1 396 ? 11.865 54.688 -34.578 1.00 87.49 391 PRO A CA 1
ATOM 5655 C C . PRO A 1 396 ? 11.382 53.256 -34.787 1.00 88.21 391 PRO A C 1
ATOM 5656 O O . PRO A 1 396 ? 11.614 52.682 -35.847 1.00 87.82 391 PRO A O 1
ATOM 5667 N N . VAL A 1 397 ? 10.711 52.694 -33.786 1.00 89.51 392 VAL A N 1
ATOM 5668 C CA . VAL A 1 397 ? 10.283 51.299 -33.837 1.00 91.80 392 VAL A CA 1
ATOM 5669 C C . VAL A 1 397 ? 9.250 51.062 -34.932 1.00 90.86 392 VAL A C 1
ATOM 5670 O O . VAL A 1 397 ? 9.286 50.043 -35.622 1.00 90.91 392 VAL A O 1
ATOM 5683 N N . LEU A 1 398 ? 8.330 52.006 -35.089 1.00 90.18 393 LEU A N 1
ATOM 5684 C CA . LEU A 1 398 ? 7.214 51.837 -36.010 1.00 88.91 393 LEU A CA 1
ATOM 5685 C C . LEU A 1 398 ? 7.634 51.934 -37.474 1.00 88.36 393 LEU A C 1
ATOM 5686 O O . LEU A 1 398 ? 7.125 51.200 -38.320 1.00 89.64 393 LEU A O 1
ATOM 5702 N N . LEU A 1 399 ? 8.570 52.826 -37.773 1.00 86.26 394 LEU A N 1
ATOM 5703 C CA . LEU A 1 399 ? 9.015 53.005 -39.150 1.00 83.85 394 LEU A CA 1
ATOM 5704 C C . LEU A 1 399 ? 10.136 52.030 -39.510 1.00 84.45 394 LEU A C 1
ATOM 5705 O O . LEU A 1 399 ? 10.722 52.118 -40.587 1.00 86.23 394 LEU A O 1
ATOM 5721 N N . ASP A 1 400 ? 10.422 51.095 -38.608 1.00 85.24 395 ASP A N 1
ATOM 5722 C CA . ASP A 1 400 ? 11.440 50.079 -38.840 1.00 86.26 395 ASP A CA 1
ATOM 5723 C C . ASP A 1 400 ? 10.819 48.882 -39.557 1.00 83.36 395 ASP A C 1
ATOM 5724 O O . ASP A 1 400 ? 9.859 48.286 -39.070 1.00 81.96 395 ASP A O 1
ATOM 5733 N N . ALA A 1 401 ? 11.368 48.530 -40.715 1.00 82.61 396 ALA A N 1
ATOM 5734 C CA . ALA A 1 401 ? 10.807 47.458 -41.537 1.00 81.92 396 ALA A CA 1
ATOM 5735 C C . ALA A 1 401 ? 11.156 46.072 -40.995 1.00 81.80 396 ALA A C 1
ATOM 5736 O O . ALA A 1 401 ? 10.517 45.080 -41.347 1.00 79.48 396 ALA A O 1
ATOM 5743 N N . ALA A 1 402 ? 12.174 46.010 -40.142 1.00 82.57 397 ALA A N 1
ATOM 5744 C CA . ALA A 1 402 ? 12.641 44.742 -39.589 1.00 86.88 397 ALA A CA 1
ATOM 5745 C C . ALA A 1 402 ? 11.884 44.310 -38.331 1.00 89.61 397 ALA A C 1
ATOM 5746 O O . ALA A 1 402 ? 12.192 43.267 -37.754 1.00 91.61 397 ALA A O 1
ATOM 5753 N N . VAL A 1 403 ? 10.903 45.099 -37.899 1.00 89.64 398 VAL A N 1
ATOM 5754 C CA . VAL A 1 403 ? 10.127 44.749 -36.708 1.00 87.69 398 VAL A CA 1
ATOM 5755 C C . VAL A 1 403 ? 8.743 44.232 -37.106 1.00 83.32 398 VAL A C 1
ATOM 5756 O O . VAL A 1 403 ? 7.952 44.966 -37.695 1.00 84.05 398 VAL A O 1
ATOM 5769 N N . PRO A 1 404 ? 8.443 42.960 -36.790 1.00 79.33 399 PRO A N 1
ATOM 5770 C CA . PRO A 1 404 ? 7.177 42.377 -37.255 1.00 74.98 399 PRO A CA 1
ATOM 5771 C C . PRO A 1 404 ? 5.953 43.153 -36.774 1.00 70.92 399 PRO A C 1
ATOM 5772 O O . PRO A 1 404 ? 6.048 43.943 -35.836 1.00 69.92 399 PRO A O 1
ATOM 5783 N N . ALA A 1 405 ? 4.816 42.922 -37.421 1.00 68.49 400 ALA A N 1
ATOM 5784 C CA . ALA A 1 405 ? 3.610 43.705 -37.173 1.00 66.64 400 ALA A CA 1
ATOM 5785 C C . ALA A 1 405 ? 3.138 43.647 -35.719 1.00 65.44 400 ALA A C 1
ATOM 5786 O O . ALA A 1 405 ? 2.864 44.682 -35.113 1.00 64.64 400 ALA A O 1
ATOM 5793 N N . TYR A 1 406 ? 3.031 42.445 -35.162 1.00 63.83 401 TYR A N 1
ATOM 5794 C CA . TYR A 1 406 ? 2.497 42.289 -33.810 1.00 63.75 401 TYR A CA 1
ATOM 5795 C C . TYR A 1 406 ? 3.346 43.020 -32.767 1.00 65.66 401 TYR A C 1
ATOM 5796 O O . TYR A 1 406 ? 2.822 43.509 -31.768 1.00 62.75 401 TYR A O 1
ATOM 5814 N N . ASP A 1 407 ? 4.651 43.101 -33.009 1.00 70.46 402 ASP A N 1
ATOM 5815 C CA . ASP A 1 407 ? 5.551 43.841 -32.127 1.00 75.59 402 ASP A CA 1
ATOM 5816 C C . ASP A 1 407 ? 5.344 45.348 -32.252 1.00 77.09 402 ASP A C 1
ATOM 5817 O O . ASP A 1 407 ? 5.355 46.065 -31.251 1.00 76.17 402 ASP A O 1
ATOM 5826 N N . LYS A 1 408 ? 5.161 45.829 -33.478 1.00 77.74 403 LYS A N 1
ATOM 5827 C CA . LYS A 1 408 ? 4.880 47.243 -33.703 1.00 78.43 403 LYS A CA 1
ATOM 5828 C C . LYS A 1 408 ? 3.560 47.619 -33.047 1.00 75.50 403 LYS A C 1
ATOM 5829 O O . LYS A 1 408 ? 3.406 48.722 -32.524 1.00 77.09 403 LYS A O 1
ATOM 5848 N N . ILE A 1 409 ? 2.614 46.687 -33.077 1.00 71.95 404 ILE A N 1
ATOM 5849 C CA . ILE A 1 409 ? 1.271 46.928 -32.572 1.00 66.26 404 ILE A CA 1
ATOM 5850 C C . ILE A 1 409 ? 1.223 46.988 -31.047 1.00 62.15 404 ILE A C 1
ATOM 5851 O O . ILE A 1 409 ? 0.450 47.754 -30.472 1.00 58.01 404 ILE A O 1
ATOM 5867 N N . ARG A 1 410 ? 2.042 46.174 -30.393 1.00 61.16 405 ARG A N 1
ATOM 5868 C CA . ARG A 1 410 ? 2.093 46.192 -28.940 1.00 62.83 405 ARG A CA 1
ATOM 5869 C C . ARG A 1 410 ? 2.632 47.534 -28.461 1.00 65.20 405 ARG A C 1
ATOM 5870 O O . ARG A 1 410 ? 2.117 48.107 -27.507 1.00 64.04 405 ARG A O 1
ATOM 5891 N N . VAL A 1 411 ? 3.649 48.043 -29.147 1.00 67.12 406 VAL A N 1
ATOM 5892 C CA . VAL A 1 411 ? 4.216 49.343 -28.811 1.00 69.75 406 VAL A CA 1
ATOM 5893 C C . VAL A 1 411 ? 3.231 50.466 -29.110 1.00 71.37 406 VAL A C 1
ATOM 5894 O O . VAL A 1 411 ? 3.133 51.431 -28.350 1.00 73.00 406 VAL A O 1
ATOM 5907 N N . LEU A 1 412 ? 2.495 50.334 -30.207 1.00 70.76 407 LEU A N 1
ATOM 5908 C CA . LEU A 1 412 ? 1.537 51.356 -30.603 1.00 69.23 407 LEU A CA 1
ATOM 5909 C C . LEU A 1 412 ? 0.347 51.393 -29.649 1.00 68.63 407 LEU A C 1
ATOM 5910 O O . LEU A 1 412 ? -0.210 52.456 -29.383 1.00 69.50 407 LEU A O 1
ATOM 5926 N N . LEU A 1 413 ? -0.043 50.231 -29.136 1.00 66.76 408 LEU A N 1
ATOM 5927 C CA . LEU A 1 413 ? -1.170 50.151 -28.215 1.00 63.74 408 LEU A CA 1
ATOM 5928 C C . LEU A 1 413 ? -0.771 50.673 -26.845 1.00 63.00 408 LEU A C 1
ATOM 5929 O O . LEU A 1 413 ? -1.565 51.319 -26.164 1.00 63.61 408 LEU A O 1
ATOM 5945 N N . LEU A 1 414 ? 0.459 50.389 -26.441 1.00 62.21 409 LEU A N 1
ATOM 5946 C CA . LEU A 1 414 ? 0.963 50.895 -25.177 1.00 60.99 409 LEU A CA 1
ATOM 5947 C C . LEU A 1 414 ? 1.034 52.415 -25.231 1.00 62.30 409 LEU A C 1
ATOM 5948 O O . LEU A 1 414 ? 0.761 53.087 -24.241 1.00 60.85 409 LEU A O 1
ATOM 5964 N N . TYR A 1 415 ? 1.372 52.959 -26.394 1.00 64.22 410 TYR A N 1
ATOM 5965 C CA . TYR A 1 415 ? 1.443 54.407 -26.553 1.00 68.80 410 TYR A CA 1
ATOM 5966 C C . TYR A 1 415 ? 0.064 55.040 -26.474 1.00 69.74 410 TYR A C 1
ATOM 5967 O O . TYR A 1 415 ? -0.109 56.098 -25.869 1.00 70.31 410 TYR A O 1
ATOM 5985 N N . ILE A 1 416 ? -0.916 54.389 -27.087 1.00 70.40 411 ILE A N 1
ATOM 5986 C CA . ILE A 1 416 ? -2.276 54.900 -27.079 1.00 70.09 411 ILE A CA 1
ATOM 5987 C C . ILE A 1 416 ? -2.880 54.831 -25.676 1.00 70.82 411 ILE A C 1
ATOM 5988 O O . ILE A 1 416 ? -3.704 55.667 -25.310 1.00 70.90 411 ILE A O 1
ATOM 6004 N N . LEU A 1 417 ? -2.463 53.843 -24.890 1.00 71.24 412 LEU A N 1
ATOM 6005 C CA . LEU A 1 417 ? -2.965 53.689 -23.527 1.00 71.46 412 LEU A CA 1
ATOM 6006 C C . LEU A 1 417 ? -2.315 54.677 -22.568 1.00 74.68 412 LEU A C 1
ATOM 6007 O O . LEU A 1 417 ? -2.963 55.182 -21.655 1.00 72.70 412 LEU A O 1
ATOM 6023 N N . LEU A 1 418 ? -1.036 54.957 -22.783 1.00 80.13 413 LEU A N 1
ATOM 6024 C CA . LEU A 1 418 ? -0.337 55.939 -21.973 1.00 86.10 413 LEU A CA 1
ATOM 6025 C C . LEU A 1 418 ? -0.936 57.318 -22.205 1.00 85.57 413 LEU A C 1
ATOM 6026 O O . LEU A 1 418 ? -1.149 58.082 -21.263 1.00 85.31 413 LEU A O 1
ATOM 6042 N N . ARG A 1 419 ? -1.209 57.632 -23.468 1.00 85.51 414 ARG A N 1
ATOM 6043 C CA . ARG A 1 419 ? -1.749 58.936 -23.827 1.00 86.42 414 ARG A CA 1
ATOM 6044 C C . ARG A 1 419 ? -3.222 59.044 -23.455 1.00 82.53 414 ARG A C 1
ATOM 6045 O O . ARG A 1 419 ? -3.784 60.137 -23.426 1.00 80.61 414 ARG A O 1
ATOM 6066 N N . ASN A 1 420 ? -3.843 57.901 -23.185 1.00 83.74 415 ASN A N 1
ATOM 6067 C CA . ASN A 1 420 ? -5.223 57.867 -22.736 1.00 86.28 415 ASN A CA 1
ATOM 6068 C C . ASN A 1 420 ? -6.138 58.279 -23.877 1.00 87.36 415 ASN A C 1
ATOM 6069 O O . ASN A 1 420 ? -6.992 59.152 -23.728 1.00 85.74 415 ASN A O 1
ATOM 6080 N N . GLY A 1 421 ? -5.950 57.637 -25.023 1.00 89.35 416 GLY A N 1
ATOM 6081 C CA . GLY A 1 421 ? -6.674 57.986 -26.227 1.00 92.57 416 GLY A CA 1
ATOM 6082 C C . GLY A 1 421 ? -5.812 58.800 -27.171 1.00 94.53 416 GLY A C 1
ATOM 6083 O O . GLY A 1 421 ? -4.902 59.511 -26.746 1.00 97.25 416 GLY A O 1
ATOM 6087 N N . VAL A 1 422 ? -6.100 58.686 -28.462 1.00 93.09 417 VAL A N 1
ATOM 6088 C CA . VAL A 1 422 ? -5.372 59.418 -29.490 1.00 90.87 417 VAL A CA 1
ATOM 6089 C C . VAL A 1 422 ? -6.341 59.854 -30.586 1.00 92.44 417 VAL A C 1
ATOM 6090 O O . VAL A 1 422 ? -7.315 59.162 -30.871 1.00 89.94 417 VAL A O 1
ATOM 6103 N N . SER A 1 423 ? -6.082 61.012 -31.186 1.00 98.03 418 SER A N 1
ATOM 6104 C CA . SER A 1 423 ? -6.971 61.560 -32.208 1.00 104.23 418 SER A CA 1
ATOM 6105 C C . SER A 1 423 ? -7.131 60.605 -33.388 1.00 104.37 418 SER A C 1
ATOM 6106 O O . SER A 1 423 ? -6.211 59.867 -33.730 1.00 105.33 418 SER A O 1
ATOM 6114 N N . GLU A 1 424 ? -8.305 60.625 -34.010 1.00 103.54 419 GLU A N 1
ATOM 6115 C CA . GLU A 1 424 ? -8.570 59.757 -35.149 1.00 102.43 419 GLU A CA 1
ATOM 6116 C C . GLU A 1 424 ? -7.512 59.919 -36.237 1.00 103.48 419 GLU A C 1
ATOM 6117 O O . GLU A 1 424 ? -7.002 58.932 -36.769 1.00 101.56 419 GLU A O 1
ATOM 6129 N N . GLU A 1 425 ? -7.182 61.162 -36.567 1.00 108.38 420 GLU A N 1
ATOM 6130 C CA . GLU A 1 425 ? -6.213 61.425 -37.623 1.00 115.44 420 GLU A CA 1
ATOM 6131 C C . GLU A 1 425 ? -4.815 60.971 -37.218 1.00 111.58 420 GLU A C 1
ATOM 6132 O O . GLU A 1 425 ? -4.054 60.474 -38.047 1.00 108.58 420 GLU A O 1
ATOM 6144 N N . ASN A 1 426 ? -4.478 61.143 -35.946 1.00 110.81 421 ASN A N 1
ATOM 6145 C CA . ASN A 1 426 ? -3.181 60.707 -35.443 1.00 113.56 421 ASN A CA 1
ATOM 6146 C C . ASN A 1 426 ? -3.068 59.185 -35.449 1.00 109.15 421 ASN A C 1
ATOM 6147 O O . ASN A 1 426 ? -1.978 58.636 -35.607 1.00 111.02 421 ASN A O 1
ATOM 6158 N N . LEU A 1 427 ? -4.200 58.508 -35.285 1.00 102.23 422 LEU A N 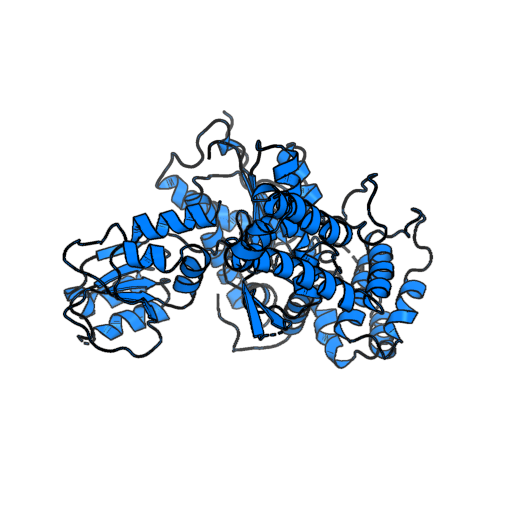1
ATOM 6159 C CA . LEU A 1 427 ? -4.232 57.052 -35.309 1.00 93.37 422 LEU A CA 1
ATOM 6160 C C . LEU A 1 427 ? -4.037 56.542 -36.730 1.00 89.01 422 LEU A C 1
ATOM 6161 O O . LEU A 1 427 ? -3.398 55.514 -36.946 1.00 89.71 422 LEU A O 1
ATOM 6177 N N . ALA A 1 428 ? -4.591 57.268 -37.695 1.00 86.16 423 ALA A N 1
ATOM 6178 C CA . ALA A 1 428 ? -4.456 56.901 -39.099 1.00 83.57 423 ALA A CA 1
ATOM 6179 C C . ALA A 1 428 ? -3.019 57.103 -39.568 1.00 84.02 423 ALA A C 1
ATOM 6180 O O . ALA A 1 428 ? -2.464 56.263 -40.275 1.00 81.90 423 ALA A O 1
ATOM 6187 N N . LYS A 1 429 ? -2.418 58.219 -39.166 1.00 87.26 424 LYS A N 1
ATOM 6188 C CA . LYS A 1 429 ? -1.052 58.535 -39.564 1.00 92.92 424 LYS A CA 1
ATOM 6189 C C . LYS A 1 429 ? -0.068 57.537 -38.973 1.00 91.15 424 LYS A C 1
ATOM 6190 O O . LYS A 1 429 ? 0.949 57.227 -39.588 1.00 91.99 424 LYS A O 1
ATOM 6209 N N . LEU A 1 430 ? -0.366 57.040 -37.777 1.00 89.02 425 LEU A N 1
ATOM 6210 C CA . LEU A 1 430 ? 0.508 56.071 -37.129 1.00 87.33 425 LEU A CA 1
ATOM 6211 C C . LEU A 1 430 ? 0.365 54.697 -37.771 1.00 87.91 425 LEU A C 1
ATOM 6212 O O . LEU A 1 430 ? 1.357 54.008 -38.002 1.00 88.82 425 LEU A O 1
ATOM 6228 N N . ILE A 1 431 ? -0.869 54.308 -38.071 1.00 87.34 426 ILE A N 1
ATOM 6229 C CA . ILE A 1 431 ? -1.132 53.026 -38.713 1.00 87.11 426 ILE A CA 1
ATOM 6230 C C . ILE A 1 431 ? -0.528 52.982 -40.115 1.00 90.61 426 ILE A C 1
ATOM 6231 O O . ILE A 1 431 ? -0.048 51.939 -40.563 1.00 90.20 426 ILE A O 1
ATOM 6247 N N . GLN A 1 432 ? -0.546 54.121 -40.799 1.00 94.01 427 GLN A N 1
ATOM 6248 C CA . GLN A 1 432 ? -0.029 54.210 -42.159 1.00 99.22 427 GLN A CA 1
ATOM 6249 C C . GLN A 1 432 ? 1.492 54.221 -42.145 1.00 100.09 427 GLN A C 1
ATOM 6250 O O . GLN A 1 432 ? 2.137 53.410 -42.808 1.00 99.43 427 GLN A O 1
ATOM 6264 N N . HIS A 1 433 ? 2.058 55.139 -41.371 1.00 101.22 428 HIS A N 1
ATOM 6265 C CA . HIS A 1 433 ? 3.502 55.318 -41.319 1.00 104.00 428 HIS A CA 1
ATOM 6266 C C . HIS A 1 433 ? 4.176 54.114 -40.671 1.00 97.15 428 HIS A C 1
ATOM 6267 O O . HIS A 1 433 ? 5.377 53.900 -40.839 1.00 98.19 428 HIS A O 1
ATOM 6282 N N . ALA A 1 434 ? 3.398 53.332 -39.930 1.00 90.06 429 ALA A N 1
ATOM 6283 C CA . ALA A 1 434 ? 3.923 52.158 -39.247 1.00 82.52 429 ALA A CA 1
ATOM 6284 C C . ALA A 1 434 ? 3.898 50.927 -40.151 1.00 79.89 429 ALA A C 1
ATOM 6285 O O . ALA A 1 434 ? 4.567 49.933 -39.873 1.00 78.80 429 ALA A O 1
ATOM 6292 N N . ASN A 1 435 ? 3.114 51.001 -41.223 1.00 79.97 430 ASN A N 1
ATOM 6293 C CA . ASN A 1 435 ? 3.026 49.926 -42.203 1.00 80.69 430 ASN A CA 1
ATOM 6294 C C . ASN A 1 435 ? 2.339 48.695 -41.617 1.00 81.25 430 ASN A C 1
ATOM 6295 O O . ASN A 1 435 ? 2.844 47.577 -41.725 1.00 81.05 430 ASN A O 1
ATOM 6306 N N . VAL A 1 436 ? 1.188 48.913 -40.990 1.00 83.34 431 VAL A N 1
ATOM 6307 C CA . VAL A 1 436 ? 0.397 47.828 -40.417 1.00 85.79 431 VAL A CA 1
ATOM 6308 C C . VAL A 1 436 ? -1.085 48.073 -40.689 1.00 90.04 431 VAL A C 1
ATOM 6309 O O . VAL A 1 436 ? -1.928 47.920 -39.803 1.00 90.65 431 VAL A O 1
ATOM 6322 N N . GLN A 1 437 ? -1.392 48.443 -41.928 1.00 93.73 432 GLN A N 1
ATOM 6323 C CA . GLN A 1 437 ? -2.742 48.847 -42.309 1.00 95.86 432 GLN A CA 1
ATOM 6324 C C . GLN A 1 437 ? -3.746 47.696 -42.244 1.00 88.82 432 GLN A C 1
ATOM 6325 O O . GLN A 1 437 ? -4.925 47.912 -41.963 1.00 87.06 432 GLN A O 1
ATOM 6339 N N . ALA A 1 438 ? -3.281 46.477 -42.495 1.00 83.78 433 ALA A N 1
ATOM 6340 C CA . ALA A 1 438 ? -4.168 45.318 -42.541 1.00 78.99 433 ALA A CA 1
ATOM 6341 C C . ALA A 1 438 ? -4.671 44.914 -41.155 1.00 77.63 433 ALA A C 1
ATOM 6342 O O . ALA A 1 438 ? -5.614 44.130 -41.033 1.00 75.73 433 ALA A O 1
ATOM 6349 N N . HIS A 1 439 ? -4.038 45.449 -40.115 1.00 78.69 434 HIS A N 1
ATOM 6350 C CA . HIS A 1 439 ? -4.395 45.116 -38.744 1.00 80.44 434 HIS A CA 1
ATOM 6351 C C . HIS A 1 439 ? -5.133 46.266 -38.066 1.00 79.05 434 HIS A C 1
ATOM 6352 O O . HIS A 1 439 ? -5.506 46.174 -36.897 1.00 78.20 434 HIS A O 1
ATOM 6367 N N . SER A 1 440 ? -5.338 47.349 -38.810 1.00 79.10 435 SER A N 1
ATOM 6368 C CA . SER A 1 440 ? -6.151 48.468 -38.354 1.00 79.18 435 SER A CA 1
ATOM 6369 C C . SER A 1 440 ? -7.347 47.972 -37.550 1.00 80.12 435 SER A C 1
ATOM 6370 O O . SER A 1 440 ? -7.745 48.586 -36.559 1.00 77.44 435 SER A O 1
ATOM 6378 N N . SER A 1 441 ? -7.914 46.855 -37.991 1.00 84.19 436 SER A N 1
ATOM 6379 C CA . SER A 1 441 ? -9.095 46.287 -37.361 1.00 88.59 436 SER A CA 1
ATOM 6380 C C . SER A 1 441 ? -8.866 45.994 -35.883 1.00 87.00 436 SER A C 1
ATOM 6381 O O . SER A 1 441 ? -9.581 46.512 -35.024 1.00 87.78 436 SER A O 1
ATOM 6389 N N . LEU A 1 442 ? -7.867 45.171 -35.584 1.00 83.59 437 LEU A N 1
ATOM 6390 C CA . LEU A 1 442 ? -7.662 44.722 -34.213 1.00 78.71 437 LEU A CA 1
ATOM 6391 C C . LEU A 1 442 ? -7.323 45.883 -33.291 1.00 75.81 437 LEU A C 1
ATOM 6392 O O . LEU A 1 442 ? -7.707 45.879 -32.123 1.00 73.94 437 LEU A O 1
ATOM 6408 N N . ILE A 1 443 ? -6.615 46.879 -33.811 1.00 75.18 438 ILE A N 1
ATOM 6409 C CA . ILE A 1 443 ? -6.204 48.006 -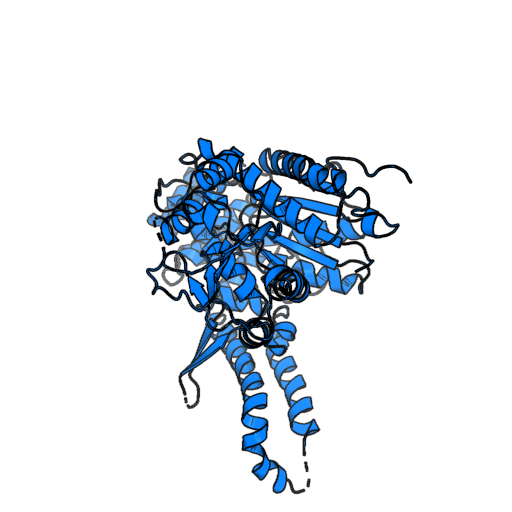32.985 1.00 74.38 438 ILE A CA 1
ATOM 6410 C C . ILE A 1 443 ? -7.424 48.715 -32.405 1.00 72.98 438 ILE A C 1
ATOM 6411 O O . ILE A 1 443 ? -7.480 48.998 -31.210 1.00 72.37 438 ILE A O 1
ATOM 6427 N N . ARG A 1 444 ? -8.402 48.991 -33.258 1.00 74.12 439 ARG A N 1
ATOM 6428 C CA . ARG A 1 444 ? -9.603 49.710 -32.848 1.00 74.58 439 ARG A CA 1
ATOM 6429 C C . ARG A 1 444 ? -10.535 48.821 -32.037 1.00 70.42 439 ARG A C 1
ATOM 6430 O O . ARG A 1 444 ? -11.360 49.315 -31.270 1.00 69.53 439 ARG A O 1
ATOM 6451 N N . ASN A 1 445 ? -10.395 47.510 -32.200 1.00 68.13 440 ASN A N 1
ATOM 6452 C CA . ASN A 1 445 ? -11.230 46.556 -31.480 1.00 66.53 440 ASN A CA 1
ATOM 6453 C C . ASN A 1 445 ? -10.991 46.534 -29.972 1.00 65.00 440 ASN A C 1
ATOM 6454 O O . ASN A 1 445 ? -11.726 45.873 -29.238 1.00 62.47 440 ASN A O 1
ATOM 6465 N N . LEU A 1 446 ? -9.976 47.247 -29.501 1.00 66.02 441 LEU A N 1
ATOM 6466 C CA . LEU A 1 446 ? -9.726 47.310 -28.071 1.00 68.22 441 LEU A CA 1
ATOM 6467 C C . LEU A 1 446 ? -10.836 48.081 -27.355 1.00 69.89 441 LEU A C 1
ATOM 6468 O O . LEU A 1 446 ? -11.010 47.950 -26.144 1.00 68.63 441 LEU A O 1
ATOM 6484 N N . GLU A 1 447 ? -11.595 48.873 -28.106 1.00 72.39 442 GLU A N 1
ATOM 6485 C CA . GLU A 1 447 ? -12.720 49.606 -27.535 1.00 75.29 442 GLU A CA 1
ATOM 6486 C C . GLU A 1 447 ? -13.917 48.702 -27.257 1.00 73.37 442 GLU A C 1
ATOM 6487 O O . GLU A 1 447 ? -14.874 49.114 -26.604 1.00 72.78 442 GLU A O 1
ATOM 6499 N N . GLN A 1 448 ? -13.857 47.470 -27.746 1.00 73.80 443 GLN A N 1
ATOM 6500 C CA . GLN A 1 448 ? -14.920 46.503 -27.530 1.00 72.96 443 GLN A CA 1
ATOM 6501 C C . GLN A 1 448 ? -14.846 45.924 -26.119 1.00 71.37 443 GLN A C 1
ATOM 6502 O O . GLN A 1 448 ? -15.858 45.498 -25.564 1.00 70.00 443 GLN A O 1
ATOM 6516 N N . LEU A 1 449 ? -13.643 45.902 -25.548 1.00 71.34 444 LEU A N 1
ATOM 6517 C CA . LEU A 1 449 ? -13.443 45.421 -24.183 1.00 72.06 444 LEU A CA 1
ATOM 6518 C C . LEU A 1 449 ? -13.692 46.513 -23.156 1.00 70.45 444 LEU A C 1
ATOM 6519 O O . LEU A 1 449 ? -13.816 46.232 -21.965 1.00 71.32 444 LEU A O 1
ATOM 6535 N N . GLY A 1 450 ? -13.746 47.758 -23.615 1.00 68.52 445 GLY A N 1
ATOM 6536 C CA . GLY A 1 450 ? -13.942 48.888 -22.728 1.00 66.34 445 GLY A CA 1
ATOM 6537 C C . GLY A 1 450 ? -12.721 49.786 -22.687 1.00 65.33 445 GLY A C 1
ATOM 6538 O O . GLY A 1 450 ? -12.751 50.860 -22.087 1.00 63.32 445 GLY A O 1
ATOM 6542 N N . GLY A 1 451 ? -11.638 49.346 -23.319 1.00 66.01 446 GLY A N 1
ATOM 6543 C CA . GLY A 1 451 ? -10.426 50.139 -23.365 1.00 68.57 446 GLY A CA 1
ATOM 6544 C C . GLY A 1 451 ? -10.655 51.419 -24.145 1.00 70.30 446 GLY A C 1
ATOM 6545 O O . GLY A 1 451 ? -11.712 51.609 -24.744 1.00 70.88 446 GLY A O 1
ATOM 6549 N N . THR A 1 452 ? -9.665 52.303 -24.134 1.00 71.24 447 THR A N 1
ATOM 6550 C CA . THR A 1 452 ? -9.791 53.594 -24.797 1.00 71.17 447 THR A CA 1
ATOM 6551 C C . THR A 1 452 ? -8.763 53.720 -25.909 1.00 71.75 447 THR A C 1
ATOM 6552 O O . THR A 1 452 ? -7.559 53.723 -25.655 1.00 72.83 447 THR A O 1
ATOM 6563 N N . VAL A 1 453 ? -9.246 53.826 -27.143 1.00 71.94 448 VAL A N 1
ATOM 6564 C CA . VAL A 1 453 ? -8.363 53.954 -28.296 1.00 73.33 448 VAL A CA 1
ATOM 6565 C C . VAL A 1 453 ? -8.445 55.358 -28.881 1.00 81.11 448 VAL A C 1
ATOM 6566 O O . VAL A 1 453 ? -7.437 56.059 -28.971 1.00 79.00 448 VAL A O 1
ATOM 6579 N N . THR A 1 454 ? -9.648 55.764 -29.278 1.00 91.25 449 THR A N 1
ATOM 6580 C CA . THR A 1 454 ? -9.858 57.087 -29.854 1.00 104.09 449 THR A CA 1
ATOM 6581 C C . THR A 1 454 ? -10.465 58.039 -28.823 1.00 115.28 449 THR A C 1
ATOM 6582 O O . THR A 1 454 ? -11.557 57.794 -28.309 1.00 116.03 449 THR A O 1
ATOM 6593 N N . ASN A 1 455 ? -9.747 59.119 -28.528 1.00 127.23 450 ASN A N 1
ATOM 6594 C CA . ASN A 1 455 ? -10.185 60.107 -27.544 1.00 136.46 450 ASN A CA 1
ATOM 6595 C C . ASN A 1 455 ? -10.416 59.489 -26.168 1.00 137.74 450 ASN A C 1
ATOM 6596 O O . ASN A 1 455 ? -10.069 60.081 -25.144 1.00 138.81 450 ASN A O 1
ATOM 6607 N N . SER A 1 462 ? -9.203 55.383 -20.048 1.00 119.60 457 SER A N 1
ATOM 6608 C CA . SER A 1 462 ? -9.866 56.270 -19.099 1.00 117.62 457 SER A CA 1
ATOM 6609 C C . SER A 1 462 ? -10.529 55.476 -17.976 1.00 109.86 457 SER A C 1
ATOM 6610 O O . SER A 1 462 ? -10.716 55.986 -16.871 1.00 112.01 457 SER A O 1
ATOM 6617 N N . SER A 1 463 ? -10.876 54.225 -18.263 1.00 98.28 458 SER A N 1
ATOM 6618 C CA . SER A 1 463 ? -11.393 53.321 -17.244 1.00 86.48 458 SER A CA 1
ATOM 6619 C C . SER A 1 463 ? -10.293 52.337 -16.845 1.00 79.57 458 SER A C 1
ATOM 6620 O O . SER A 1 463 ? -10.567 51.221 -16.406 1.00 79.24 458 SER A O 1
ATOM 6628 N N . ARG A 1 464 ? -9.044 52.767 -17.000 1.00 74.75 459 ARG A N 1
ATOM 6629 C CA . ARG A 1 464 ? -7.895 51.923 -16.716 1.00 70.73 459 ARG A CA 1
ATOM 6630 C C . ARG A 1 464 ? -7.310 52.237 -15.344 1.00 69.15 459 ARG A C 1
ATOM 6631 O O . ARG A 1 464 ? -7.133 53.402 -14.985 1.00 68.81 459 ARG A O 1
ATOM 6652 N N . LEU A 1 465 ? -7.014 51.190 -14.582 1.00 68.67 460 LEU A N 1
ATOM 6653 C CA . LEU A 1 465 ? -6.338 51.335 -13.298 1.00 69.95 460 LEU A CA 1
ATOM 6654 C C . LEU A 1 465 ? -4.825 51.375 -13.498 1.00 72.46 460 LEU A C 1
ATOM 6655 O O . LEU A 1 465 ? -4.280 50.665 -14.343 1.00 72.37 460 LEU A O 1
ATOM 6671 N N . GLU A 1 466 ? -4.155 52.208 -12.709 1.00 75.18 461 GLU A N 1
ATOM 6672 C CA . GLU A 1 466 ? -2.713 52.380 -12.808 1.00 79.11 461 GLU A CA 1
ATOM 6673 C C . GLU A 1 466 ? -2.041 51.861 -11.538 1.00 79.01 461 GLU A C 1
ATOM 6674 O O . GLU A 1 466 ? -2.389 52.290 -10.439 1.00 77.50 461 GLU A O 1
ATOM 6686 N N . PRO A 1 467 ? -1.079 50.932 -11.679 1.00 78.96 462 PRO A N 1
ATOM 6687 C CA . PRO A 1 467 ? -0.405 50.400 -10.487 1.00 79.76 462 PRO A CA 1
ATOM 6688 C C . PRO A 1 467 ? 0.269 51.492 -9.655 1.00 80.36 462 PRO A C 1
ATOM 6689 O O . PRO A 1 467 ? 0.887 52.398 -10.215 1.00 81.47 462 PRO A O 1
ATOM 6700 N N . ARG A 1 468 ? 0.147 51.403 -8.334 1.00 81.58 463 ARG A N 1
ATOM 6701 C CA . ARG A 1 468 ? 0.834 52.329 -7.441 1.00 82.24 463 ARG A CA 1
ATOM 6702 C C . ARG A 1 468 ? 2.341 52.217 -7.620 1.00 84.12 463 ARG A C 1
ATOM 6703 O O . ARG A 1 468 ? 2.849 51.180 -8.049 1.00 83.02 463 ARG A O 1
ATOM 6724 N N . GLU A 1 469 ? 3.054 53.286 -7.279 1.00 87.87 464 GLU A N 1
ATOM 6725 C CA . GLU A 1 469 ? 4.508 53.290 -7.367 1.00 93.08 464 GLU A CA 1
ATOM 6726 C C . GLU A 1 469 ? 5.107 52.367 -6.314 1.00 90.86 464 GLU A C 1
ATOM 6727 O O . GLU A 1 469 ? 4.566 52.222 -5.217 1.00 89.18 464 GLU A O 1
ATOM 6739 N N . ARG A 1 470 ? 6.226 51.739 -6.660 1.00 93.00 465 ARG A N 1
ATOM 6740 C CA . ARG A 1 470 ? 6.955 50.887 -5.728 1.00 96.91 465 ARG A CA 1
ATOM 6741 C C . ARG A 1 470 ? 8.425 51.271 -5.727 1.00 108.45 465 ARG A C 1
ATOM 6742 O O . ARG A 1 470 ? 9.100 51.176 -6.752 1.00 107.16 465 ARG A O 1
ATOM 6763 N N . MET A 1 471 ? 8.918 51.701 -4.573 1.00 119.70 466 MET A N 1
ATOM 6764 C CA . MET A 1 471 ? 10.320 52.062 -4.436 1.00 132.41 466 MET A CA 1
ATOM 6765 C C . MET A 1 471 ? 11.136 50.818 -4.101 1.00 134.20 466 MET A C 1
ATOM 6766 O O . MET A 1 471 ? 11.639 50.670 -2.988 1.00 138.02 466 MET A O 1
ATOM 6780 N N . GLU A 1 472 ? 11.256 49.925 -5.079 1.00 130.31 467 GLU A N 1
ATOM 6781 C CA . GLU A 1 472 ? 11.967 48.668 -4.899 1.00 126.31 467 GLU A CA 1
ATOM 6782 C C . GLU A 1 472 ? 12.870 48.426 -6.107 1.00 120.56 467 GLU A C 1
ATOM 6783 O O . GLU A 1 472 ? 12.417 48.532 -7.246 1.00 117.43 467 GLU A O 1
ATOM 6795 N N . PRO A 1 473 ? 14.156 48.116 -5.869 1.00 120.13 468 PRO A N 1
ATOM 6796 C CA . PRO A 1 473 ? 15.070 47.844 -6.987 1.00 120.11 468 PRO A CA 1
ATOM 6797 C C . PRO A 1 473 ? 14.621 46.684 -7.873 1.00 119.59 468 PRO A C 1
ATOM 6798 O O . PRO A 1 473 ? 14.104 45.682 -7.377 1.00 119.71 468 PRO A O 1
ATOM 6809 N N . THR A 1 474 ? 14.824 46.833 -9.178 1.00 118.67 469 THR A N 1
ATOM 6810 C CA . THR A 1 474 ? 14.521 45.782 -10.143 1.00 117.24 469 THR A CA 1
ATOM 6811 C C . THR A 1 474 ? 15.487 45.888 -11.314 1.00 113.14 469 THR A C 1
ATOM 6812 O O . THR A 1 474 ? 16.274 46.832 -11.392 1.00 116.84 469 THR A O 1
ATOM 6823 N N . TYR A 1 475 ? 15.429 44.923 -12.226 1.00 106.77 470 TYR A N 1
ATOM 6824 C CA . TYR A 1 475 ? 16.176 45.029 -13.470 1.00 99.75 470 TYR A CA 1
ATOM 6825 C C . TYR A 1 475 ? 15.556 46.136 -14.307 1.00 96.93 470 TYR A C 1
ATOM 6826 O O . TYR A 1 475 ? 14.346 46.342 -14.277 1.00 92.33 470 TYR A O 1
ATOM 6844 N N . GLN A 1 476 ? 16.395 46.859 -15.038 1.00 100.68 471 GLN A N 1
ATOM 6845 C CA . GLN A 1 476 ? 15.942 48.008 -15.814 1.00 105.22 471 GLN A CA 1
ATOM 6846 C C . GLN A 1 476 ? 14.831 47.670 -16.817 1.00 104.68 471 GLN A C 1
ATOM 6847 O O . GLN A 1 476 ? 14.074 48.552 -17.219 1.00 104.57 471 GLN A O 1
ATOM 6861 N N . LEU A 1 477 ? 14.730 46.405 -17.220 1.00 101.93 472 LEU A N 1
ATOM 6862 C CA . LEU A 1 477 ? 13.765 46.015 -18.249 1.00 97.16 472 LEU A CA 1
ATOM 6863 C C . LEU A 1 477 ? 12.540 45.284 -17.687 1.00 92.37 472 LEU A C 1
ATOM 6864 O O . LEU A 1 477 ? 11.774 44.680 -18.439 1.00 93.58 472 LEU A O 1
ATOM 6880 N N . SER A 1 478 ? 12.352 45.341 -16.373 1.00 88.61 473 SER A N 1
ATOM 6881 C CA . SER A 1 478 ? 11.189 44.726 -15.737 1.00 81.97 473 SER A CA 1
ATOM 6882 C C . SER A 1 478 ? 10.733 45.566 -14.548 1.00 80.42 473 SER A C 1
ATOM 6883 O O . SER A 1 478 ? 10.716 45.097 -13.411 1.00 79.44 473 SER A O 1
ATOM 6891 N N . ARG A 1 479 ? 10.361 46.810 -14.823 1.00 79.03 474 ARG A N 1
ATOM 6892 C CA . ARG A 1 479 ? 9.954 47.736 -13.778 1.00 79.69 474 ARG A CA 1
ATOM 6893 C C . ARG A 1 479 ? 8.440 47.706 -13.570 1.00 76.26 474 ARG A C 1
ATOM 6894 O O . ARG A 1 479 ? 7.938 48.198 -12.557 1.00 77.35 474 ARG A O 1
ATOM 6915 N N . TRP A 1 480 ? 7.716 47.124 -14.524 1.00 70.84 475 TRP A N 1
ATOM 6916 C CA . TRP A 1 480 ? 6.259 47.100 -14.459 1.00 64.89 475 TRP A CA 1
ATOM 6917 C C . TRP A 1 480 ? 5.712 45.982 -13.580 1.00 64.26 475 TRP A C 1
ATOM 6918 O O . TRP A 1 480 ? 6.144 44.831 -13.661 1.00 63.19 475 TRP A O 1
ATOM 6939 N N . THR A 1 481 ? 4.738 46.343 -12.750 1.00 63.29 476 THR A N 1
ATOM 6940 C CA . THR A 1 481 ? 4.028 45.381 -11.921 1.00 65.86 476 THR A CA 1
ATOM 6941 C C . THR A 1 481 ? 2.558 45.353 -12.341 1.00 66.42 476 THR A C 1
ATOM 6942 O O . THR A 1 481 ? 1.940 46.406 -12.505 1.00 65.39 476 THR A O 1
ATOM 6953 N N . PRO A 1 482 ? 1.988 44.150 -12.512 1.00 66.65 477 PRO A N 1
ATOM 6954 C CA . PRO A 1 482 ? 0.575 44.063 -12.887 1.00 66.05 477 PRO A CA 1
ATOM 6955 C C . PRO A 1 482 ? -0.331 44.763 -11.883 1.00 65.57 477 PRO A C 1
ATOM 6956 O O . PRO A 1 482 ? -0.070 44.716 -10.683 1.00 67.02 477 PRO A O 1
ATOM 6967 N N . VAL A 1 483 ? -1.385 45.405 -12.374 1.00 63.76 478 VAL A N 1
ATOM 6968 C CA . VAL A 1 483 ? -2.343 46.074 -11.506 1.00 60.42 478 VAL A CA 1
ATOM 6969 C C . VAL A 1 483 ? -2.859 45.105 -10.458 1.00 60.91 478 VAL A C 1
ATOM 6970 O O . VAL A 1 483 ? -2.975 45.445 -9.280 1.00 61.85 478 VAL A O 1
ATOM 6983 N N . ILE A 1 484 ? -3.158 43.889 -10.893 1.00 60.31 479 ILE A N 1
ATOM 6984 C CA . ILE A 1 484 ? -3.846 42.931 -10.045 1.00 60.55 479 ILE A CA 1
ATOM 6985 C C . ILE A 1 484 ? -3.039 42.579 -8.794 1.00 63.49 479 ILE A C 1
ATOM 6986 O O . ILE A 1 484 ? -3.599 42.106 -7.808 1.00 63.19 479 ILE A O 1
ATOM 7002 N N . LYS A 1 485 ? -1.728 42.801 -8.826 1.00 65.36 480 LYS A N 1
ATOM 7003 C CA . LYS A 1 485 ? -0.904 42.506 -7.660 1.00 68.97 480 LYS A CA 1
ATOM 7004 C C . LYS A 1 485 ? -1.212 43.488 -6.528 1.00 71.77 480 LYS A C 1
ATOM 7005 O O . LYS A 1 485 ? -1.272 43.098 -5.365 1.00 71.55 480 LYS A O 1
ATOM 7024 N N . ASP A 1 486 ? -1.404 44.758 -6.876 1.00 73.74 481 ASP A N 1
ATOM 7025 C CA . ASP A 1 486 ? -1.803 45.765 -5.898 1.00 76.48 481 ASP A CA 1
ATOM 7026 C C . ASP A 1 486 ? -3.120 45.343 -5.265 1.00 72.48 481 ASP A C 1
ATOM 7027 O O . ASP A 1 486 ? -3.291 45.411 -4.049 1.00 73.71 481 ASP A O 1
ATOM 7036 N N . VAL A 1 487 ? -4.047 44.903 -6.110 1.00 67.78 482 VAL A N 1
ATOM 7037 C CA . VAL A 1 487 ? -5.376 44.509 -5.670 1.00 62.02 482 VAL A CA 1
ATOM 7038 C C . VAL A 1 487 ? -5.302 43.323 -4.715 1.00 63.67 482 VAL A C 1
ATOM 7039 O O . VAL A 1 487 ? -6.049 43.258 -3.740 1.00 63.80 482 VAL A O 1
ATOM 7052 N N . MET A 1 488 ? -4.406 42.384 -5.007 1.00 65.65 483 MET A N 1
ATOM 7053 C CA . MET A 1 488 ? -4.265 41.179 -4.197 1.00 68.17 483 MET A CA 1
ATOM 7054 C C . MET A 1 488 ? -3.693 41.505 -2.821 1.00 72.12 483 MET A C 1
ATOM 7055 O O . MET A 1 488 ? -4.189 41.024 -1.805 1.00 71.92 483 MET A O 1
ATOM 7069 N N . GLU A 1 489 ? -2.643 42.319 -2.801 1.00 74.24 484 GLU A N 1
ATOM 7070 C CA . GLU A 1 489 ? -1.994 42.713 -1.559 1.00 77.98 484 GLU A CA 1
ATOM 7071 C C . GLU A 1 489 ? -2.975 43.447 -0.657 1.00 78.48 484 GLU A C 1
ATOM 7072 O O . GLU A 1 489 ? -2.974 43.267 0.560 1.00 79.75 484 GLU A O 1
ATOM 7084 N N . ASP A 1 490 ? -3.811 44.276 -1.267 1.00 78.17 485 ASP A N 1
ATOM 7085 C CA . ASP A 1 490 ? -4.803 45.040 -0.532 1.00 77.65 485 ASP A CA 1
ATOM 7086 C C . ASP A 1 490 ? -5.894 44.136 0.027 1.00 77.48 485 ASP A C 1
ATOM 7087 O O . ASP A 1 490 ? -6.322 44.303 1.165 1.00 78.20 485 ASP A O 1
ATOM 7096 N N . ALA A 1 491 ? -6.338 43.171 -0.767 1.00 76.33 486 ALA A N 1
ATOM 7097 C CA . ALA A 1 491 ? -7.369 42.244 -0.319 1.00 76.88 486 ALA A CA 1
ATOM 7098 C C . ALA A 1 491 ? -6.861 41.438 0.874 1.00 77.73 486 ALA A C 1
ATOM 7099 O O . ALA A 1 491 ? -7.606 41.149 1.812 1.00 78.38 486 ALA A O 1
ATOM 7106 N N . VAL A 1 492 ? -5.579 41.093 0.834 1.00 76.78 487 VAL A N 1
ATOM 7107 C CA . VAL A 1 492 ? -4.958 40.288 1.875 1.00 76.72 487 VAL A CA 1
ATOM 7108 C C . VAL A 1 492 ? -4.823 41.060 3.183 1.00 77.69 487 VAL A C 1
ATOM 7109 O O . VAL A 1 492 ? -4.989 40.500 4.265 1.00 77.55 487 VAL A O 1
ATOM 7122 N N . GLU A 1 493 ? -4.517 42.348 3.073 1.00 79.44 488 GLU A N 1
ATOM 7123 C CA . GLU A 1 493 ? -4.297 43.195 4.237 1.00 83.83 488 GLU A CA 1
ATOM 7124 C C . GLU A 1 493 ? -5.565 43.954 4.626 1.00 81.34 488 GLU A C 1
ATOM 7125 O O . GLU A 1 493 ? -5.536 44.820 5.498 1.00 79.52 488 GLU A O 1
ATOM 7137 N N . ASP A 1 494 ? -6.676 43.625 3.973 1.00 81.32 489 ASP A N 1
ATOM 7138 C CA . ASP A 1 494 ? -7.978 44.181 4.326 1.00 83.89 489 ASP A CA 1
ATOM 7139 C C . ASP A 1 494 ? -8.043 45.692 4.092 1.00 80.77 489 ASP A C 1
ATOM 7140 O O . ASP A 1 494 ? -8.746 46.404 4.803 1.00 80.37 489 ASP A O 1
ATOM 7149 N N . ARG A 1 495 ? -7.318 46.175 3.088 1.00 81.26 490 ARG A N 1
ATOM 7150 C CA . ARG A 1 495 ? -7.289 47.602 2.779 1.00 81.72 490 ARG A CA 1
ATOM 7151 C C . ARG A 1 495 ? -7.693 47.905 1.333 1.00 72.51 490 ARG A C 1
ATOM 7152 O O . ARG A 1 495 ? -7.288 48.927 0.780 1.00 70.23 490 ARG A O 1
ATOM 7173 N N . LEU A 1 496 ? -8.490 47.030 0.723 1.00 68.31 491 LEU A N 1
ATOM 7174 C CA . LEU A 1 496 ? -8.943 47.252 -0.653 1.00 64.51 491 LEU A CA 1
ATOM 7175 C C . LEU A 1 496 ? -10.166 48.161 -0.684 1.00 63.86 491 LEU A C 1
ATOM 7176 O O . LEU A 1 496 ? -11.208 47.843 -0.116 1.00 63.88 491 LEU A O 1
ATOM 7192 N N . ASP A 1 497 ? -10.025 49.294 -1.359 1.00 64.88 492 ASP A N 1
ATOM 7193 C CA . ASP A 1 497 ? -11.055 50.325 -1.386 1.00 66.26 492 ASP A CA 1
ATOM 7194 C C . ASP A 1 497 ? -12.416 49.773 -1.811 1.00 63.49 492 ASP A C 1
ATOM 7195 O O . ASP A 1 497 ? -12.551 49.198 -2.890 1.00 61.97 492 ASP A O 1
ATOM 7204 N N . ARG A 1 498 ? -13.425 49.958 -0.962 1.00 63.04 493 ARG A N 1
ATOM 7205 C CA . ARG A 1 498 ? -14.779 49.495 -1.266 1.00 63.17 493 ARG A CA 1
ATOM 7206 C C . ARG A 1 498 ? -15.471 50.358 -2.312 1.00 62.20 493 ARG A C 1
ATOM 7207 O O . ARG A 1 498 ? -16.408 49.905 -2.968 1.00 60.75 493 ARG A O 1
ATOM 7228 N N . ASN A 1 499 ? -15.036 51.605 -2.454 1.00 61.81 494 ASN A N 1
ATOM 7229 C CA . ASN A 1 499 ? -15.574 52.464 -3.501 1.00 62.12 494 ASN A CA 1
ATOM 7230 C C . ASN A 1 499 ? -15.316 51.859 -4.879 1.00 62.89 494 ASN A C 1
ATOM 7231 O O . ASN A 1 499 ? -16.187 51.883 -5.746 1.00 62.07 494 ASN A O 1
ATOM 7242 N N . LEU A 1 500 ? -14.121 51.303 -5.067 1.00 65.66 495 LEU A N 1
ATOM 7243 C CA . LEU A 1 500 ? -13.751 50.685 -6.335 1.00 67.64 495 LEU A CA 1
ATOM 7244 C C . LEU A 1 500 ? -14.090 49.199 -6.360 1.00 64.35 495 LEU A C 1
ATOM 7245 O O . LEU A 1 500 ? -14.374 48.645 -7.417 1.00 64.06 495 LEU A O 1
ATOM 7261 N N . TRP A 1 501 ? -14.061 48.556 -5.198 1.00 61.71 496 TRP A N 1
ATOM 7262 C CA . TRP A 1 501 ? -14.283 47.115 -5.123 1.00 58.57 496 TRP A CA 1
ATOM 7263 C C . TRP A 1 501 ? -15.397 46.768 -4.141 1.00 55.43 496 TRP A C 1
ATOM 7264 O O . TRP A 1 501 ? -15.153 46.125 -3.121 1.00 55.05 496 TRP A O 1
ATOM 7285 N N . PRO A 1 502 ? -16.632 47.190 -4.448 1.00 52.85 497 PRO A N 1
ATOM 7286 C CA . PRO A 1 502 ? -17.761 46.921 -3.551 1.00 52.82 497 PRO A CA 1
ATOM 7287 C C . PRO A 1 502 ? -18.024 45.434 -3.347 1.00 55.30 497 PRO A C 1
ATOM 7288 O O . PRO A 1 502 ? -17.617 44.620 -4.171 1.00 55.81 497 PRO A O 1
ATOM 7299 N N . PHE A 1 503 ? -18.693 45.094 -2.250 1.00 57.42 498 PHE A N 1
ATOM 7300 C CA . PHE A 1 503 ? -19.126 43.729 -1.996 1.00 59.01 498 PHE A CA 1
ATOM 7301 C C . PHE A 1 503 ? -20.504 43.554 -2.600 1.00 60.72 498 PHE A C 1
ATOM 7302 O O . PHE A 1 503 ? -21.227 44.527 -2.763 1.00 60.56 498 PHE A O 1
ATOM 7319 N N . VAL A 1 504 ? -20.879 42.323 -2.927 1.00 61.63 499 VAL A N 1
ATOM 7320 C CA . VAL A 1 504 ? -22.245 42.063 -3.359 1.00 63.04 499 VAL A CA 1
ATOM 7321 C C . VAL A 1 504 ? -23.098 41.884 -2.111 1.00 62.21 499 VAL A C 1
ATOM 7322 O O . VAL A 1 504 ? -24.241 42.340 -2.051 1.00 61.83 499 VAL A O 1
ATOM 7335 N N . SER A 1 505 ? -22.525 41.213 -1.119 1.00 63.12 500 SER A N 1
ATOM 7336 C CA . SER A 1 505 ? -23.140 41.078 0.190 1.00 64.11 500 SER A CA 1
ATOM 7337 C C . SER A 1 505 ? -22.081 41.310 1.252 1.00 62.65 500 SER A C 1
ATOM 7338 O O . SER A 1 505 ? -20.987 40.748 1.181 1.00 61.49 500 SER A O 1
ATOM 7346 N N . ASP A 1 506 ? -22.402 42.148 2.231 1.00 61.27 501 ASP A N 1
ATOM 7347 C CA . ASP A 1 506 ? -21.522 42.363 3.368 1.00 61.72 501 ASP A CA 1
ATOM 7348 C C . ASP A 1 506 ? -21.513 41.095 4.216 1.00 63.31 501 ASP A C 1
ATOM 7349 O O . ASP A 1 506 ? -22.572 40.539 4.512 1.00 63.33 501 ASP A O 1
ATOM 7358 N N . PRO A 1 507 ? -20.318 40.612 4.585 1.00 65.32 502 PRO A N 1
ATOM 7359 C CA . PRO A 1 507 ? -20.230 39.451 5.475 1.00 68.44 502 PRO A CA 1
ATOM 7360 C C . PRO A 1 507 ? -21.073 39.621 6.732 1.00 72.31 502 PRO A C 1
ATOM 7361 O O . PRO A 1 507 ? -20.996 40.660 7.389 1.00 73.45 502 PRO A O 1
ATOM 7372 N N . ALA A 1 508 ? -21.872 38.607 7.050 1.00 75.31 503 ALA A N 1
ATOM 7373 C CA . ALA A 1 508 ? -22.703 38.636 8.246 1.00 78.22 503 ALA A CA 1
ATOM 7374 C C . ALA A 1 508 ? -21.847 38.918 9.479 1.00 79.60 503 ALA A C 1
ATOM 7375 O O . ALA A 1 508 ? -20.736 38.402 9.590 1.00 79.51 503 ALA A O 1
ATOM 7382 N N . PRO A 1 509 ? -22.352 39.756 10.397 1.00 81.33 504 PRO A N 1
ATOM 7383 C CA . PRO A 1 509 ? -21.703 40.000 11.691 1.00 86.85 504 PRO A CA 1
ATOM 7384 C C . PRO A 1 509 ? -21.602 38.739 12.540 1.00 96.61 504 PRO A C 1
ATOM 7385 O O . PRO A 1 509 ? -22.591 38.023 12.699 1.00 95.35 504 PRO A O 1
ATOM 7396 N N . THR A 1 510 ? -20.415 38.478 13.079 1.00 108.34 505 THR A N 1
ATOM 7397 C CA . THR A 1 510 ? -20.203 37.315 13.932 1.00 121.64 505 THR A CA 1
ATOM 7398 C C . THR A 1 510 ? -20.896 37.489 15.280 1.00 124.98 505 THR A C 1
ATOM 7399 O O . THR A 1 510 ? -21.381 38.572 15.606 1.00 126.10 505 THR A O 1
ATOM 7410 N N . ARG A 1 534 ? -7.753 22.463 3.405 1.00 140.38 529 ARG A N 1
ATOM 7411 C CA . ARG A 1 534 ? -7.146 23.686 3.917 1.00 138.88 529 ARG A CA 1
ATOM 7412 C C . ARG A 1 534 ? -8.064 24.382 4.917 1.00 143.81 529 ARG A C 1
ATOM 7413 O O . ARG A 1 534 ? -9.287 24.337 4.788 1.00 144.08 529 ARG A O 1
ATOM 7433 N N . ALA A 1 535 ? -7.461 25.025 5.913 1.00 144.94 530 ALA A N 1
ATOM 7434 C CA . ALA A 1 535 ? -8.211 25.774 6.917 1.00 145.60 530 ALA A CA 1
ATOM 7435 C C . ALA A 1 535 ? -8.099 27.284 6.710 1.00 140.21 530 ALA A C 1
ATOM 7436 O O . ALA A 1 535 ? -9.017 28.030 7.050 1.00 140.99 530 ALA A O 1
ATOM 7443 N N . GLY A 1 536 ? -6.977 27.732 6.155 1.00 132.45 531 GLY A N 1
ATOM 7444 C CA . GLY A 1 536 ? -6.743 29.151 5.950 1.00 121.91 531 GLY A CA 1
ATOM 7445 C C . GLY A 1 536 ? -7.658 29.777 4.913 1.00 108.79 531 GLY A C 1
ATOM 7446 O O . GLY A 1 536 ? -8.305 29.070 4.141 1.00 110.27 531 GLY A O 1
ATOM 7450 N N . PRO A 1 537 ? -7.714 31.118 4.891 1.00 95.05 532 PRO A N 1
ATOM 7451 C CA . PRO A 1 537 ? -8.521 31.875 3.929 1.00 86.30 532 PRO A CA 1
ATOM 7452 C C . PRO A 1 537 ? -7.967 31.808 2.506 1.00 81.86 532 PRO A C 1
ATOM 7453 O O . PRO A 1 537 ? -6.763 31.641 2.316 1.00 79.92 532 PRO A O 1
ATOM 7464 N N . ARG A 1 538 ? -8.850 31.941 1.521 1.00 79.02 533 ARG A N 1
ATOM 7465 C CA . ARG A 1 538 ? -8.445 31.998 0.122 1.00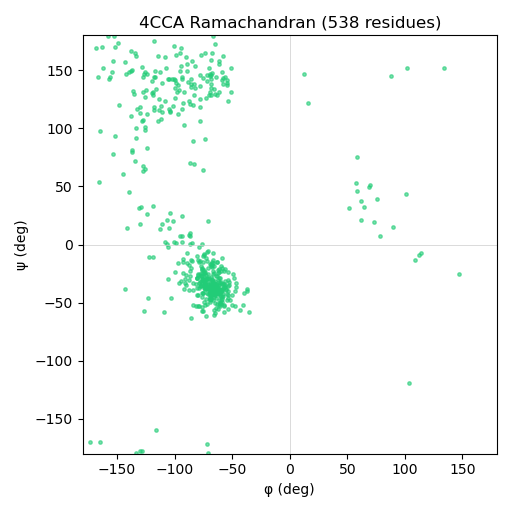 79.38 533 ARG A CA 1
ATOM 7466 C C . ARG A 1 538 ? -8.835 33.325 -0.508 1.00 76.87 533 ARG A C 1
ATOM 7467 O O . ARG A 1 538 ? -9.883 33.887 -0.191 1.00 77.41 533 ARG A O 1
ATOM 7488 N N . LEU A 1 539 ? -7.988 33.822 -1.401 1.00 75.76 534 LEU A N 1
ATOM 7489 C CA . LEU A 1 539 ? -8.360 34.945 -2.247 1.00 72.97 534 LEU A CA 1
ATOM 7490 C C . LEU A 1 539 ? -8.471 34.468 -3.689 1.00 69.77 534 LEU A C 1
ATOM 7491 O O . LEU A 1 539 ? -7.464 34.174 -4.327 1.00 69.90 534 LEU A O 1
ATOM 7507 N N . ILE A 1 540 ? -9.698 34.391 -4.196 1.00 65.00 535 ILE A N 1
ATOM 7508 C CA . ILE A 1 540 ? -9.943 33.910 -5.549 1.00 62.02 535 ILE A CA 1
ATOM 7509 C C . ILE A 1 540 ? -10.142 35.071 -6.518 1.00 59.97 535 ILE A C 1
ATOM 7510 O O . ILE A 1 540 ? -10.988 35.930 -6.306 1.00 58.97 535 ILE A O 1
ATOM 7526 N N . VAL A 1 541 ? -9.362 35.087 -7.591 1.00 59.46 536 VAL A N 1
ATOM 7527 C CA . VAL A 1 541 ? -9.409 36.190 -8.542 1.00 58.76 536 VAL A CA 1
ATOM 7528 C C . VAL A 1 541 ? -9.825 35.696 -9.924 1.00 60.37 536 VAL A C 1
ATOM 7529 O O . VAL A 1 541 ? -9.288 34.713 -10.431 1.00 60.48 536 VAL A O 1
ATOM 7542 N N . TYR A 1 542 ? -10.786 36.382 -10.531 1.00 59.92 537 TYR A N 1
ATOM 7543 C CA . TYR A 1 542 ? -11.228 36.034 -11.872 1.00 61.16 537 TYR A CA 1
ATOM 7544 C C . TYR A 1 542 ? -11.112 37.235 -12.794 1.00 60.57 537 TYR A C 1
ATOM 7545 O O . TYR A 1 542 ? -11.831 38.222 -12.638 1.00 59.36 537 TYR A O 1
ATOM 7563 N N . VAL A 1 543 ? -10.195 37.150 -13.750 1.00 59.99 538 VAL A N 1
ATOM 7564 C CA . VAL A 1 543 ? -10.061 38.184 -14.761 1.00 59.32 538 VAL A CA 1
ATOM 7565 C C . VAL A 1 543 ? -10.900 37.802 -15.971 1.00 58.54 538 VAL A C 1
ATOM 7566 O O . VAL A 1 543 ? -10.701 36.737 -16.552 1.00 58.33 538 VAL A O 1
ATOM 7579 N N . MET A 1 544 ? -11.843 38.658 -16.349 1.00 59.51 539 MET A N 1
ATOM 7580 C CA . MET A 1 544 ? -12.636 38.406 -17.544 1.00 60.77 539 MET A CA 1
ATOM 7581 C C . MET A 1 544 ? -11.764 38.712 -18.756 1.00 60.31 539 MET A C 1
ATOM 7582 O O . MET A 1 544 ? -10.958 39.640 -18.723 1.00 60.49 539 MET A O 1
ATOM 7596 N N . GLY A 1 545 ? -11.915 37.930 -19.818 1.00 59.01 540 GLY A N 1
ATOM 7597 C CA . GLY A 1 545 ? -11.224 38.203 -21.064 1.00 57.58 540 GLY A CA 1
ATOM 7598 C C . GLY A 1 545 ? -9.752 37.836 -21.055 1.00 56.05 540 GLY A C 1
ATOM 7599 O O . GLY A 1 545 ? -8.926 38.552 -21.621 1.00 56.27 540 GLY A O 1
ATOM 7603 N N . GLY A 1 546 ? -9.423 36.715 -20.422 1.00 54.67 541 GLY A N 1
ATOM 7604 C CA . GLY A 1 546 ? -8.061 36.214 -20.424 1.00 53.29 541 GLY A CA 1
ATOM 7605 C C . GLY A 1 546 ? -7.174 36.753 -19.309 1.00 52.69 541 GLY A C 1
ATOM 7606 O O . GLY A 1 546 ? -7.300 37.908 -18.904 1.00 50.69 541 GLY A O 1
ATOM 7610 N N . VAL A 1 547 ? -6.274 35.901 -18.817 1.00 54.42 542 VAL A N 1
ATOM 7611 C CA . VAL A 1 547 ? -5.323 36.275 -17.772 1.00 56.67 542 VAL A CA 1
ATOM 7612 C C . VAL A 1 547 ? -3.885 36.129 -18.268 1.00 59.54 542 VAL A C 1
ATOM 7613 O O . VAL A 1 547 ? -3.509 35.095 -18.814 1.00 60.56 542 VAL A O 1
ATOM 7626 N N . ALA A 1 548 ? -3.087 37.174 -18.075 1.00 60.60 543 ALA A N 1
ATOM 7627 C CA . ALA A 1 548 ? -1.701 37.190 -18.528 1.00 61.57 543 ALA A CA 1
ATOM 7628 C C . ALA A 1 548 ? -0.830 36.365 -17.592 1.00 63.97 543 ALA A C 1
ATOM 7629 O O . ALA A 1 548 ? -1.226 36.052 -16.468 1.00 64.81 543 ALA A O 1
ATOM 7636 N N . MET A 1 549 ? 0.362 36.013 -18.054 1.00 63.78 544 MET A N 1
ATOM 7637 C CA . MET A 1 549 ? 1.235 35.161 -17.261 1.00 64.57 544 MET A CA 1
ATOM 7638 C C . MET A 1 549 ? 1.966 35.936 -16.166 1.00 67.54 544 MET A C 1
ATOM 7639 O O . MET A 1 549 ? 2.547 35.337 -15.263 1.00 68.08 544 MET A O 1
ATOM 7653 N N . SER A 1 550 ? 1.934 37.263 -16.237 1.00 68.92 545 SER A N 1
ATOM 7654 C CA . SER A 1 550 ? 2.509 38.080 -15.178 1.00 70.84 545 SER A CA 1
ATOM 7655 C C . SER A 1 550 ? 1.543 38.138 -14.008 1.00 70.76 545 SER A C 1
ATOM 7656 O O . SER A 1 550 ? 1.946 38.207 -12.846 1.00 71.28 545 SER A O 1
ATOM 7664 N N . GLU A 1 551 ? 0.259 38.111 -14.332 1.00 69.11 546 GLU A N 1
ATOM 7665 C CA . GLU A 1 551 ? -0.788 38.112 -13.329 1.00 68.50 546 GLU A CA 1
ATOM 7666 C C . GLU A 1 551 ? -0.864 36.748 -12.657 1.00 67.95 546 GLU A C 1
ATOM 7667 O O . GLU A 1 551 ? -1.145 36.646 -11.463 1.00 67.42 546 GLU A O 1
ATOM 7679 N N . MET A 1 552 ? -0.608 35.700 -13.430 1.00 68.84 547 MET A N 1
ATOM 7680 C CA . MET A 1 552 ? -0.496 34.363 -12.870 1.00 70.23 547 MET A CA 1
ATOM 7681 C C . MET A 1 552 ? 0.663 34.335 -11.886 1.00 71.54 547 MET A C 1
ATOM 7682 O O . MET A 1 552 ? 0.548 33.767 -10.803 1.00 71.78 547 MET A O 1
ATOM 7696 N N . ARG A 1 553 ? 1.772 34.963 -12.267 1.00 71.62 548 ARG A N 1
ATOM 7697 C CA . ARG A 1 553 ? 2.935 35.053 -11.398 1.00 72.78 548 ARG A CA 1
ATOM 7698 C C . ARG A 1 553 ? 2.606 35.827 -10.128 1.00 71.85 548 ARG A C 1
ATOM 7699 O O . ARG A 1 553 ? 3.016 35.443 -9.036 1.00 73.59 548 ARG A O 1
ATOM 7720 N N . ALA A 1 554 ? 1.864 36.919 -10.283 1.00 69.58 549 ALA A N 1
ATOM 7721 C CA . ALA A 1 554 ? 1.541 37.800 -9.168 1.00 67.87 549 ALA A CA 1
ATOM 7722 C C . ALA A 1 554 ? 0.860 37.025 -8.049 1.00 68.57 549 ALA A C 1
ATOM 7723 O O . ALA A 1 554 ? 1.058 37.317 -6.871 1.00 68.42 549 ALA A O 1
ATOM 7730 N N . ALA A 1 555 ? 0.060 36.033 -8.422 1.00 69.80 550 ALA A N 1
ATOM 7731 C CA . ALA A 1 555 ? -0.613 35.192 -7.442 1.00 72.14 550 ALA A CA 1
ATOM 7732 C C . ALA A 1 555 ? 0.399 34.466 -6.563 1.00 76.64 550 ALA A C 1
ATOM 7733 O O . ALA A 1 555 ? 0.213 34.362 -5.354 1.00 78.51 550 ALA A O 1
ATOM 7740 N N . TYR A 1 556 ? 1.472 33.968 -7.172 1.00 79.85 551 TYR A N 1
ATOM 7741 C CA . TYR A 1 556 ? 2.495 33.222 -6.438 1.00 82.54 551 TYR A CA 1
ATOM 7742 C C . TYR A 1 556 ? 3.401 34.135 -5.613 1.00 86.06 551 TYR A C 1
ATOM 7743 O O . TYR A 1 556 ? 3.964 33.712 -4.605 1.00 89.04 551 TYR A O 1
ATOM 7761 N N . GLU A 1 557 ? 3.560 35.380 -6.047 1.00 84.32 552 GLU A N 1
ATOM 7762 C CA . GLU A 1 557 ? 4.404 36.322 -5.323 1.00 84.17 552 GLU A CA 1
ATOM 7763 C C . GLU A 1 557 ? 3.718 36.784 -4.043 1.00 83.97 552 GLU A C 1
ATOM 7764 O O . GLU A 1 557 ? 4.362 36.951 -3.007 1.00 83.52 552 GLU A O 1
ATOM 7776 N N . VAL A 1 558 ? 2.407 36.981 -4.117 1.00 81.20 553 VAL A N 1
ATOM 7777 C CA . VAL A 1 558 ? 1.650 37.443 -2.965 1.00 81.99 553 VAL A CA 1
ATOM 7778 C C . VAL A 1 558 ? 1.388 36.296 -1.999 1.00 84.67 553 VAL A C 1
ATOM 7779 O O . VAL A 1 558 ? 1.429 36.486 -0.790 1.00 85.79 553 VAL A O 1
ATOM 7792 N N . THR A 1 559 ? 1.132 35.103 -2.523 1.00 88.10 554 THR A N 1
ATOM 7793 C CA . THR A 1 559 ? 0.866 33.963 -1.655 1.00 91.10 554 THR A CA 1
ATOM 7794 C C . THR A 1 559 ? 2.095 33.639 -0.810 1.00 93.27 554 THR A C 1
ATOM 7795 O O . THR A 1 559 ? 1.979 33.286 0.364 1.00 93.14 554 THR A O 1
ATOM 7806 N N . ARG A 1 560 ? 3.273 33.776 -1.410 1.00 92.11 555 ARG A N 1
ATOM 7807 C CA . ARG A 1 560 ? 4.520 33.466 -0.725 1.00 93.62 555 ARG A CA 1
ATOM 7808 C C . ARG A 1 560 ? 4.898 34.580 0.245 1.00 91.22 555 ARG A C 1
ATOM 7809 O O . ARG A 1 560 ? 5.579 34.341 1.241 1.00 95.28 555 ARG A O 1
ATOM 7813 N N . ALA A 1 561 ? 4.449 35.796 -0.046 1.00 87.61 556 ALA A N 1
ATOM 7814 C CA . ALA A 1 561 ? 4.750 36.944 0.802 1.00 82.53 556 ALA A CA 1
ATOM 7815 C C . ALA A 1 561 ? 4.016 36.883 2.140 1.00 81.98 556 ALA A C 1
ATOM 7816 O O . ALA A 1 561 ? 4.499 37.422 3.136 1.00 82.89 556 ALA A O 1
ATOM 7823 N N . THR A 1 562 ? 2.852 36.238 2.163 1.00 80.11 557 THR A N 1
ATOM 7824 C CA . THR A 1 562 ? 2.091 36.107 3.405 1.00 81.29 557 THR A CA 1
ATOM 7825 C C . THR A 1 562 ? 2.482 34.850 4.178 1.00 89.77 557 THR A C 1
ATOM 7826 O O . THR A 1 562 ? 2.026 34.639 5.300 1.00 89.27 557 THR A O 1
ATOM 7837 N N . GLU A 1 563 ? 3.306 34.010 3.559 1.00 95.85 558 GLU A N 1
ATOM 7838 C CA . GLU A 1 563 ? 3.945 32.892 4.247 1.00 105.21 558 GLU A CA 1
ATOM 7839 C C . GLU A 1 563 ? 2.979 31.751 4.566 1.00 107.95 558 GLU A C 1
ATOM 7840 O O . GLU A 1 563 ? 3.261 30.919 5.428 1.00 109.09 558 GLU A O 1
ATOM 7852 N N . GLY A 1 564 ? 1.847 31.707 3.870 1.00 109.29 559 GLY A N 1
ATOM 7853 C CA . GLY A 1 564 ? 0.898 30.620 4.040 1.00 111.15 559 GLY A CA 1
ATOM 7854 C C . GLY A 1 564 ? -0.414 31.041 4.671 1.00 111.14 559 GLY A C 1
ATOM 7855 O O . GLY A 1 564 ? -1.359 30.254 4.727 1.00 113.82 559 GLY A O 1
ATOM 7859 N N . LYS A 1 565 ? -0.481 32.279 5.151 1.00 108.11 560 LYS A N 1
ATOM 7860 C CA . LYS A 1 565 ? -1.717 32.798 5.720 1.00 102.64 560 LYS A CA 1
ATOM 7861 C C . LYS A 1 565 ? -2.820 32.736 4.672 1.00 95.94 560 LYS A C 1
ATOM 7862 O O . LYS A 1 565 ? -3.929 32.289 4.950 1.00 94.35 560 LYS A O 1
ATOM 7881 N N . TRP A 1 566 ? -2.501 33.189 3.463 1.00 90.10 561 TRP A N 1
ATOM 7882 C CA . TRP A 1 566 ? -3.459 33.212 2.363 1.00 86.29 561 TRP A CA 1
ATOM 7883 C C . TRP A 1 566 ? -2.971 32.356 1.200 1.00 86.13 561 TRP A C 1
ATOM 7884 O O . TRP A 1 566 ? -1.779 32.340 0.889 1.00 88.04 561 TRP A O 1
ATOM 7905 N N . GLU A 1 567 ? -3.895 31.639 0.568 1.00 86.12 562 GLU A N 1
ATOM 7906 C CA . GLU A 1 567 ? -3.630 31.012 -0.723 1.00 84.87 562 GLU A CA 1
ATOM 7907 C C . GLU A 1 567 ? -4.325 31.839 -1.802 1.00 81.09 562 GLU A C 1
ATOM 7908 O O . GLU A 1 567 ? -5.554 31.921 -1.831 1.00 79.99 562 GLU A O 1
ATOM 7920 N N . VAL A 1 568 ? -3.545 32.449 -2.690 1.00 78.65 563 VAL A N 1
ATOM 7921 C CA . VAL A 1 568 ? -4.107 33.319 -3.720 1.00 76.74 563 VAL A CA 1
ATOM 7922 C C . VAL A 1 568 ? -4.271 32.537 -5.013 1.00 74.38 563 VAL A C 1
ATOM 7923 O O . VAL A 1 568 ? -3.286 32.131 -5.629 1.00 74.94 563 VAL A O 1
ATOM 7936 N N . LEU A 1 569 ? -5.516 32.304 -5.407 1.00 70.47 564 LEU A N 1
ATOM 7937 C CA . LEU A 1 569 ? -5.800 31.660 -6.680 1.00 67.00 564 LEU A CA 1
ATOM 7938 C C . LEU A 1 569 ? -6.243 32.706 -7.691 1.00 64.42 564 LEU A C 1
ATOM 7939 O O . LEU A 1 569 ? -6.948 33.653 -7.345 1.00 62.07 564 LEU A O 1
ATOM 7955 N N . ILE A 1 570 ? -5.817 32.540 -8.938 1.00 64.30 565 ILE A N 1
ATOM 7956 C CA . ILE A 1 570 ? -6.279 33.398 -10.021 1.00 64.22 565 ILE A CA 1
ATOM 7957 C C . ILE A 1 570 ? -6.585 32.554 -11.243 1.00 67.77 565 ILE A C 1
ATOM 7958 O O . ILE A 1 570 ? -5.972 31.517 -11.452 1.00 68.42 565 ILE A O 1
ATOM 7974 N N . GLY A 1 571 ? -7.538 32.994 -12.053 1.00 68.03 566 GLY A N 1
ATOM 7975 C CA . GLY A 1 571 ? -7.883 32.260 -13.252 1.00 68.26 566 GLY A CA 1
ATOM 7976 C C . GLY A 1 571 ? -8.714 33.091 -14.198 1.00 66.93 566 GLY A C 1
ATOM 7977 O O . GLY A 1 571 ? -8.877 34.292 -14.008 1.00 68.09 566 GLY A O 1
ATOM 7981 N N . SER A 1 572 ? -9.247 32.437 -15.223 1.00 65.24 567 SER A N 1
ATOM 7982 C CA . SER A 1 572 ? -10.016 33.129 -16.247 1.00 60.27 567 SER A CA 1
ATOM 7983 C C . SER A 1 572 ? -10.661 32.153 -17.217 1.00 59.26 567 SER A C 1
ATOM 7984 O O . SER A 1 572 ? -10.649 30.945 -17.001 1.00 59.64 567 SER A O 1
ATOM 7992 N N . SER A 1 573 ? -11.213 32.683 -18.299 1.00 58.51 568 SER A N 1
ATOM 7993 C CA . SER A 1 573 ? -11.801 31.845 -19.329 1.00 59.88 568 SER A CA 1
ATOM 7994 C C . SER A 1 573 ? -10.715 31.103 -20.114 1.00 62.10 568 SER A C 1
ATOM 7995 O O . SER A 1 573 ? -10.941 30.000 -20.611 1.00 63.01 568 SER A O 1
ATOM 8003 N N . HIS A 1 574 ? -9.537 31.713 -20.215 1.00 61.96 569 HIS A N 1
ATOM 8004 C CA . HIS A 1 574 ? -8.395 31.098 -20.882 1.00 63.17 569 HIS A CA 1
ATOM 8005 C C . HIS A 1 574 ? -7.118 31.829 -20.485 1.00 62.87 569 HIS A C 1
ATOM 8006 O O . HIS A 1 574 ? -7.168 32.878 -19.845 1.00 60.22 569 HIS A O 1
ATOM 8021 N N . ILE A 1 575 ? -5.973 31.263 -20.852 1.00 64.59 570 ILE A N 1
ATOM 8022 C CA . ILE A 1 575 ? -4.687 31.859 -20.509 1.00 66.35 570 ILE A CA 1
ATOM 8023 C C . ILE A 1 575 ? -4.114 32.615 -21.706 1.00 67.62 570 ILE A C 1
ATOM 8024 O O . ILE A 1 575 ? -4.238 32.172 -22.846 1.00 69.38 570 ILE A O 1
ATOM 8040 N N . LEU A 1 576 ? -3.482 33.752 -21.434 1.00 66.74 571 LEU A N 1
ATOM 8041 C CA . LEU A 1 576 ? -3.041 34.661 -22.486 1.00 63.69 571 LEU A CA 1
ATOM 8042 C C . LEU A 1 576 ? -1.528 34.726 -22.647 1.00 62.19 571 LEU A C 1
ATOM 8043 O O . LEU A 1 576 ? -0.776 34.729 -21.673 1.00 63.32 571 LEU A O 1
ATOM 8059 N N . THR A 1 577 ? -1.100 34.764 -23.902 1.00 59.82 572 THR A N 1
ATOM 8060 C CA . THR A 1 577 ? 0.195 35.299 -24.267 1.00 56.35 572 THR A CA 1
ATOM 8061 C C . THR A 1 577 ? -0.105 36.615 -24.968 1.00 54.52 572 THR A C 1
ATOM 8062 O O . THR A 1 577 ? -1.241 36.844 -25.383 1.00 53.26 572 THR A O 1
ATOM 8073 N N . PRO A 1 578 ? 0.891 37.502 -25.086 1.00 54.68 573 PRO A N 1
ATOM 8074 C CA . PRO A 1 578 ? 0.592 38.739 -25.811 1.00 54.61 573 PRO A CA 1
ATOM 8075 C C . PRO A 1 578 ? 0.021 38.488 -27.204 1.00 57.49 573 PRO A C 1
ATOM 8076 O O . PRO A 1 578 ? -0.850 39.237 -27.643 1.00 56.94 573 PRO A O 1
ATOM 8087 N N . THR A 1 579 ? 0.486 37.441 -27.877 1.00 57.90 574 THR A N 1
ATOM 8088 C CA . THR A 1 579 ? 0.027 37.146 -29.233 1.00 58.94 574 THR A CA 1
ATOM 8089 C C . THR A 1 579 ? -1.428 36.680 -29.263 1.00 61.00 574 THR A C 1
ATOM 8090 O O . THR A 1 579 ? -2.211 37.136 -30.097 1.00 60.70 574 THR A O 1
ATOM 8101 N N . ARG A 1 580 ? -1.793 35.780 -28.355 1.00 64.46 575 ARG A N 1
ATOM 8102 C CA . ARG A 1 580 ? -3.157 35.265 -28.314 1.00 68.33 575 ARG A CA 1
ATOM 8103 C C . ARG A 1 580 ? -4.133 36.366 -27.929 1.00 61.78 575 ARG A C 1
ATOM 8104 O O . ARG A 1 580 ? -5.318 36.300 -28.257 1.00 59.89 575 ARG A O 1
ATOM 8125 N N . PHE A 1 581 ? -3.637 37.372 -27.219 1.00 57.91 576 PHE A N 1
ATOM 8126 C CA . PHE A 1 581 ? -4.470 38.494 -26.823 1.00 55.35 576 PHE A CA 1
ATOM 8127 C C . PHE A 1 581 ? -4.815 39.347 -28.038 1.00 55.27 576 PHE A C 1
ATOM 8128 O O . PHE A 1 581 ? -5.958 39.768 -28.203 1.00 53.34 576 PHE A O 1
ATOM 8145 N N . LEU A 1 582 ? -3.829 39.587 -28.895 1.00 56.87 577 LEU A N 1
ATOM 8146 C CA . LEU A 1 582 ? -4.059 40.365 -30.105 1.00 58.99 577 LEU A CA 1
ATOM 8147 C C . LEU A 1 582 ? -4.989 39.620 -31.055 1.00 59.97 577 LEU A C 1
ATOM 8148 O O . LEU A 1 582 ? -5.775 40.238 -31.771 1.00 59.29 577 LEU A O 1
ATOM 8164 N N . ASP A 1 583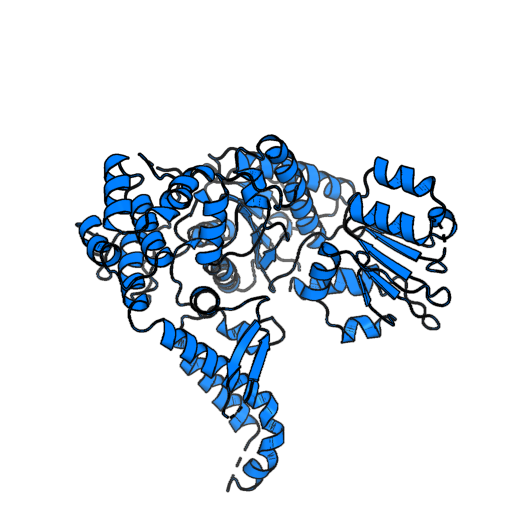 ? -4.900 38.293 -31.064 1.00 61.55 578 ASP A N 1
ATOM 8165 C CA . ASP A 1 583 ? -5.771 37.491 -31.915 1.00 63.37 578 ASP A CA 1
ATOM 8166 C C . ASP A 1 583 ? -7.211 37.577 -31.434 1.00 64.64 578 ASP A C 1
ATOM 8167 O O . ASP A 1 583 ? -8.142 37.596 -32.239 1.00 64.55 578 ASP A O 1
ATOM 8176 N N . ASP A 1 584 ? -7.394 37.631 -30.121 1.00 65.85 579 ASP A N 1
ATOM 8177 C CA . ASP A 1 584 ? -8.728 37.779 -29.558 1.00 68.15 579 ASP A CA 1
ATOM 8178 C C . ASP A 1 584 ? -9.324 39.125 -29.962 1.00 64.54 579 ASP A C 1
ATOM 8179 O O . ASP A 1 584 ? -10.500 39.206 -30.312 1.00 64.13 579 ASP A O 1
ATOM 8188 N N . LEU A 1 585 ? -8.508 40.174 -29.930 1.00 61.30 580 LEU A N 1
ATOM 8189 C CA . LEU A 1 585 ? -8.960 41.505 -30.324 1.00 59.98 580 LEU A CA 1
ATOM 8190 C C . LEU A 1 585 ? -9.354 41.551 -31.796 1.00 61.93 580 LEU A C 1
ATOM 8191 O O . LEU A 1 585 ? -10.353 42.171 -32.158 1.00 58.98 580 LEU A O 1
ATOM 8207 N N . LYS A 1 586 ? -8.566 40.889 -32.637 1.00 64.89 581 LYS A N 1
ATOM 8208 C CA . LYS A 1 586 ? -8.786 40.892 -34.078 1.00 70.05 581 LYS A CA 1
ATOM 8209 C C . LYS A 1 586 ? -10.179 40.382 -34.434 1.00 66.48 581 LYS A C 1
ATOM 8210 O O . LYS A 1 586 ? -10.790 40.844 -35.395 1.00 68.53 581 LYS A O 1
ATOM 8229 N N . ALA A 1 587 ? -10.681 39.437 -33.648 1.00 63.55 582 ALA A N 1
ATOM 8230 C CA . ALA A 1 587 ? -11.936 38.761 -33.958 1.00 59.44 582 ALA A CA 1
ATOM 8231 C C . ALA A 1 587 ? -13.185 39.595 -33.661 1.00 58.19 582 ALA A C 1
ATOM 8232 O O . ALA A 1 587 ? -14.235 39.379 -34.264 1.00 57.25 582 ALA A O 1
ATOM 8239 N N . LEU A 1 588 ? -13.072 40.553 -32.748 1.00 57.85 583 LEU A N 1
ATOM 8240 C CA . LEU A 1 588 ? -14.255 41.182 -32.157 1.00 59.62 583 LEU A CA 1
ATOM 8241 C C . LEU A 1 588 ? -15.153 41.953 -33.127 1.00 65.93 583 LEU A C 1
ATOM 8242 O O . LEU A 1 588 ? -16.287 42.276 -32.784 1.00 65.41 583 LEU A O 1
ATOM 8258 N N . ASP A 1 589 ? -14.669 42.257 -34.325 1.00 69.42 584 ASP A N 1
ATOM 8259 C CA . ASP A 1 589 ? -15.516 42.922 -35.311 1.00 74.14 584 ASP A CA 1
ATOM 8260 C C . ASP A 1 589 ? -15.684 42.056 -36.552 1.00 73.51 584 ASP A C 1
ATOM 8261 O O . ASP A 1 589 ? -15.806 42.567 -37.664 1.00 74.63 584 ASP A O 1
ATOM 8270 N N . LYS A 1 590 ? -15.695 40.743 -36.350 1.00 72.34 585 LYS A N 1
ATOM 8271 C CA . LYS A 1 590 ? -15.896 39.798 -37.436 1.00 71.70 585 LYS A CA 1
ATOM 8272 C C . LYS A 1 590 ? -17.047 38.868 -37.085 1.00 70.91 585 LYS A C 1
ATOM 8273 O O . LYS A 1 590 ? -17.266 38.558 -35.913 1.00 69.39 585 LYS A O 1
ATOM 8292 N N . LYS A 1 591 ? -17.782 38.422 -38.097 1.00 72.59 586 LYS A N 1
ATOM 8293 C CA . LYS A 1 591 ? -18.771 37.374 -37.895 1.00 74.44 586 LYS A CA 1
ATOM 8294 C C . LYS A 1 591 ? -18.118 36.031 -38.195 1.00 72.51 586 LYS A C 1
ATOM 8295 O O . LYS A 1 591 ? -17.704 35.769 -39.325 1.00 72.92 586 LYS A O 1
ATOM 8314 N N . LEU A 1 592 ? -18.033 35.185 -37.176 1.00 70.74 587 LEU A N 1
ATOM 8315 C CA . LEU A 1 592 ? -17.304 33.929 -37.274 1.00 70.14 587 LEU A CA 1
ATOM 8316 C C . LEU A 1 592 ? -18.172 32.828 -36.697 1.00 77.68 587 LEU A C 1
ATOM 8317 O O . LEU A 1 592 ? -18.256 32.660 -35.480 1.00 74.16 587 LEU A O 1
ATOM 8333 N N . GLU A 1 593 ? -18.819 32.078 -37.579 1.00 88.60 588 GLU A N 1
ATOM 8334 C CA . GLU A 1 593 ? -19.753 31.046 -37.162 1.00 100.65 588 GLU A CA 1
ATOM 8335 C C . GLU A 1 593 ? -19.018 29.829 -36.604 1.00 97.09 588 GLU A C 1
ATOM 8336 O O . GLU A 1 593 ? -19.637 28.929 -36.035 1.00 98.24 588 GLU A O 1
ATOM 8348 N N . ASP A 1 594 ? -17.697 29.811 -36.757 1.00 93.80 589 ASP A N 1
ATOM 8349 C CA . ASP A 1 594 ? -16.877 28.721 -36.241 1.00 90.01 589 ASP A CA 1
ATOM 8350 C C . ASP A 1 594 ? -16.740 28.763 -34.718 1.00 79.43 589 ASP A C 1
ATOM 8351 O O . ASP A 1 594 ? -16.629 27.721 -34.070 1.00 77.02 589 ASP A O 1
ATOM 8360 N N . ILE A 1 595 ? -16.742 29.966 -34.150 1.00 73.11 590 ILE A N 1
ATOM 8361 C CA . ILE A 1 595 ? -16.562 30.130 -32.711 1.00 70.21 590 ILE A CA 1
ATOM 8362 C C . ILE A 1 595 ? -17.765 29.589 -31.941 1.00 70.88 590 ILE A C 1
ATOM 8363 O O . ILE A 1 595 ? -18.909 29.845 -32.300 1.00 70.04 590 ILE A O 1
ATOM 8379 N N . ALA A 1 596 ? -17.497 28.833 -30.881 1.00 72.22 591 ALA A N 1
ATOM 8380 C CA . ALA A 1 596 ? -18.546 28.114 -30.162 1.00 75.07 591 ALA A CA 1
ATOM 8381 C C . ALA A 1 596 ? -19.516 29.047 -29.440 1.00 75.31 591 ALA A C 1
ATOM 8382 O O . ALA A 1 596 ? -19.134 30.122 -28.977 1.00 75.07 591 ALA A O 1
ATOM 8389 N N . LEU A 1 597 ? -20.773 28.623 -29.347 1.00 75.32 592 LEU A N 1
ATOM 8390 C CA . LEU A 1 597 ? -21.767 29.344 -28.562 1.00 73.98 592 LEU A CA 1
ATOM 8391 C C . LEU A 1 597 ? -21.468 29.106 -27.088 1.00 74.22 592 LEU A C 1
ATOM 8392 O O . LEU A 1 597 ? -20.709 28.198 -26.753 1.00 73.83 592 LEU A O 1
ATOM 8408 N N . PRO A 1 598 ? -22.054 29.924 -26.198 1.00 74.41 593 PRO A N 1
ATOM 8409 C CA . PRO A 1 598 ? -21.784 29.714 -24.773 1.00 74.53 593 PRO A CA 1
ATOM 8410 C C . PRO A 1 598 ? -22.259 28.356 -24.270 1.00 76.56 593 PRO A C 1
ATOM 8411 O O . PRO A 1 598 ? -23.348 27.896 -24.620 1.00 77.37 593 PRO A O 1
#

Nearest PDB structures (foldseek):
  4cca-assembly1_A  TM=1.002E+00  e=1.572E-101  Homo sapiens
  4jeh-assembly1_A  TM=9.533E-01  e=1.932E-68  Rattus norvegicus
  7udb-assembly1_A  TM=9.532E-01  e=1.516E-66  Rattus norvegicus
  7xsj-assembly1_A  TM=9.437E-01  e=1.036E-65  Rattus norvegicus
  1fvf-assembly1_A  TM=9.111E-01  e=1.253E-58  Doryteuthis pealeii

Organism: Homo sapiens (NCBI:txid9606)

Sequence (542 aa):
GLKAVVGEKILSGVIRSVKKDGEWKVLIMDHPSMRILSSCCKMSDILAEGITIVEDINKRREPIPSLEAIYLLSPTEKSVQALIKDFQFTYKAAHIFFTDTCPEPLFSELGRSRLAKVVKTLKEIHLAFLPYEAQVFSLDAPHSTYNLYCPFRAEERTRQLEVLAQQIATLCATLQEYPAIRYRKKGGPEDTAQLAHAVLAKLNAFKADTPSLGEGPEKTRSQLLIMDRAADPVSPLLHELTFQAMAYDLLDIEQDTYRYETTREKAVLLDEDDDLWVELRHMHIADVSKKVTELLRTFCESKRDLSQILKKMPQYQKELNKYSTHLHLADDCMKHFKGSVEKLCSVEQDLAMGSDAEGEKIKDSMKLIVPVLLDAAVPAYDKIRVLLLYILLRNGVSEENLAKLIQHANVQAHSSLIRNLEQLGGTVTNSSRLEPRERMEPTYQLSRWTPVIKDVMEDAVEDRLDRNLWPFVSDPAPTRAGPRLIVYVMGGVAMSEMRAAYEVTRATEGKWEVLIGSSHILTPTRFLDDLKALDKKLEDIALP

Secondary structure (DSSP, 8-state):
-HHHHHHHHHIIIIITTT--TT--EEEEE-HHHHHHHHTT--HHHHHTTTEEEE--TTS-----TTSEEEEEE---HHHHHHHHHTT---SS-EEEEESSPPPHHHHHHHHTSSGGGGEEEEEE-----EE-SSSEEE-S-TTHHHHHH-GGGGGGHHHHHHHHHHHHHHHHHHTT--PEEEE-SSSHHHHHHHHHHHHHHHHHHHH-TTTT-STTGGG-EEEEE-GGG-SSGGGS---BHHHHHHHHS--BTTEEEEE---EEEEE-SSS-HHHHHHTTSBTTTHHHHHHHHHHHHHHHH---HHHHHTHHHHHHHHHHHHHHHHHHHHHHHHHTTHHHHHHHHHHHHHHSB-TTSPBPS-HHHHHHHHHT-TTS-HHHHHHHHHHHHHHHTSB-HHHHHHHHHHTT-GGGHHHHHGGGGTT---B------PPP------TT-----HHHHHHHHHHTT---TTTS-BSSPPPP---S-EEEEEETT-B-HHHHHHHHHHHHHTTTS-EEEEEESSB--HHHHHHHHHHTTS--TTSPP-

Solvent-accessible surface area: 25264 Å² total; per-residue (Å²): 60,5,36,66,56,0,6,55,33,4,34,55,28,1,2,137,59,18,99,36,133,63,88,124,8,3,0,0,1,4,74,51,1,58,115,15,9,74,32,31,12,58,126,86,71,2,125,76,15,14,8,76,85,43,54,20,8,78,127,223,39,125,82,60,77,100,35,42,0,1,0,11,0,18,22,68,120,159,6,0,83,30,0,15,159,13,21,137,106,41,4,51,21,0,18,1,0,4,10,25,76,23,57,74,96,17,115,70,64,9,54,92,15,54,0,42,92,56,44,65,27,74,98,74,48,46,7,16,2,27,0,45,6,26,22,0,0,9,5,40,4,62,36,1,5,7,0,9,28,4,82,102,27,67,163,50,50,71,133,0,0,64,28,1,0,33,23,0,0,0,0,0,31,39,8,50,0,66,5,16,3,8,17,18,107,65,32,128,15,0,23,53,0,0,99,11,0,32,67,60,0,60,55,34,50,74,121,72,87,83,17,10,118,33,123,69,26,73,119,0,18,0,0,0,0,6,1,2,0,0,1,5,2,3,0,3,7,23,4,14,0,4,8,0,0,22,21,32,15,93,21,124,155,42,22,5,160,26,131,60,147,92,155,60,66,23,89,7,38,42,127,25,103,32,4,50,92,3,7,41,42,29,14,56,56,0,67,148,54,6,61,86,47,51,158,86,42,43,113,82,120,65,183,131,81,143,66,133,70,23,62,91,142,46,71,148,41,35,56,129,25,60,4,1,82,59,0,8,68,19,0,77,124,85,22,64,46,48,16,76,54,2,0,48,17,0,4,16,2,19,79,17,26,41,60,153,52,56,166,29,205,72,19,66,149,42,0,58,84,16,1,101,60,102,88,13,84,33,45,21,9,0,6,0,0,0,3,4,0,6,60,142,71,10,12,54,85,97,67,0,37,113,16,0,119,105,0,122,5,113,95,44,19,29,0,0,82,6,1,80,65,10,41,10,20,1,36,135,97,48,48,37,127,32,124,143,66,158,110,138,90,95,108,22,31,44,18,24,0,5,0,39,8,8,0,37,13,1,24,100,126,139,16,68,126,120,82,5,25,37,30,57,98,61,92,130,184,125,77,11,0,19,0,1,0,2,0,2,3,0,0,5,10,0,0,0,22,0,0,27,60,4,21,64,75,18,152,46,150,13,38,0,0,0,0,0,0,6,20,2,27,14,60,93,3,0,62,31,0,68,17,0,60,81,141,68,148,144,44,55,114,39

GO terms:
  GO:0101004 cytolytic granule membrane (C, IDA)
  GO:0035493 SNARE complex assembly (P, IDA)
  GO:0001772 immunological synapse (C, IDA)
  GO:0005886 plasma membrane (C, IDA)
  GO:0030674 protein-macromolecule adaptor activity (F, IDA)
  GO:0043316 cytotoxic T cell degranulation (P, IMP)
  GO:0005576 extracellular region (C, TAS)
  GO:0005829 cytosol (C, TAS)
  GO:0005515 protein binding (F, IPI)
  GO:0005829 cytosol (C, IDA)
  GO:0042581 specific granule (C, IDA)
  GO:0042582 azurophil granule (C, IDA)
  GO:0044194 cytolytic granule (C, IDA)
  GO:0070820 tertiary granule (C, IDA)
  GO:0043312 neutrophil degranulation (P, IEP)
  GO:0001909 leukocyte mediated cytotoxicity (P, IMP)
  GO:0070062 extracellular exosome (C, HDA)
  GO:0030348 syntaxin-3 binding (F, IPI)

Foldseek 3Di:
DVLVLLQCLPLVVPLQVPADPVAAAEEEEADQQCLANVQRDDPVSNVVSGYDYYYYLVDDDAADARHEYEYEYAQDPVRLVSVLVPPLPSYNAYAYEHLDDHDPVSVVVSCVGPNVVRYDYDYYSNAAWHPQAPFAIARQALLLLQCQQFPLNPVQNLVSLLVVLLNVLSVLVSVLADAFEKEFPDDPSRVSSRVSNNVNNVVSCVVPVCGQDDPFRLLFYEYEYECQQFVLQQLAQAQQLALLLVFQHPADPQWDWDADCHTDIDHLGVVLVLSVVRRLHGLVCNLVVLVVVVCCVLPVVHVCVVSVVCCVVCVVVVVSSVVVNVSSVVSVVSCPDVNVLLLQLSVCLQVQHALVRHGDDDNPVSLLVVLQDPPHDQLSNLSSVLSNCQSVQADAPVVLVCSCVSSVPVVLSQLSVLVVSSVHHYHPDSYDRADQDPDDDPSSHRDAGNVLVVLLCSVVVNHDCVRMPTPDDRDPDVNHYEYEYEYELADRVRNVSSQVVNCVVVPNNYRYHYYYNYHGRSVVSSVSSNPSHDDDPPRDRD

B-factor: mean 104.14, std 33.1, range [47.72, 319.99]

Radius of gyration: 25.43 Å; Cα contacts (8 Å, |Δi|>4): 879; chains: 1; bounding box: 78×73×56 Å

CATH classification: 3.40.50.2060 (+3 more: 3.40.50.1910, 3.90.830.10, 1.25.40.60)

InterPro domains:
  IPR001619 Sec1-like protein [PF00995] (29-579)
  IPR001619 Sec1-like protein [PIRSF005715] (1-588)
  IPR001619 Sec1-like protein [PTHR11679] (18-581)
  IPR027482 Sec1-like, domain 2 [G3DSA:3.40.50.1910] (138-578)
  IPR036045 Sec1-like superfamily [SSF56815] (6-585)
  IPR043127 Sec1-like, domain 3a [G3DSA:3.90.830.10] (246-358)
  IPR043154 Sec1-like, domain 1 [G3DSA:3.40.50.2060] (1-132)